Protein AF-A0A7L4Y3K7-F1 (afdb_monomer_lite)

Foldseek 3Di:
DDDCVQPPDFLLVVLLVLLVVLCVLLVNDQLQCLQVDLVVDDAQDHDHSVRVVCSNNSVDQDDLSRLLSSQQSSVVSHPPPPHSVVSSVVSSVSSVRVVCVVVVVVPVPPDQQDLVNLVVVCVVVVHLVSVLVSQLEDQLVSVVVNLVVCVVVVNVVSNVVNLLSCLARHDLLRLLVNLVVLVVDPVNVPSLLSSLLNNLQHDFLVSLLVSLVNCVVVVNLVSNLSNLVSNLVHPDLLRNLVNCVSCVVVVHDNLVPQPNLPDDARPLVSLLSSCLNCVVVVNLVVNLSSLLRRCVALDPSLQVSLVSCVVSVNNVSSVSSVCSRCVVHVNNVVVVVVVVVCVVDVDDQDQFFAAQVRHGDDPVNVVVPPDSPPTFGWRDDPNDTHGPVPDDPVD

pLDDT: mean 79.01, std 18.11, range [35.62, 98.19]

Structure (mmCIF, N/CA/C/O backbone):
data_AF-A0A7L4Y3K7-F1
#
_entry.id   AF-A0A7L4Y3K7-F1
#
loop_
_atom_site.group_PDB
_atom_site.id
_atom_site.type_symbol
_atom_site.label_atom_id
_atom_site.label_alt_id
_atom_site.label_comp_id
_atom_site.label_asym_id
_atom_site.label_entity_id
_atom_site.label_seq_id
_atom_site.pdbx_PDB_ins_code
_atom_site.Cartn_x
_atom_site.Cartn_y
_atom_site.Cartn_z
_atom_site.occupancy
_atom_site.B_iso_or_equiv
_atom_site.auth_seq_id
_atom_site.auth_comp_id
_atom_site.auth_asym_id
_atom_site.auth_atom_id
_atom_site.pdbx_PDB_model_num
ATOM 1 N N . MET A 1 1 ? -6.572 -22.574 -21.846 1.00 89.06 1 MET A N 1
ATOM 2 C CA . MET A 1 1 ? -6.464 -21.105 -21.940 1.00 89.06 1 MET A CA 1
ATOM 3 C C . MET A 1 1 ? -7.714 -20.479 -21.321 1.00 89.06 1 MET A C 1
ATOM 5 O O . MET A 1 1 ? -8.786 -21.013 -21.591 1.00 89.06 1 MET A O 1
ATOM 9 N N . PRO A 1 2 ? -7.595 -19.434 -20.481 1.00 91.19 2 PRO A N 1
ATOM 10 C CA . PRO A 1 2 ? -8.735 -18.700 -19.909 1.00 91.19 2 PRO A CA 1
ATOM 11 C C . PRO A 1 2 ? -9.598 -17.976 -20.960 1.00 91.19 2 PRO A C 1
ATOM 13 O O . PRO A 1 2 ? -9.111 -17.641 -22.042 1.00 91.19 2 PRO A O 1
ATOM 16 N N . GLY A 1 3 ? -10.871 -17.717 -20.633 1.00 91.38 3 GLY A N 1
ATOM 17 C CA . GLY A 1 3 ? -11.801 -16.936 -21.467 1.00 91.38 3 GLY A CA 1
ATOM 18 C C . GLY A 1 3 ? -11.438 -15.446 -21.568 1.00 91.38 3 GLY A C 1
ATOM 19 O O . GLY A 1 3 ? -10.516 -14.982 -20.898 1.00 91.38 3 GLY A O 1
ATOM 20 N N . GLU A 1 4 ? -12.122 -14.691 -22.435 1.00 89.44 4 GLU A N 1
ATOM 21 C CA . GLU A 1 4 ? -11.940 -13.224 -22.572 1.00 89.44 4 GLU A CA 1
ATOM 22 C C . GLU A 1 4 ? -12.352 -12.460 -21.321 1.00 89.44 4 GLU A C 1
ATOM 24 O O . GLU A 1 4 ? -11.652 -11.533 -20.926 1.00 89.44 4 GLU A O 1
ATOM 29 N N . ASP A 1 5 ? -13.386 -12.935 -20.630 1.00 85.44 5 ASP A N 1
ATOM 30 C CA . ASP A 1 5 ? -13.881 -12.321 -19.395 1.00 85.44 5 ASP A CA 1
ATOM 31 C C . ASP A 1 5 ? -12.846 -12.353 -18.256 1.00 85.44 5 ASP A C 1
ATOM 33 O O . ASP A 1 5 ? -12.848 -11.494 -17.381 1.00 85.44 5 ASP A O 1
ATOM 37 N N . ALA A 1 6 ? -11.943 -13.343 -18.263 1.00 82.44 6 ALA A N 1
ATOM 38 C CA . ALA A 1 6 ? -10.906 -13.505 -17.243 1.00 82.44 6 ALA A CA 1
ATOM 39 C C . ALA A 1 6 ? -9.603 -12.765 -17.584 1.00 82.44 6 ALA A C 1
ATOM 41 O O . ALA A 1 6 ? -8.881 -12.334 -16.688 1.00 82.44 6 ALA A O 1
ATOM 42 N N . VAL A 1 7 ? -9.281 -12.646 -18.875 1.00 89.88 7 VAL A N 1
ATOM 43 C CA . VAL A 1 7 ? -8.089 -11.944 -19.367 1.00 89.88 7 VAL A CA 1
ATOM 44 C C . VAL A 1 7 ? -8.507 -11.151 -20.606 1.00 89.88 7 VAL A C 1
ATOM 46 O O . VAL A 1 7 ? -8.525 -11.730 -21.696 1.00 89.88 7 VAL A O 1
ATOM 49 N N . PRO A 1 8 ? -8.855 -9.859 -20.470 1.00 86.69 8 PRO A N 1
ATOM 50 C CA . PRO A 1 8 ? -9.325 -9.046 -21.587 1.00 86.69 8 PRO A CA 1
ATOM 51 C C . PRO A 1 8 ? -8.323 -8.992 -22.752 1.00 86.69 8 PRO A C 1
ATOM 53 O O . PRO A 1 8 ? -7.130 -9.247 -22.555 1.00 86.69 8 PRO A O 1
ATOM 56 N N . PRO A 1 9 ? -8.771 -8.652 -23.972 1.00 91.12 9 PRO A N 1
ATOM 57 C CA . PRO A 1 9 ? -7.881 -8.436 -25.108 1.00 91.12 9 PRO A CA 1
ATOM 58 C C . PRO A 1 9 ? -6.755 -7.442 -24.785 1.00 91.12 9 PRO A C 1
ATOM 60 O O . PRO A 1 9 ? -6.995 -6.383 -24.213 1.00 91.12 9 PRO A O 1
ATOM 63 N N . GLY A 1 10 ? -5.521 -7.787 -25.156 1.00 92.19 10 GLY A N 1
ATOM 64 C CA . GLY A 1 10 ? -4.347 -6.939 -24.962 1.00 92.19 10 GLY A CA 1
ATOM 65 C C . GLY A 1 10 ? -3.042 -7.737 -24.860 1.00 92.19 10 GLY A C 1
ATOM 66 O O . GLY A 1 10 ? -3.068 -8.971 -24.911 1.00 92.19 10 GLY A O 1
ATOM 67 N N . PRO A 1 11 ? -1.895 -7.064 -24.657 1.00 91.50 11 PRO A N 1
ATOM 68 C CA . PRO A 1 11 ? -0.583 -7.719 -24.677 1.00 91.50 11 PRO A CA 1
ATOM 69 C C . PRO A 1 11 ? -0.396 -8.813 -23.612 1.00 91.50 11 PRO A C 1
ATOM 71 O O . PRO A 1 11 ? 0.302 -9.796 -23.849 1.00 91.50 11 PRO A O 1
ATOM 74 N N . HIS A 1 12 ? -1.078 -8.722 -22.461 1.00 92.50 12 HIS A N 1
ATOM 75 C CA . HIS A 1 12 ? -1.100 -9.814 -21.477 1.00 92.50 12 HIS A CA 1
ATOM 76 C C . HIS A 1 12 ? -1.794 -11.074 -22.028 1.00 92.50 12 HIS A C 1
ATOM 78 O O . HIS A 1 12 ? -1.291 -12.187 -21.854 1.00 92.50 12 HIS A O 1
ATOM 84 N N . ARG A 1 13 ? -2.914 -10.917 -22.744 1.00 95.25 13 ARG A N 1
ATOM 85 C CA . ARG A 1 13 ? -3.612 -12.032 -23.398 1.00 95.25 13 ARG A CA 1
ATOM 86 C C . ARG A 1 13 ? -2.778 -12.627 -24.529 1.00 95.25 13 ARG A C 1
ATOM 88 O O . ARG A 1 13 ? -2.760 -13.847 -24.666 1.00 95.25 13 ARG A O 1
ATOM 95 N N . GLU A 1 14 ? -2.068 -11.794 -25.292 1.00 96.50 14 GLU A N 1
ATOM 96 C CA . GLU A 1 14 ? -1.118 -12.240 -26.325 1.00 96.50 14 GLU A CA 1
ATOM 97 C C . GLU A 1 14 ? 0.005 -13.092 -25.723 1.00 96.50 14 GLU A C 1
ATOM 99 O O . GLU A 1 14 ? 0.247 -14.209 -26.186 1.00 96.50 14 GLU A O 1
ATOM 104 N N . LEU A 1 15 ? 0.635 -12.619 -24.640 1.00 96.75 15 LEU A N 1
ATOM 105 C CA . LEU A 1 15 ? 1.665 -13.376 -23.927 1.00 96.75 15 LEU A CA 1
ATOM 106 C C . LEU A 1 15 ? 1.131 -14.733 -23.459 1.00 96.75 15 LEU A C 1
ATOM 108 O O . LEU A 1 15 ? 1.768 -15.769 -23.660 1.00 96.75 15 LEU A O 1
ATOM 112 N N . LEU A 1 16 ? -0.053 -14.729 -22.844 1.00 97.44 16 LEU A N 1
ATOM 113 C CA . LEU A 1 16 ? -0.672 -15.942 -22.330 1.00 97.44 16 LEU A CA 1
ATOM 114 C C . LEU A 1 16 ? -1.020 -16.920 -23.460 1.00 97.44 16 LEU A C 1
ATOM 116 O O . LEU A 1 16 ? -0.805 -18.124 -23.314 1.00 97.44 16 LEU A O 1
ATOM 120 N N . ALA A 1 17 ? -1.513 -16.424 -24.596 1.00 97.50 17 ALA A N 1
ATOM 121 C CA . ALA A 1 17 ? -1.801 -17.239 -25.773 1.00 97.50 17 ALA A CA 1
ATOM 122 C C . ALA A 1 17 ? -0.540 -17.944 -26.298 1.00 97.50 17 ALA A C 1
ATOM 124 O O . ALA A 1 17 ? -0.575 -19.147 -26.581 1.00 97.50 17 ALA A O 1
ATOM 125 N N . GLU A 1 18 ? 0.583 -17.229 -26.362 1.00 97.69 18 GLU A N 1
ATOM 126 C CA . GLU A 1 18 ? 1.864 -17.777 -26.807 1.00 97.69 18 GLU A CA 1
ATOM 127 C C . GLU A 1 18 ? 2.462 -18.777 -25.813 1.00 97.69 18 GLU A C 1
ATOM 129 O O . GLU A 1 18 ? 2.957 -19.834 -26.214 1.00 97.69 18 GLU A O 1
ATOM 134 N N . LEU A 1 19 ? 2.337 -18.520 -24.510 1.00 97.44 19 LEU A N 1
ATOM 135 C CA . LEU A 1 19 ? 2.758 -19.478 -23.490 1.00 97.44 19 LEU A CA 1
ATOM 136 C C . LEU A 1 19 ? 1.919 -20.769 -23.554 1.00 97.44 19 LEU A C 1
ATOM 138 O O . LEU A 1 19 ? 2.464 -21.872 -23.483 1.00 97.44 19 LEU A O 1
ATOM 142 N N . HIS A 1 20 ? 0.603 -20.657 -23.784 1.00 97.75 20 HIS A N 1
ATOM 143 C CA . HIS A 1 20 ? -0.281 -21.811 -24.027 1.00 97.75 20 HIS A CA 1
ATOM 144 C C . HIS A 1 20 ? 0.029 -22.533 -25.344 1.00 97.75 20 HIS A C 1
ATOM 146 O O . HIS A 1 20 ? -0.204 -23.740 -25.452 1.00 97.75 20 HIS A O 1
ATOM 152 N N . ARG A 1 21 ? 0.546 -21.836 -26.362 1.00 97.19 21 ARG A N 1
ATOM 153 C CA . ARG A 1 21 ? 1.031 -22.465 -27.599 1.00 97.19 21 ARG A CA 1
ATOM 154 C C . ARG A 1 21 ? 2.219 -23.379 -27.302 1.00 97.19 21 ARG A C 1
ATOM 156 O O . ARG A 1 21 ? 2.149 -24.555 -27.656 1.00 97.19 21 ARG A O 1
ATOM 163 N N . LEU A 1 22 ? 3.249 -22.882 -26.611 1.00 97.44 22 LEU A N 1
ATOM 164 C CA . LEU A 1 22 ? 4.411 -23.695 -26.227 1.00 97.44 22 LEU A CA 1
ATOM 165 C C . LEU A 1 22 ? 4.019 -24.855 -25.307 1.00 97.44 22 LEU A C 1
ATOM 167 O O . LEU A 1 22 ? 4.423 -25.990 -25.548 1.00 97.44 22 LEU A O 1
ATOM 171 N N . TYR A 1 23 ? 3.160 -24.598 -24.319 1.00 97.69 23 TYR A N 1
ATOM 172 C CA . TYR A 1 23 ? 2.656 -25.631 -23.413 1.00 97.69 23 TYR A CA 1
ATOM 173 C C . TYR A 1 23 ? 1.961 -26.785 -24.155 1.00 97.69 23 TYR A C 1
ATOM 175 O O . TYR A 1 23 ? 2.154 -27.950 -23.815 1.00 97.69 23 TYR A O 1
ATOM 183 N N . ARG A 1 24 ? 1.179 -26.480 -25.202 1.00 96.75 24 ARG A N 1
ATOM 184 C CA . ARG A 1 24 ? 0.536 -27.505 -26.042 1.00 96.75 24 ARG A CA 1
ATOM 185 C C . ARG A 1 24 ? 1.537 -28.276 -26.899 1.00 96.75 24 ARG A C 1
ATOM 187 O O . ARG A 1 24 ? 1.408 -29.492 -27.010 1.00 96.75 24 ARG A O 1
ATOM 194 N N . LEU A 1 25 ? 2.522 -27.590 -27.482 1.00 96.50 25 LEU A N 1
ATOM 195 C CA . LEU A 1 25 ? 3.582 -28.230 -28.272 1.00 96.50 25 LEU A CA 1
ATOM 196 C C . LEU A 1 25 ? 4.457 -29.167 -27.429 1.00 96.50 25 LEU A C 1
ATOM 198 O O . LEU A 1 25 ? 4.952 -30.160 -27.950 1.00 96.50 25 LEU A O 1
ATOM 202 N N . ALA A 1 26 ? 4.593 -28.882 -26.134 1.00 97.00 26 ALA A N 1
ATOM 203 C CA . ALA A 1 26 ? 5.320 -29.697 -25.165 1.00 97.00 26 ALA A CA 1
ATOM 204 C C . ALA A 1 26 ? 4.577 -30.973 -24.711 1.00 97.00 26 ALA A C 1
ATOM 206 O O . ALA A 1 26 ? 5.083 -31.697 -23.855 1.00 97.00 26 ALA A O 1
ATOM 207 N N . GLY A 1 27 ? 3.372 -31.260 -25.221 1.00 97.00 27 GLY A N 1
ATOM 208 C CA . GLY A 1 27 ? 2.618 -32.452 -24.816 1.00 97.00 27 GLY A CA 1
ATOM 209 C C . GLY A 1 27 ? 1.970 -32.308 -23.428 1.00 97.00 27 GLY A C 1
ATOM 210 O O . GLY A 1 27 ? 2.150 -33.173 -22.577 1.00 97.00 27 GLY A O 1
ATOM 211 N N . PRO A 1 28 ? 1.172 -31.246 -23.226 1.00 94.94 28 PRO A N 1
ATOM 212 C CA . PRO A 1 28 ? 0.789 -30.617 -21.943 1.00 94.94 28 PRO A CA 1
ATOM 213 C C . PRO A 1 28 ? 1.253 -31.349 -20.665 1.00 94.94 28 PRO A C 1
ATOM 215 O O . PRO A 1 28 ? 0.481 -32.105 -20.064 1.00 94.94 28 PRO A O 1
ATOM 218 N N . PRO A 1 29 ? 2.499 -31.126 -20.201 1.00 96.62 29 PRO A N 1
ATOM 219 C CA . PRO A 1 29 ? 2.995 -31.764 -18.987 1.00 96.62 29 PRO A CA 1
ATOM 220 C C . PRO A 1 29 ? 2.159 -31.359 -17.764 1.00 96.62 29 PRO A C 1
ATOM 222 O O . PRO A 1 29 ? 1.677 -30.229 -17.649 1.00 96.62 29 PRO A O 1
ATOM 225 N N . GLY A 1 30 ? 1.983 -32.281 -16.816 1.00 97.88 30 GLY A N 1
ATOM 226 C CA . GLY A 1 30 ? 1.272 -31.989 -15.571 1.00 97.88 30 GLY A CA 1
ATOM 227 C C . GLY A 1 30 ? 2.024 -30.963 -14.716 1.00 97.88 30 GLY A C 1
ATOM 228 O O . GLY A 1 30 ? 3.240 -31.045 -14.583 1.00 97.88 30 GLY A O 1
ATOM 229 N N . LEU A 1 31 ? 1.311 -30.036 -14.066 1.00 98.06 31 LEU A N 1
ATOM 230 C CA . LEU A 1 31 ? 1.916 -28.916 -13.316 1.00 98.06 31 LEU A CA 1
ATOM 231 C C . LEU A 1 31 ? 2.951 -29.338 -12.259 1.00 98.06 31 LEU A C 1
ATOM 233 O O . LEU A 1 31 ? 3.912 -28.619 -12.003 1.00 98.06 31 LEU A O 1
ATOM 237 N N . ARG A 1 32 ? 2.746 -30.505 -11.633 1.00 97.88 32 ARG A N 1
ATOM 238 C CA . ARG A 1 32 ? 3.695 -31.080 -10.671 1.00 97.88 32 ARG A CA 1
ATOM 239 C C . ARG A 1 32 ? 5.016 -31.455 -11.347 1.00 97.88 32 ARG A C 1
ATOM 241 O O . ARG A 1 32 ? 6.063 -31.074 -10.845 1.00 97.88 32 ARG A O 1
ATOM 248 N N . LYS A 1 33 ? 4.938 -32.116 -12.505 1.00 98.00 33 LYS A N 1
ATOM 249 C CA . LYS A 1 33 ? 6.094 -32.510 -13.313 1.00 98.00 33 LYS A CA 1
ATOM 250 C C . LYS A 1 33 ? 6.893 -31.289 -13.772 1.00 98.00 33 LYS A C 1
ATOM 252 O O . LYS A 1 33 ? 8.103 -31.284 -13.620 1.00 98.00 33 LYS A O 1
ATOM 257 N N . ILE A 1 34 ? 6.208 -30.235 -14.232 1.00 98.19 34 ILE A N 1
ATOM 258 C CA . ILE A 1 34 ? 6.846 -28.960 -14.615 1.00 98.19 34 ILE A CA 1
ATOM 259 C C . ILE A 1 34 ? 7.694 -28.416 -13.461 1.00 98.19 34 ILE A C 1
ATOM 261 O O . ILE A 1 34 ? 8.857 -28.080 -13.639 1.00 98.19 34 ILE A O 1
ATOM 265 N N . SER A 1 35 ? 7.106 -28.346 -12.266 1.00 97.81 35 SER A N 1
ATOM 266 C CA . SER A 1 35 ? 7.776 -27.822 -11.076 1.00 97.81 35 SER A CA 1
ATOM 267 C C . SER A 1 35 ? 8.977 -28.676 -10.655 1.00 97.81 35 SER A C 1
ATOM 269 O O . SER A 1 35 ? 10.043 -28.125 -10.397 1.00 97.81 35 SER A O 1
ATOM 271 N N . GLU A 1 36 ? 8.819 -30.003 -10.626 1.00 98.06 36 GLU A N 1
ATOM 272 C CA . GLU A 1 36 ? 9.880 -30.948 -10.250 1.00 98.06 36 GLU A CA 1
ATOM 273 C C . GLU A 1 36 ? 11.053 -30.916 -11.245 1.00 98.06 36 GLU A C 1
ATOM 275 O O . GLU A 1 36 ? 12.207 -30.861 -10.828 1.00 98.06 36 GLU A O 1
ATOM 280 N N . GLU A 1 37 ? 10.779 -30.885 -12.552 1.00 98.19 37 GLU A N 1
ATOM 281 C CA . GLU A 1 37 ? 11.822 -30.865 -13.586 1.00 98.19 37 GLU A CA 1
ATOM 282 C C . GLU A 1 37 ? 12.531 -29.509 -13.686 1.00 98.19 37 GLU A C 1
ATOM 284 O O . GLU A 1 37 ? 13.744 -29.479 -13.872 1.00 98.19 37 GLU A O 1
ATOM 289 N N . ILE A 1 38 ? 11.820 -28.390 -13.497 1.00 97.94 38 ILE A N 1
ATOM 290 C CA . ILE A 1 38 ? 12.456 -27.066 -13.410 1.00 97.94 38 ILE A CA 1
ATOM 291 C C . ILE A 1 38 ? 13.352 -26.975 -12.172 1.00 97.94 38 ILE A C 1
ATOM 293 O O . ILE A 1 38 ? 14.436 -26.409 -12.238 1.00 97.94 38 ILE A O 1
ATOM 297 N N . GLN A 1 39 ? 12.920 -27.538 -11.043 1.00 97.12 39 GLN A N 1
ATOM 298 C CA . GLN A 1 39 ? 13.713 -27.528 -9.815 1.00 97.12 39 GLN A CA 1
ATOM 299 C C . GLN A 1 39 ? 14.948 -28.439 -9.900 1.00 97.12 39 GLN A C 1
ATOM 301 O O . GLN A 1 39 ? 15.960 -28.145 -9.268 1.00 97.12 39 GLN A O 1
ATOM 306 N N . ALA A 1 40 ? 14.861 -29.541 -10.647 1.00 97.38 40 ALA A N 1
ATOM 307 C CA . ALA A 1 40 ? 15.974 -30.465 -10.859 1.00 97.38 40 ALA A CA 1
ATOM 308 C C . ALA A 1 40 ? 16.926 -30.037 -11.994 1.00 97.38 40 ALA A C 1
ATOM 310 O O . ALA A 1 40 ? 18.041 -30.553 -12.071 1.00 97.38 40 ALA A O 1
ATOM 311 N N . GLY A 1 41 ? 16.483 -29.151 -12.889 1.00 96.25 41 GLY A N 1
ATOM 312 C CA . GLY A 1 41 ? 17.242 -28.692 -14.050 1.00 96.25 41 GLY A CA 1
ATOM 313 C C . GLY A 1 41 ? 18.084 -27.440 -13.800 1.00 96.25 41 GLY A C 1
ATOM 314 O O . GLY A 1 41 ? 17.957 -26.765 -12.781 1.00 96.25 41 GLY A O 1
ATOM 315 N N . ASP A 1 42 ? 18.930 -27.113 -14.777 1.00 96.38 42 ASP A N 1
ATOM 316 C CA . ASP A 1 42 ? 19.730 -25.885 -14.798 1.00 96.38 42 ASP A CA 1
ATOM 317 C C . ASP A 1 42 ? 18.936 -24.757 -15.478 1.00 96.38 42 ASP A C 1
ATOM 319 O O . ASP A 1 42 ? 19.058 -24.505 -16.680 1.00 96.38 42 ASP A O 1
ATOM 323 N N . PHE A 1 43 ? 18.027 -24.144 -14.716 1.00 96.69 43 PHE A N 1
ATOM 324 C CA . PHE A 1 43 ? 17.187 -23.034 -15.168 1.00 96.69 43 PHE A CA 1
ATOM 325 C C . PHE A 1 43 ? 17.429 -21.771 -14.340 1.00 96.69 43 PHE A C 1
ATOM 327 O O . PHE A 1 43 ? 17.780 -21.820 -13.163 1.00 96.69 43 PHE A O 1
ATOM 334 N N . ASN A 1 44 ? 17.158 -20.614 -14.946 1.00 89.69 44 ASN A N 1
ATOM 335 C CA . ASN A 1 44 ? 17.410 -19.306 -14.339 1.00 89.69 44 ASN A CA 1
ATOM 336 C C . ASN A 1 44 ? 16.461 -18.954 -13.174 1.00 89.69 44 ASN A C 1
ATOM 338 O O . ASN A 1 44 ? 16.729 -18.012 -12.428 1.00 89.69 44 ASN A O 1
ATOM 342 N N . ALA A 1 45 ? 15.339 -19.665 -13.017 1.00 93.31 45 ALA A N 1
ATOM 343 C CA . ALA A 1 45 ? 14.393 -19.474 -11.921 1.00 93.31 45 ALA A CA 1
ATOM 344 C C . ALA A 1 45 ? 13.760 -20.798 -11.477 1.00 93.31 45 ALA A C 1
ATOM 346 O O . ALA A 1 45 ? 13.541 -21.703 -12.275 1.00 93.31 45 ALA A O 1
ATOM 347 N N . THR A 1 46 ? 13.380 -20.882 -10.202 1.00 96.25 46 THR A N 1
ATOM 348 C CA . THR A 1 46 ? 12.557 -21.982 -9.685 1.00 96.25 46 THR A CA 1
ATOM 349 C C . THR A 1 46 ? 11.080 -21.594 -9.704 1.00 96.25 46 THR A C 1
ATOM 351 O O . THR A 1 46 ? 10.715 -20.445 -9.445 1.00 96.25 46 THR A O 1
ATOM 354 N N . LEU A 1 47 ? 10.204 -22.553 -10.019 1.00 96.31 47 LEU A N 1
ATOM 355 C CA . LEU A 1 47 ? 8.757 -22.346 -10.008 1.00 96.31 47 LEU A CA 1
ATOM 356 C C . LEU A 1 47 ? 8.059 -23.494 -9.282 1.00 96.31 47 LEU A C 1
ATOM 358 O O . LEU A 1 47 ? 8.196 -24.659 -9.652 1.00 96.31 47 LEU A O 1
ATOM 362 N N . ASN A 1 48 ? 7.261 -23.161 -8.265 1.00 95.62 48 ASN A N 1
ATOM 363 C CA . ASN A 1 48 ? 6.389 -24.138 -7.619 1.00 95.62 48 ASN A CA 1
ATOM 364 C C . ASN A 1 48 ? 5.107 -24.373 -8.444 1.00 95.62 48 ASN A C 1
ATOM 366 O O . ASN A 1 48 ? 4.668 -23.512 -9.211 1.00 95.62 48 ASN A O 1
ATOM 370 N N . LYS A 1 49 ? 4.458 -25.525 -8.241 1.00 97.50 49 LYS A N 1
ATOM 371 C CA . LYS A 1 49 ? 3.212 -25.921 -8.928 1.00 97.50 49 LYS A CA 1
ATOM 372 C C . LYS A 1 49 ? 2.117 -24.837 -8.912 1.00 97.50 49 LYS A C 1
ATOM 374 O O . LYS A 1 49 ? 1.432 -24.646 -9.918 1.00 97.50 49 LYS A O 1
ATOM 379 N N . ASN A 1 50 ? 1.927 -24.145 -7.786 1.00 93.94 50 ASN A N 1
ATOM 380 C CA . ASN A 1 50 ? 0.864 -23.143 -7.631 1.00 93.94 50 ASN A CA 1
ATOM 381 C C . ASN A 1 50 ? 1.148 -21.883 -8.457 1.00 93.94 50 ASN A C 1
ATOM 383 O O . ASN A 1 50 ? 0.235 -21.341 -9.080 1.00 93.94 50 ASN A O 1
ATOM 387 N N . LEU A 1 51 ? 2.407 -21.446 -8.502 1.00 93.06 51 LEU A N 1
ATOM 388 C CA . LEU A 1 51 ? 2.839 -20.317 -9.317 1.00 93.06 51 LEU A CA 1
ATOM 389 C C . LEU A 1 51 ? 2.677 -20.622 -10.810 1.00 93.06 51 LEU A C 1
ATOM 391 O O . LEU A 1 51 ? 2.096 -19.812 -11.528 1.00 93.06 51 LEU A O 1
ATOM 395 N N . VAL A 1 52 ? 3.094 -21.813 -11.258 1.00 97.75 52 VAL A N 1
ATOM 396 C CA . VAL A 1 52 ? 2.887 -22.252 -12.652 1.00 97.75 52 VAL A CA 1
ATOM 397 C C . VAL A 1 52 ? 1.395 -22.238 -13.005 1.00 97.75 52 VAL A C 1
ATOM 399 O O . VAL A 1 52 ? 1.016 -21.709 -14.047 1.00 97.75 52 VAL A O 1
ATOM 402 N N . SER A 1 53 ? 0.535 -22.750 -12.114 1.00 96.75 53 SER A N 1
ATOM 403 C CA . SER A 1 53 ? -0.924 -22.708 -12.289 1.00 96.75 53 SER A CA 1
ATOM 404 C C . SER A 1 53 ? -1.448 -21.278 -12.456 1.00 96.75 53 SER A C 1
ATOM 406 O O . SER A 1 53 ? -2.186 -20.989 -13.395 1.00 96.75 53 SER A O 1
ATOM 408 N N . ARG A 1 54 ? -1.047 -20.358 -11.568 1.00 92.00 54 ARG A N 1
ATOM 409 C CA . ARG A 1 54 ? -1.467 -18.948 -11.620 1.00 92.00 54 ARG A CA 1
ATOM 410 C C . ARG A 1 54 ? -1.044 -18.258 -12.913 1.00 92.00 54 ARG A C 1
ATOM 412 O O . ARG A 1 54 ? -1.861 -17.548 -13.492 1.00 92.00 54 ARG A O 1
ATOM 419 N N . ILE A 1 55 ? 0.192 -18.488 -13.360 1.00 96.19 55 ILE A N 1
ATOM 420 C CA . ILE A 1 55 ? 0.719 -17.932 -14.613 1.00 96.19 55 ILE A CA 1
ATOM 421 C C . ILE A 1 55 ? -0.092 -18.459 -15.800 1.00 96.19 55 ILE A C 1
ATOM 423 O O . ILE A 1 55 ? -0.616 -17.675 -16.587 1.00 96.19 55 ILE A O 1
ATOM 427 N N . LEU A 1 56 ? -0.270 -19.780 -15.905 1.00 96.75 56 LEU A N 1
ATOM 428 C CA . LEU A 1 56 ? -1.017 -20.383 -17.014 1.00 96.75 56 LEU A CA 1
ATOM 429 C C . LEU A 1 56 ? -2.512 -20.028 -16.993 1.00 96.75 56 LEU A C 1
ATOM 431 O O . LEU A 1 56 ? -3.162 -20.073 -18.034 1.00 96.75 56 LEU A O 1
ATOM 435 N N . ASN A 1 57 ? -3.072 -19.642 -15.851 1.00 95.25 57 ASN A N 1
ATOM 436 C CA . ASN A 1 57 ? -4.449 -19.157 -15.764 1.00 95.25 57 ASN A CA 1
ATOM 437 C C . ASN A 1 57 ? -4.574 -17.632 -15.912 1.00 95.25 57 ASN A C 1
ATOM 439 O O . ASN A 1 57 ? -5.679 -17.110 -15.804 1.00 95.25 57 ASN A O 1
ATOM 443 N N . GLY A 1 58 ? -3.478 -16.911 -16.173 1.00 92.31 58 GLY A N 1
ATOM 444 C CA . GLY A 1 58 ? -3.501 -15.457 -16.359 1.00 92.31 58 GLY A CA 1
ATOM 445 C C . GLY A 1 58 ? -3.785 -14.660 -15.083 1.00 92.31 58 GLY A C 1
ATOM 446 O O . GLY A 1 58 ? -4.035 -13.463 -15.155 1.00 92.31 58 GLY A O 1
ATOM 447 N N . HIS A 1 59 ? -3.733 -15.288 -13.904 1.00 87.44 59 HIS A N 1
ATOM 448 C CA . HIS A 1 59 ? -3.920 -14.597 -12.623 1.00 87.44 59 HIS A CA 1
ATOM 449 C C . HIS A 1 59 ? -2.693 -13.782 -12.209 1.00 87.44 59 HIS A C 1
ATOM 451 O O . HIS A 1 59 ? -2.737 -13.017 -11.248 1.00 87.44 59 HIS A O 1
ATOM 457 N N . THR A 1 60 ? -1.539 -14.016 -12.832 1.00 87.62 60 THR A N 1
ATOM 458 C CA . THR A 1 60 ? -0.281 -13.354 -12.478 1.00 87.62 60 THR A CA 1
ATOM 459 C C . THR A 1 60 ? 0.631 -13.307 -13.684 1.00 87.62 60 THR A C 1
ATOM 461 O O . THR A 1 60 ? 0.841 -14.332 -14.332 1.00 87.62 60 THR A O 1
ATOM 464 N N . LEU A 1 61 ? 1.215 -12.138 -13.936 1.00 89.56 61 LEU A N 1
ATOM 465 C CA . LEU A 1 61 ? 2.260 -11.986 -14.935 1.00 89.56 61 LEU A CA 1
ATOM 466 C C . LEU A 1 61 ? 3.575 -12.582 -14.388 1.00 89.56 61 LEU A C 1
ATOM 468 O O . LEU A 1 61 ? 3.964 -12.233 -13.271 1.00 89.56 61 LEU A O 1
ATOM 472 N N . PRO A 1 62 ? 4.260 -13.480 -15.118 1.00 92.50 62 PRO A N 1
ATOM 473 C CA . PRO A 1 62 ? 5.551 -14.008 -14.677 1.00 92.50 62 PRO A CA 1
ATOM 474 C C . PRO A 1 62 ? 6.618 -12.903 -14.648 1.00 92.50 62 PRO A C 1
ATOM 476 O O . PRO A 1 62 ? 6.493 -11.901 -15.348 1.00 92.50 62 PRO A O 1
ATOM 479 N N . THR A 1 63 ? 7.699 -13.086 -13.890 1.00 89.25 63 THR A N 1
ATOM 480 C CA . THR A 1 63 ? 8.925 -12.284 -14.068 1.00 89.25 63 THR A CA 1
ATOM 481 C C . THR A 1 63 ? 9.659 -12.693 -15.352 1.00 89.25 63 THR A C 1
ATOM 483 O O . THR A 1 63 ? 9.421 -13.781 -15.878 1.00 89.25 63 THR A O 1
ATOM 486 N N . ALA A 1 64 ? 10.594 -11.872 -15.847 1.00 87.94 64 ALA A N 1
ATOM 487 C CA . ALA A 1 64 ? 11.388 -12.209 -17.036 1.00 87.94 64 ALA A CA 1
ATOM 488 C C . ALA A 1 64 ? 12.131 -13.554 -16.893 1.00 87.94 64 ALA A C 1
ATOM 490 O O . ALA A 1 64 ? 12.095 -14.379 -17.800 1.00 87.94 64 ALA A O 1
ATOM 491 N N . LEU A 1 65 ? 12.729 -13.825 -15.724 1.00 88.31 65 LEU A N 1
ATOM 492 C CA . LEU A 1 65 ? 13.432 -15.089 -15.457 1.00 88.31 65 LEU A CA 1
ATOM 493 C C . LEU A 1 65 ? 12.477 -16.291 -15.380 1.00 88.31 65 LEU A C 1
ATOM 495 O O . LEU A 1 65 ? 12.812 -17.384 -15.837 1.00 88.31 65 LEU A O 1
ATOM 499 N N . GLN A 1 66 ? 11.276 -16.097 -14.823 1.00 94.88 66 GLN A N 1
ATOM 500 C CA . GLN A 1 66 ? 10.232 -17.128 -14.787 1.00 94.88 66 GLN A CA 1
ATOM 501 C C . GLN A 1 66 ? 9.715 -17.445 -16.193 1.00 94.88 66 GLN A C 1
ATOM 503 O O . GLN A 1 66 ? 9.492 -18.611 -16.517 1.00 94.88 66 GLN A O 1
ATOM 508 N N . LEU A 1 67 ? 9.544 -16.418 -17.028 1.00 97.12 67 LEU A N 1
ATOM 509 C CA . LEU A 1 67 ? 9.116 -16.567 -18.412 1.00 97.12 67 LEU A CA 1
ATOM 510 C C . LEU A 1 67 ? 10.177 -17.275 -19.260 1.00 97.12 67 LEU A C 1
ATOM 512 O O . LEU A 1 67 ? 9.833 -18.229 -19.953 1.00 97.12 67 LEU A O 1
ATOM 516 N N . ASP A 1 68 ? 11.445 -16.862 -19.166 1.00 96.00 68 ASP A N 1
ATOM 517 C CA . ASP A 1 68 ? 12.576 -17.524 -19.835 1.00 96.00 68 ASP A CA 1
ATOM 518 C C . ASP A 1 68 ? 12.661 -19.001 -19.432 1.00 96.00 68 ASP A C 1
ATOM 520 O O . ASP A 1 68 ? 12.723 -19.879 -20.291 1.00 96.00 68 ASP A O 1
ATOM 524 N N . THR A 1 69 ? 12.556 -19.288 -18.133 1.00 97.12 69 THR A N 1
ATOM 525 C CA . THR A 1 69 ? 12.564 -20.662 -17.617 1.00 97.12 69 THR A CA 1
ATOM 526 C C . THR A 1 69 ? 11.432 -21.501 -18.213 1.00 97.12 69 THR A C 1
ATOM 528 O O . THR A 1 69 ? 11.682 -22.588 -18.734 1.00 97.12 69 THR A O 1
ATOM 531 N N . LEU A 1 70 ? 10.191 -21.001 -18.183 1.00 98.19 70 LEU A N 1
ATOM 532 C CA . LEU A 1 70 ? 9.041 -21.709 -18.754 1.00 98.19 70 LEU A CA 1
ATOM 533 C C . LEU A 1 70 ? 9.180 -21.898 -20.271 1.00 98.19 70 LEU A C 1
ATOM 535 O O . LEU A 1 70 ? 8.878 -22.977 -20.781 1.00 98.19 70 LEU A O 1
ATOM 539 N N . ALA A 1 71 ? 9.662 -20.880 -20.988 1.00 97.56 71 ALA A N 1
ATOM 540 C CA . ALA A 1 71 ? 9.888 -20.940 -22.428 1.00 97.56 71 ALA A CA 1
ATOM 541 C C . ALA A 1 71 ? 10.913 -22.023 -22.784 1.00 97.56 71 ALA A C 1
ATOM 543 O O . ALA A 1 71 ? 10.628 -22.892 -23.612 1.00 97.56 71 ALA A O 1
ATOM 544 N N . ARG A 1 72 ? 12.074 -22.018 -22.118 1.00 97.62 72 ARG A N 1
ATOM 545 C CA . ARG A 1 72 ? 13.143 -23.005 -22.323 1.00 97.62 72 ARG A CA 1
ATOM 546 C C . ARG A 1 72 ? 12.668 -24.414 -21.998 1.00 97.62 72 ARG A C 1
ATOM 548 O O . ARG A 1 72 ? 12.858 -25.312 -22.815 1.00 97.62 72 ARG A O 1
ATOM 555 N N . TYR A 1 73 ? 12.006 -24.588 -20.855 1.00 98.06 73 TYR A N 1
ATOM 556 C CA . TYR A 1 73 ? 11.456 -25.875 -20.437 1.00 98.06 73 TYR A CA 1
ATOM 557 C C . TYR A 1 73 ? 10.461 -26.432 -21.469 1.00 98.06 73 TYR A C 1
ATOM 559 O O . TYR A 1 73 ? 10.602 -27.569 -21.918 1.00 98.06 73 TYR A O 1
ATOM 567 N N . PHE A 1 74 ? 9.491 -25.631 -21.926 1.00 98.06 74 PHE A N 1
ATOM 568 C CA . PHE A 1 74 ? 8.537 -26.096 -22.940 1.00 98.06 74 PHE A CA 1
ATOM 569 C C . PHE A 1 74 ? 9.193 -26.365 -24.297 1.00 98.06 74 PHE A C 1
ATOM 571 O O . PHE A 1 74 ? 8.799 -27.309 -24.979 1.00 98.06 74 PHE A O 1
ATOM 578 N N . CYS A 1 75 ? 10.210 -25.592 -24.684 1.00 97.50 75 CYS A N 1
ATOM 579 C CA . CYS A 1 75 ? 10.940 -25.828 -25.930 1.00 97.50 75 CYS A CA 1
ATOM 580 C C . CYS A 1 75 ? 11.763 -27.120 -25.893 1.00 97.50 75 CYS A C 1
ATOM 582 O O . CYS A 1 75 ? 11.782 -27.840 -26.887 1.00 97.50 75 CYS A O 1
ATOM 584 N N . GLN A 1 76 ? 12.377 -27.459 -24.754 1.00 96.75 76 GLN A N 1
ATOM 585 C CA . GLN A 1 76 ? 13.088 -28.734 -24.582 1.00 96.75 76 GLN A CA 1
ATOM 586 C C . GLN A 1 76 ? 12.171 -29.948 -24.798 1.00 96.75 76 GLN A C 1
ATOM 588 O O . GLN A 1 76 ? 12.615 -30.973 -25.311 1.00 96.75 76 GLN A O 1
ATOM 593 N N . LEU A 1 77 ? 10.888 -29.826 -24.448 1.00 97.19 77 LEU A N 1
ATOM 594 C CA . LEU A 1 77 ? 9.882 -30.872 -24.647 1.00 97.19 77 LEU A CA 1
ATOM 595 C C . LEU A 1 77 ? 9.223 -30.847 -26.037 1.00 97.19 77 LEU A C 1
ATOM 597 O O . LEU A 1 77 ? 8.528 -31.799 -26.389 1.00 97.19 77 LEU A O 1
ATOM 601 N N . ALA A 1 78 ? 9.413 -29.782 -26.820 1.00 95.75 78 ALA A N 1
ATOM 602 C CA . ALA A 1 78 ? 8.762 -29.567 -28.109 1.00 95.75 78 ALA A CA 1
ATOM 603 C C . ALA A 1 78 ? 9.763 -29.752 -29.275 1.00 95.75 78 ALA A C 1
ATOM 605 O O . ALA A 1 78 ? 10.519 -28.822 -29.574 1.00 95.75 78 ALA A O 1
ATOM 606 N N . PRO A 1 79 ? 9.728 -30.886 -30.014 1.00 85.75 79 PRO A N 1
ATOM 607 C CA . PRO A 1 79 ? 10.729 -31.244 -31.036 1.00 85.75 79 PRO A CA 1
ATOM 608 C C . PRO A 1 79 ? 10.847 -30.274 -32.222 1.00 85.75 79 PRO A C 1
ATOM 610 O O . PRO A 1 79 ? 11.797 -30.348 -32.996 1.00 85.75 79 PRO A O 1
ATOM 613 N N . HIS A 1 80 ? 9.860 -29.394 -32.398 1.00 88.00 80 HIS A N 1
ATOM 614 C CA . HIS A 1 80 ? 9.754 -28.458 -33.522 1.00 88.00 80 HIS A CA 1
ATOM 615 C C . HIS A 1 80 ? 9.582 -27.002 -33.068 1.00 88.00 80 HIS A C 1
ATOM 617 O O . HIS A 1 80 ? 9.079 -26.169 -33.822 1.00 88.00 80 HIS A O 1
ATOM 623 N N . SER A 1 81 ? 9.952 -26.685 -31.825 1.00 84.19 81 SER A N 1
ATOM 624 C CA . SER A 1 81 ? 10.060 -25.288 -31.393 1.00 84.19 81 SER A CA 1
ATOM 625 C C . SER A 1 81 ? 11.259 -24.622 -32.080 1.00 84.19 81 SER A C 1
ATOM 627 O O . SER A 1 81 ? 12.222 -25.298 -32.437 1.00 84.19 81 SER A O 1
ATOM 629 N N . GLY A 1 82 ? 11.231 -23.301 -32.278 1.00 86.19 82 GLY A N 1
ATOM 630 C CA . GLY A 1 82 ? 12.310 -22.546 -32.940 1.00 86.19 82 GLY A CA 1
ATOM 631 C C . GLY A 1 82 ? 13.645 -22.497 -32.176 1.00 86.19 82 GLY A C 1
ATOM 632 O O . GLY A 1 82 ? 14.479 -21.646 -32.470 1.00 86.19 82 GLY A O 1
ATOM 633 N N . GLY A 1 83 ? 13.840 -23.380 -31.195 1.00 93.75 83 GLY A N 1
ATOM 634 C CA . GLY A 1 83 ? 14.931 -23.364 -30.231 1.00 93.75 83 GLY A CA 1
ATOM 635 C C . GLY A 1 83 ? 14.569 -22.590 -28.951 1.00 93.75 83 GLY A C 1
ATOM 636 O O . GLY A 1 83 ? 13.814 -21.613 -29.008 1.00 93.75 83 GLY A O 1
ATOM 637 N N . PRO A 1 84 ? 15.101 -23.007 -27.788 1.00 93.38 84 PRO A N 1
ATOM 638 C CA . PRO A 1 84 ? 14.763 -22.413 -26.496 1.00 93.38 84 PRO A CA 1
ATOM 639 C C . PRO A 1 84 ? 15.157 -20.931 -26.383 1.00 93.38 84 PRO A C 1
ATOM 641 O O . PRO A 1 84 ? 14.390 -20.137 -25.838 1.00 93.38 84 PRO A O 1
ATOM 644 N N . GLU A 1 85 ? 16.305 -20.527 -26.931 1.00 92.38 85 GLU A N 1
ATOM 645 C CA . GLU A 1 85 ? 16.776 -19.135 -26.895 1.00 92.38 85 GLU A CA 1
ATOM 646 C C . GLU A 1 85 ? 15.898 -18.205 -27.740 1.00 92.38 85 GLU A C 1
ATOM 648 O O . GLU A 1 85 ? 15.524 -17.123 -27.287 1.00 92.38 85 GLU A O 1
ATOM 653 N N . ALA A 1 86 ? 15.551 -18.623 -28.961 1.00 93.94 86 ALA A N 1
ATOM 654 C CA . ALA A 1 86 ? 14.763 -17.807 -29.881 1.00 93.94 86 ALA A CA 1
ATOM 655 C C . ALA A 1 86 ? 13.337 -17.581 -29.358 1.00 93.94 86 ALA A C 1
ATOM 657 O O . ALA A 1 86 ? 12.820 -16.465 -29.417 1.00 93.94 86 ALA A O 1
ATOM 658 N N . GLU A 1 87 ? 12.713 -18.622 -28.800 1.00 95.19 87 GLU A N 1
ATOM 659 C CA . GLU A 1 87 ? 11.380 -18.513 -28.200 1.00 95.19 87 GLU A CA 1
ATOM 660 C C . GLU A 1 87 ? 11.394 -17.696 -26.906 1.00 95.19 87 GLU A C 1
ATOM 662 O O . GLU A 1 87 ? 10.476 -16.904 -26.686 1.00 95.19 87 GLU A O 1
ATOM 667 N N . SER A 1 88 ? 12.443 -17.819 -26.085 1.00 93.25 88 SER A N 1
ATOM 668 C CA . SER A 1 88 ? 12.605 -16.984 -24.890 1.00 93.25 88 SER A CA 1
ATOM 669 C C . SER A 1 88 ? 12.725 -15.496 -25.241 1.00 93.25 88 SER A C 1
ATOM 671 O O . SER A 1 88 ? 11.987 -14.671 -24.695 1.00 93.25 88 SER A O 1
ATOM 673 N N . LEU A 1 89 ? 13.578 -15.141 -26.212 1.00 89.00 89 LEU A N 1
ATOM 674 C CA . LEU A 1 89 ? 13.725 -13.756 -26.676 1.00 89.00 89 LEU A CA 1
ATOM 675 C C . LEU A 1 89 ? 12.406 -13.200 -27.227 1.00 89.00 89 LEU A C 1
ATOM 677 O O . LEU A 1 89 ? 12.006 -12.087 -26.883 1.00 89.00 89 LEU A O 1
ATOM 681 N N . ARG A 1 90 ? 11.696 -13.994 -28.034 1.00 95.81 90 ARG A N 1
ATOM 682 C CA . ARG A 1 90 ? 10.404 -13.601 -28.608 1.00 95.81 90 ARG A CA 1
ATOM 683 C C . ARG A 1 90 ? 9.335 -13.382 -27.535 1.00 95.81 90 ARG A C 1
ATOM 685 O O . ARG A 1 90 ? 8.607 -12.396 -27.596 1.00 95.81 90 ARG A O 1
ATOM 692 N N . LEU A 1 91 ? 9.228 -14.279 -26.553 1.00 93.31 91 LEU A N 1
ATOM 693 C CA . LEU A 1 91 ? 8.282 -14.124 -25.444 1.00 93.31 91 LEU A CA 1
ATOM 694 C C . LEU A 1 91 ? 8.646 -12.946 -24.537 1.00 93.31 91 LEU A C 1
ATOM 696 O O . LEU A 1 91 ? 7.747 -12.272 -24.041 1.00 93.31 91 LEU A O 1
ATOM 700 N N . THR A 1 92 ? 9.938 -12.667 -24.362 1.00 91.38 92 THR A N 1
ATOM 701 C CA . THR A 1 92 ? 10.415 -11.510 -23.595 1.00 91.38 92 THR A CA 1
ATOM 702 C C . THR A 1 92 ? 9.957 -10.191 -24.224 1.00 91.38 92 THR A C 1
ATOM 704 O O . THR A 1 92 ? 9.507 -9.309 -23.498 1.00 91.38 92 THR A O 1
ATOM 707 N N . ASP A 1 93 ? 9.973 -10.065 -25.556 1.00 90.06 93 ASP A N 1
ATOM 708 C CA . ASP A 1 93 ? 9.424 -8.888 -26.255 1.00 90.06 93 ASP A CA 1
ATOM 709 C C . ASP A 1 93 ? 7.923 -8.687 -25.975 1.00 90.06 93 ASP A C 1
ATOM 711 O O . ASP A 1 93 ? 7.479 -7.595 -25.614 1.00 90.06 93 ASP A O 1
ATOM 715 N N . ILE A 1 94 ? 7.132 -9.761 -26.075 1.00 93.62 94 ILE A N 1
ATOM 716 C CA . ILE A 1 94 ? 5.686 -9.712 -25.802 1.00 93.62 94 ILE A CA 1
ATOM 717 C C . ILE A 1 94 ? 5.435 -9.371 -24.327 1.00 93.62 94 ILE A C 1
ATOM 719 O O . ILE A 1 94 ? 4.527 -8.606 -24.002 1.00 93.62 94 ILE A O 1
ATOM 723 N N . TRP A 1 95 ? 6.258 -9.902 -23.426 1.00 93.38 95 TRP A N 1
ATOM 724 C CA . TRP A 1 95 ? 6.186 -9.610 -22.000 1.00 93.38 95 TRP A CA 1
ATOM 725 C C . TRP A 1 95 ? 6.538 -8.162 -21.667 1.00 93.38 95 TRP A C 1
ATOM 727 O O . TRP A 1 95 ? 5.838 -7.561 -20.853 1.00 93.38 95 TRP A O 1
ATOM 737 N N . LEU A 1 96 ? 7.542 -7.570 -22.322 1.00 86.00 96 LEU A N 1
ATOM 738 C CA . LEU A 1 96 ? 7.853 -6.144 -22.176 1.00 86.00 96 LEU A CA 1
ATOM 739 C C . LEU A 1 96 ? 6.648 -5.289 -22.582 1.00 86.00 96 LEU A C 1
ATOM 741 O O . LEU A 1 96 ? 6.251 -4.394 -21.837 1.00 86.00 96 LEU A O 1
ATOM 745 N N . ARG A 1 97 ? 5.989 -5.631 -23.697 1.00 87.94 97 ARG A N 1
ATOM 746 C CA . ARG A 1 97 ? 4.736 -4.979 -24.110 1.00 87.94 97 ARG A CA 1
ATOM 747 C C . ARG A 1 97 ? 3.601 -5.207 -23.109 1.00 87.94 97 ARG A C 1
ATOM 749 O O . ARG A 1 97 ? 2.836 -4.286 -22.846 1.00 87.94 97 ARG A O 1
ATOM 756 N N . ALA A 1 98 ? 3.499 -6.392 -22.508 1.00 85.94 98 ALA A N 1
ATOM 757 C CA . ALA A 1 98 ? 2.518 -6.696 -21.462 1.00 85.94 98 ALA A CA 1
ATOM 758 C C . ALA A 1 98 ? 2.765 -5.947 -20.148 1.00 85.94 98 ALA A C 1
ATOM 760 O O . ALA A 1 98 ? 1.796 -5.571 -19.495 1.00 85.94 98 ALA A O 1
ATOM 761 N N . GLN A 1 99 ? 4.021 -5.685 -19.781 1.00 83.00 99 GLN A N 1
ATOM 762 C CA . GLN A 1 99 ? 4.356 -4.817 -18.649 1.00 83.00 99 GLN A CA 1
ATOM 763 C C . GLN A 1 99 ? 4.073 -3.343 -18.939 1.00 83.00 99 GLN A C 1
ATOM 765 O O . GLN A 1 99 ? 3.661 -2.608 -18.046 1.00 83.00 99 GLN A O 1
ATOM 770 N N . GLN A 1 100 ? 4.275 -2.917 -20.185 1.00 75.44 100 GLN A N 1
ATOM 771 C CA . GLN A 1 100 ? 4.048 -1.538 -20.610 1.00 75.44 100 GLN A CA 1
ATOM 772 C C . GLN A 1 100 ? 2.576 -1.240 -20.911 1.00 75.44 100 GLN A C 1
ATOM 774 O O . GLN A 1 100 ? 2.170 -0.093 -20.825 1.00 75.44 100 GLN A O 1
ATOM 779 N N . ALA A 1 101 ? 1.742 -2.232 -21.229 1.00 72.12 101 ALA A N 1
ATOM 780 C CA . ALA A 1 101 ? 0.335 -2.008 -21.571 1.00 72.12 101 ALA A CA 1
ATOM 781 C C . ALA A 1 101 ? -0.518 -1.398 -20.435 1.00 72.12 101 ALA A C 1
ATOM 783 O O . ALA A 1 101 ? -1.311 -0.501 -20.728 1.00 72.12 101 ALA A O 1
ATOM 784 N N . PRO A 1 102 ? -0.356 -1.795 -19.154 1.00 55.91 102 PRO A N 1
ATOM 785 C CA . PRO A 1 102 ? -0.943 -1.069 -18.031 1.00 55.91 102 PRO A CA 1
ATOM 786 C C . PRO A 1 102 ? -0.493 0.396 -17.983 1.00 55.91 102 PRO A C 1
ATOM 788 O O . PRO A 1 102 ? -1.301 1.262 -17.679 1.00 55.91 102 PRO A O 1
ATOM 791 N N . LEU A 1 103 ? 0.764 0.683 -18.343 1.00 44.16 103 LEU A N 1
ATOM 792 C CA . LEU A 1 103 ? 1.305 2.044 -18.402 1.00 44.16 103 LEU A CA 1
ATOM 793 C C . LEU A 1 103 ? 0.763 2.821 -19.612 1.00 44.16 103 LEU A C 1
ATOM 795 O O . LEU A 1 103 ? 0.417 3.980 -19.463 1.00 44.16 103 LEU A O 1
ATOM 799 N N . ALA A 1 104 ? 0.574 2.186 -20.769 1.00 43.34 104 ALA A N 1
ATOM 800 C CA . ALA A 1 104 ? 0.058 2.819 -21.987 1.00 43.34 104 ALA A CA 1
ATOM 801 C C . ALA A 1 104 ? -1.439 3.187 -21.898 1.00 43.34 104 ALA A C 1
ATOM 803 O O . ALA A 1 104 ? -1.870 4.191 -22.461 1.00 43.34 104 ALA A O 1
ATOM 804 N N . LEU A 1 105 ? -2.239 2.404 -21.160 1.00 47.44 105 LEU A N 1
ATOM 805 C CA . LEU A 1 105 ? -3.627 2.758 -20.811 1.00 47.44 105 LEU A CA 1
ATOM 806 C C . LEU A 1 105 ? -3.695 3.881 -19.759 1.00 47.44 105 LEU A C 1
ATOM 808 O O . LEU A 1 105 ? -4.690 4.603 -19.693 1.00 47.44 105 LEU A O 1
ATOM 812 N N . LEU A 1 106 ? -2.632 4.056 -18.970 1.00 40.09 106 LEU A N 1
ATOM 813 C CA . LEU A 1 106 ? -2.458 5.182 -18.049 1.00 40.09 106 LEU A CA 1
ATOM 814 C C . LEU A 1 106 ? -1.828 6.413 -18.737 1.00 40.09 106 LEU A C 1
ATOM 816 O O . LEU A 1 106 ? -2.069 7.528 -18.296 1.00 40.09 106 LEU A O 1
ATOM 820 N N . GLU A 1 107 ? -1.103 6.255 -19.850 1.00 41.19 107 GLU A N 1
ATOM 821 C CA . GLU A 1 107 ? -0.454 7.331 -20.629 1.00 41.19 107 GLU A CA 1
ATOM 822 C C . GLU A 1 107 ? -1.414 8.156 -21.503 1.00 41.19 107 GLU A C 1
ATOM 824 O O . GLU A 1 107 ? -1.025 9.190 -22.046 1.00 41.19 107 GLU A O 1
ATOM 829 N N . THR A 1 108 ? -2.695 7.781 -21.595 1.00 47.03 108 THR A N 1
ATOM 830 C CA . THR A 1 108 ? -3.739 8.729 -22.029 1.00 47.03 108 THR A CA 1
ATOM 831 C C . THR A 1 108 ? -4.088 9.776 -20.959 1.00 47.03 108 THR A C 1
ATOM 833 O O . THR A 1 108 ? -4.891 10.671 -21.223 1.00 47.03 108 THR A O 1
ATOM 836 N N . LEU A 1 109 ? -3.456 9.720 -19.779 1.00 43.06 109 LEU A N 1
ATOM 837 C CA . LEU A 1 109 ? -3.364 10.824 -18.822 1.00 43.06 109 LEU A CA 1
ATOM 838 C C . LEU A 1 109 ? -1.995 11.517 -18.985 1.00 43.06 109 LEU A C 1
ATOM 840 O O . LEU A 1 109 ? -0.993 10.852 -19.243 1.00 43.06 109 LEU A O 1
ATOM 844 N N . PRO A 1 110 ? -1.930 12.857 -18.894 1.00 48.06 110 PRO A N 1
ATOM 845 C CA . PRO A 1 110 ? -0.761 13.635 -19.299 1.00 48.06 110 PRO A CA 1
ATOM 846 C C . PRO A 1 110 ? 0.508 13.222 -18.536 1.00 48.06 110 PRO A C 1
ATOM 848 O O . PRO A 1 110 ? 0.475 13.030 -17.325 1.00 48.06 110 PRO A O 1
ATOM 851 N N . ALA A 1 111 ? 1.612 13.110 -19.286 1.00 52.50 111 ALA A N 1
ATOM 852 C CA . ALA A 1 111 ? 2.955 12.676 -18.892 1.00 52.50 111 ALA A CA 1
ATOM 853 C C . ALA A 1 111 ? 3.285 12.816 -17.393 1.00 52.50 111 ALA A C 1
ATOM 855 O O . ALA A 1 111 ? 3.416 13.925 -16.869 1.00 52.50 111 ALA A O 1
ATOM 856 N N . ALA A 1 112 ? 3.502 11.675 -16.733 1.00 59.25 112 ALA A N 1
ATOM 857 C CA . ALA A 1 112 ? 4.008 11.607 -15.371 1.00 59.25 112 ALA A CA 1
ATOM 858 C C . ALA A 1 112 ? 5.300 12.432 -15.248 1.00 59.25 112 ALA A C 1
ATOM 860 O O . ALA A 1 112 ? 6.342 12.093 -15.815 1.00 59.25 112 ALA A O 1
ATOM 861 N N . THR A 1 113 ? 5.230 13.535 -14.504 1.00 74.81 113 THR A N 1
ATOM 862 C CA . THR A 1 113 ? 6.401 14.330 -14.125 1.00 74.81 113 THR A CA 1
ATOM 863 C C . THR A 1 113 ? 7.448 13.384 -13.526 1.00 74.81 113 THR A C 1
ATOM 865 O O . THR A 1 113 ? 7.155 12.653 -12.584 1.00 74.81 113 THR A O 1
ATOM 868 N N . SER A 1 114 ? 8.668 13.343 -14.074 1.00 90.00 114 SER A N 1
ATOM 869 C CA . SER A 1 114 ? 9.733 12.500 -13.501 1.00 90.00 114 SER A CA 1
ATOM 870 C C . SER A 1 114 ? 10.075 12.941 -12.068 1.00 90.00 114 SER A C 1
ATOM 872 O O . SER A 1 114 ? 9.970 14.126 -11.756 1.00 90.00 114 SER A O 1
ATOM 874 N N . VAL A 1 115 ? 10.534 12.030 -11.198 1.00 93.62 115 VAL A N 1
ATOM 875 C CA . VAL A 1 115 ? 10.966 12.369 -9.822 1.00 93.62 115 VAL A CA 1
ATOM 876 C C . VAL A 1 115 ? 12.020 13.474 -9.834 1.00 93.62 115 VAL A C 1
ATOM 878 O O . VAL A 1 115 ? 11.885 14.455 -9.108 1.00 93.62 115 VAL A O 1
ATOM 881 N N . ASP A 1 116 ? 13.000 13.403 -10.735 1.00 92.56 116 ASP A N 1
ATOM 882 C CA . ASP A 1 116 ? 14.015 14.452 -10.888 1.00 92.56 116 ASP A CA 1
ATOM 883 C C . ASP A 1 116 ? 13.437 15.800 -11.327 1.00 92.56 116 ASP A C 1
ATOM 885 O O . ASP A 1 116 ? 13.929 16.859 -10.928 1.00 92.56 116 ASP A O 1
ATOM 889 N N . GLN A 1 117 ? 12.399 15.804 -12.163 1.00 91.69 117 GLN A N 1
ATOM 890 C CA . GLN A 1 117 ? 11.700 17.035 -12.522 1.00 91.69 117 GLN A CA 1
ATOM 891 C C . GLN A 1 117 ? 10.889 17.574 -11.339 1.00 91.69 117 GLN A C 1
ATOM 893 O O . GLN A 1 117 ? 10.983 18.767 -11.052 1.00 91.69 117 GLN A O 1
ATOM 898 N N . ALA A 1 118 ? 10.169 16.719 -10.609 1.00 94.12 118 ALA A N 1
ATOM 899 C CA . ALA A 1 118 ? 9.410 17.111 -9.423 1.00 94.12 118 ALA A CA 1
ATOM 900 C C . ALA A 1 118 ? 10.324 17.685 -8.328 1.00 94.12 118 ALA A C 1
ATOM 902 O O . ALA A 1 118 ? 9.993 18.716 -7.741 1.00 94.12 118 ALA A O 1
ATOM 903 N N . LEU A 1 119 ? 11.500 17.082 -8.116 1.00 94.38 119 LEU A N 1
ATOM 904 C CA . LEU A 1 119 ? 12.534 17.561 -7.193 1.00 94.38 119 LEU A CA 1
ATOM 905 C C . LEU A 1 119 ? 13.136 18.894 -7.644 1.00 94.38 119 LEU A C 1
ATOM 907 O O . LEU A 1 119 ? 13.319 19.785 -6.815 1.00 94.38 119 LEU A O 1
ATOM 911 N N . ARG A 1 120 ? 13.411 19.069 -8.946 1.00 92.31 120 ARG A N 1
ATOM 912 C CA . ARG A 1 120 ? 13.872 20.358 -9.497 1.00 92.31 120 ARG A CA 1
ATOM 913 C C . ARG A 1 120 ? 12.835 21.461 -9.292 1.00 92.31 120 ARG A C 1
ATOM 915 O O . ARG A 1 120 ? 13.202 22.544 -8.843 1.00 92.31 120 ARG A O 1
ATOM 922 N N . ILE A 1 121 ? 11.557 21.181 -9.558 1.00 88.56 121 ILE A N 1
ATOM 923 C CA . ILE A 1 121 ? 10.454 22.129 -9.334 1.00 88.56 121 ILE A CA 1
ATOM 924 C C . ILE A 1 121 ? 10.334 22.465 -7.844 1.00 88.56 121 ILE A C 1
ATOM 926 O O . ILE A 1 121 ? 10.263 23.642 -7.490 1.00 88.56 121 ILE A O 1
ATOM 930 N N . ALA A 1 122 ? 10.379 21.463 -6.963 1.00 93.94 122 ALA A N 1
ATOM 931 C CA . ALA A 1 122 ? 10.292 21.670 -5.520 1.00 93.94 122 ALA A CA 1
ATOM 932 C C . ALA A 1 122 ? 11.460 22.508 -4.982 1.00 93.94 122 ALA A C 1
ATOM 934 O O . ALA A 1 122 ? 11.256 23.416 -4.178 1.00 93.94 122 ALA A O 1
ATOM 935 N N . SER A 1 123 ? 12.674 22.268 -5.489 1.00 94.38 123 SER A N 1
ATOM 936 C CA . SER A 1 123 ? 13.855 23.076 -5.171 1.00 94.38 123 SER A CA 1
ATOM 937 C C . SER A 1 123 ? 13.718 24.519 -5.643 1.00 94.38 123 SER A C 1
ATOM 939 O O . SER A 1 123 ? 14.052 25.435 -4.898 1.00 94.38 123 SER A O 1
ATOM 941 N N . ALA A 1 124 ? 13.269 24.722 -6.886 1.00 89.81 124 ALA A N 1
ATOM 942 C CA . ALA A 1 124 ? 13.188 26.041 -7.509 1.00 89.81 124 ALA A CA 1
ATOM 943 C C . ALA A 1 124 ? 12.087 26.907 -6.885 1.00 89.81 124 ALA A C 1
ATOM 945 O O . ALA A 1 124 ? 12.247 28.117 -6.754 1.00 89.81 124 ALA A O 1
ATOM 946 N N . THR A 1 125 ? 10.976 26.285 -6.491 1.00 93.38 125 THR A N 1
ATOM 947 C CA . THR A 1 125 ? 9.818 26.974 -5.903 1.00 93.38 125 THR A CA 1
ATOM 948 C C . THR A 1 125 ? 9.861 27.042 -4.378 1.00 93.38 125 THR A C 1
ATOM 950 O O . THR A 1 125 ? 9.102 27.803 -3.784 1.00 93.38 125 THR A O 1
ATOM 953 N N . GLY A 1 126 ? 10.698 26.229 -3.725 1.00 93.62 126 GLY A N 1
ATOM 954 C CA . GLY A 1 126 ? 10.666 26.045 -2.274 1.00 93.62 126 GLY A CA 1
ATOM 955 C C . GLY A 1 126 ? 9.391 25.354 -1.767 1.00 93.62 126 GLY A C 1
ATOM 956 O O . GLY A 1 126 ? 9.134 25.374 -0.564 1.00 93.62 126 GLY A O 1
ATOM 957 N N . SER A 1 127 ? 8.589 24.758 -2.659 1.00 95.75 127 SER A N 1
ATOM 958 C CA . SER A 1 127 ? 7.284 24.170 -2.346 1.00 95.75 127 SER A CA 1
ATOM 959 C C . SER A 1 127 ? 7.254 22.656 -2.593 1.00 95.75 127 SER A C 1
ATOM 961 O O . SER A 1 127 ? 7.734 22.194 -3.626 1.00 95.75 127 SER A O 1
ATOM 963 N N . PRO A 1 128 ? 6.657 21.850 -1.696 1.00 96.44 128 PRO A N 1
ATOM 964 C CA . PRO A 1 128 ? 6.529 20.406 -1.877 1.00 96.44 128 PRO A CA 1
ATOM 965 C C . PRO A 1 128 ? 5.410 19.997 -2.850 1.00 96.44 128 PRO A C 1
ATOM 967 O O . PRO A 1 128 ? 5.231 18.802 -3.060 1.00 96.44 128 PRO A O 1
ATOM 970 N N . SER A 1 129 ? 4.642 20.932 -3.425 1.00 93.06 129 SER A N 1
ATOM 971 C CA . SER A 1 129 ? 3.429 20.616 -4.201 1.00 93.06 129 SER A CA 1
ATOM 972 C C . SER A 1 129 ? 3.659 19.614 -5.336 1.00 93.06 129 SER A C 1
ATOM 974 O O . SER A 1 129 ? 2.912 18.647 -5.431 1.00 93.06 129 SER A O 1
ATOM 976 N N . SER A 1 130 ? 4.725 19.776 -6.127 1.00 92.94 130 SER A N 1
ATOM 977 C CA . SER A 1 130 ? 5.060 18.847 -7.220 1.00 92.94 130 SER A CA 1
ATOM 978 C C . SER A 1 130 ? 5.380 17.432 -6.724 1.00 92.94 130 SER A C 1
ATOM 980 O O . SER A 1 130 ? 5.097 16.453 -7.407 1.00 92.94 130 SER A O 1
ATOM 982 N N . LEU A 1 131 ? 5.959 17.314 -5.525 1.00 95.88 131 LEU A N 1
ATOM 983 C CA . LEU A 1 131 ? 6.274 16.031 -4.891 1.00 95.88 131 LEU A CA 1
ATOM 984 C C . LEU A 1 131 ? 5.032 15.375 -4.278 1.00 95.88 131 LEU A C 1
ATOM 986 O O . LEU A 1 131 ? 4.933 14.155 -4.251 1.00 95.88 131 LEU A O 1
ATOM 990 N N . ARG A 1 132 ? 4.073 16.166 -3.790 1.00 95.44 132 ARG A N 1
ATOM 991 C CA . ARG A 1 132 ? 2.783 15.641 -3.318 1.00 95.44 132 ARG A CA 1
ATOM 992 C C . ARG A 1 132 ? 1.945 15.128 -4.484 1.00 95.44 132 ARG A C 1
ATOM 994 O O . ARG A 1 132 ? 1.377 14.049 -4.393 1.00 95.44 132 ARG A O 1
ATOM 1001 N N . GLU A 1 133 ? 1.909 15.885 -5.578 1.00 93.12 133 GLU A N 1
ATOM 1002 C CA . GLU A 1 133 ? 1.156 15.544 -6.786 1.00 93.12 133 GLU A CA 1
ATOM 1003 C C . GLU A 1 133 ? 1.659 14.246 -7.424 1.00 93.12 133 GLU A C 1
ATOM 1005 O O . GLU A 1 133 ? 0.858 13.351 -7.685 1.00 93.12 133 GLU A O 1
ATOM 1010 N N . ILE A 1 134 ? 2.981 14.100 -7.592 1.00 93.25 134 ILE A N 1
ATOM 1011 C CA . ILE A 1 134 ? 3.553 12.853 -8.118 1.00 93.25 134 ILE A CA 1
ATOM 1012 C C . ILE A 1 134 ? 3.277 11.672 -7.181 1.00 93.25 134 ILE A C 1
ATOM 1014 O O . ILE A 1 134 ? 2.978 10.587 -7.662 1.00 93.25 134 ILE A O 1
ATOM 1018 N N . CYS A 1 135 ? 3.330 11.869 -5.859 1.00 94.31 135 CYS A N 1
ATOM 1019 C CA . CYS A 1 135 ? 3.098 10.796 -4.896 1.00 94.31 135 CYS A CA 1
ATOM 1020 C C . CYS A 1 135 ? 1.624 10.393 -4.767 1.00 94.31 135 CYS A C 1
ATOM 1022 O O . CYS A 1 135 ? 1.365 9.235 -4.470 1.00 94.31 135 CYS A O 1
ATOM 1024 N N . ALA A 1 136 ? 0.666 11.302 -4.972 1.00 92.44 136 ALA A N 1
ATOM 1025 C CA . ALA A 1 136 ? -0.756 11.046 -4.715 1.00 92.44 136 ALA A CA 1
ATOM 1026 C C . ALA A 1 136 ? -1.320 9.866 -5.527 1.00 92.44 136 ALA A C 1
ATOM 1028 O O . ALA A 1 136 ? -2.107 9.088 -5.000 1.00 92.44 136 ALA A O 1
ATOM 1029 N N . ASN A 1 137 ? -0.873 9.719 -6.777 1.00 85.81 137 ASN A N 1
ATOM 1030 C CA . ASN A 1 137 ? -1.321 8.668 -7.699 1.00 85.81 137 ASN A CA 1
ATOM 1031 C C . ASN A 1 137 ? -0.187 7.706 -8.097 1.00 85.81 137 ASN A C 1
ATOM 1033 O O . ASN A 1 137 ? -0.319 6.954 -9.061 1.00 85.81 137 ASN A O 1
ATOM 1037 N N . ALA A 1 138 ? 0.953 7.779 -7.411 1.00 89.88 138 ALA A N 1
ATOM 1038 C CA . ALA A 1 138 ? 2.107 6.941 -7.697 1.00 89.88 138 ALA A CA 1
ATOM 1039 C C . ALA A 1 138 ? 1.906 5.512 -7.189 1.00 89.88 138 ALA A C 1
ATOM 1041 O O . ALA A 1 138 ? 1.244 5.275 -6.179 1.00 89.88 138 ALA A O 1
ATOM 1042 N N . ASP A 1 139 ? 2.575 4.558 -7.833 1.00 91.06 139 ASP A N 1
ATOM 1043 C CA . ASP A 1 139 ? 2.797 3.264 -7.207 1.00 91.06 139 ASP A CA 1
ATOM 1044 C C . ASP A 1 139 ? 3.696 3.419 -5.956 1.00 91.06 139 ASP A C 1
ATOM 1046 O O . ASP A 1 139 ? 4.480 4.371 -5.843 1.00 91.06 139 ASP A O 1
ATOM 1050 N N . PRO A 1 140 ? 3.630 2.488 -4.992 1.00 91.00 140 PRO A N 1
ATOM 1051 C CA . PRO A 1 140 ? 4.411 2.612 -3.768 1.00 91.00 140 PRO A CA 1
ATOM 1052 C C . PRO A 1 140 ? 5.931 2.667 -3.962 1.00 91.00 140 PRO A C 1
ATOM 1054 O O . PRO A 1 140 ? 6.595 3.344 -3.178 1.00 91.00 140 PRO A O 1
ATOM 1057 N N . HIS A 1 141 ? 6.502 2.019 -4.987 1.00 90.19 141 HIS A N 1
ATOM 1058 C CA . HIS A 1 141 ? 7.950 2.095 -5.222 1.00 90.19 141 HIS A CA 1
ATOM 1059 C C . HIS A 1 141 ? 8.360 3.509 -5.616 1.00 90.19 141 HIS A C 1
ATOM 1061 O O . HIS A 1 141 ? 9.370 4.018 -5.132 1.00 90.19 141 HIS A O 1
ATOM 1067 N N . ARG A 1 142 ? 7.539 4.182 -6.424 1.00 93.56 142 ARG A N 1
ATOM 1068 C CA . ARG A 1 142 ? 7.762 5.577 -6.801 1.00 93.56 142 ARG A CA 1
ATOM 1069 C C . ARG A 1 142 ? 7.663 6.531 -5.606 1.00 93.56 142 ARG A C 1
ATOM 1071 O O . ARG A 1 142 ? 8.435 7.487 -5.529 1.00 93.56 142 ARG A O 1
ATOM 1078 N N . VAL A 1 143 ? 6.789 6.256 -4.633 1.00 95.06 143 VAL A N 1
ATOM 1079 C CA . VAL A 1 143 ? 6.759 7.000 -3.357 1.00 95.06 143 VAL A CA 1
ATOM 1080 C C . VAL A 1 143 ? 8.061 6.802 -2.573 1.00 95.06 143 VAL A C 1
ATOM 1082 O O . VAL A 1 143 ? 8.631 7.779 -2.084 1.00 95.06 143 VAL A O 1
ATOM 1085 N N . ILE A 1 144 ? 8.562 5.566 -2.475 1.00 94.81 144 ILE A N 1
ATOM 1086 C CA . ILE A 1 144 ? 9.844 5.274 -1.813 1.00 94.81 144 ILE A CA 1
ATOM 1087 C C . ILE A 1 144 ? 11.006 5.975 -2.525 1.00 94.81 144 ILE A C 1
ATOM 1089 O O . ILE A 1 144 ? 11.829 6.591 -1.854 1.00 94.81 144 ILE A O 1
ATOM 1093 N N . GLU A 1 145 ? 11.028 5.976 -3.860 1.00 95.00 145 GLU A N 1
ATOM 1094 C CA . GLU A 1 145 ? 12.034 6.689 -4.659 1.00 95.00 145 GLU A CA 1
ATOM 1095 C C . GLU A 1 145 ? 12.059 8.190 -4.329 1.00 95.00 145 GLU A C 1
ATOM 1097 O O . GLU A 1 145 ? 13.131 8.765 -4.124 1.00 95.00 145 GLU A O 1
ATOM 1102 N N . VAL A 1 146 ? 10.886 8.829 -4.204 1.00 96.00 146 VAL A N 1
ATOM 1103 C CA . VAL A 1 146 ? 10.785 10.233 -3.770 1.00 96.00 146 VAL A CA 1
ATOM 1104 C C . VAL A 1 146 ? 11.333 10.414 -2.355 1.00 96.00 146 VAL A C 1
ATOM 1106 O O . VAL A 1 146 ? 12.097 11.351 -2.108 1.00 96.00 146 VAL A O 1
ATOM 1109 N N . LEU A 1 147 ? 10.957 9.544 -1.414 1.00 96.44 147 LEU A N 1
ATOM 1110 C CA . LEU A 1 147 ? 11.404 9.643 -0.023 1.00 96.44 147 LEU A CA 1
ATOM 1111 C C . LEU A 1 147 ? 12.922 9.436 0.116 1.00 96.44 147 LEU A C 1
ATOM 1113 O O . LEU A 1 147 ? 13.557 10.189 0.863 1.00 96.44 147 LEU A O 1
ATOM 1117 N N . ASP A 1 148 ? 13.511 8.501 -0.633 1.00 95.69 148 ASP A N 1
ATOM 1118 C CA . ASP A 1 148 ? 14.960 8.260 -0.651 1.00 95.69 148 ASP A CA 1
ATOM 1119 C C . ASP A 1 148 ? 15.673 9.478 -1.241 1.00 95.69 148 ASP A C 1
ATOM 1121 O O . ASP A 1 148 ? 16.581 10.035 -0.621 1.00 95.69 148 ASP A O 1
ATOM 1125 N N . ALA A 1 149 ? 15.182 9.988 -2.371 1.00 95.69 149 ALA A N 1
ATOM 1126 C CA . ALA A 1 149 ? 15.751 11.157 -3.027 1.00 95.69 149 ALA A CA 1
ATOM 1127 C C . ALA A 1 149 ? 15.706 12.428 -2.155 1.00 95.69 149 ALA A C 1
ATOM 1129 O O . ALA A 1 149 ? 16.617 13.262 -2.233 1.00 95.69 149 ALA A O 1
ATOM 1130 N N . LEU A 1 150 ? 14.665 12.589 -1.330 1.00 96.44 150 LEU A N 1
ATOM 1131 C CA . LEU A 1 150 ? 14.547 13.674 -0.349 1.00 96.44 150 LEU A CA 1
ATOM 1132 C C . LEU A 1 150 ? 15.484 13.485 0.844 1.00 96.44 150 LEU A C 1
ATOM 1134 O O . LEU A 1 150 ? 16.062 14.462 1.335 1.00 96.44 150 LEU A O 1
ATOM 1138 N N . LYS A 1 151 ? 15.639 12.245 1.313 1.00 94.19 151 LYS A N 1
ATOM 1139 C CA . LYS A 1 151 ? 16.549 11.909 2.407 1.00 94.19 151 LYS A CA 1
ATOM 1140 C C . LYS A 1 151 ? 18.004 12.137 2.006 1.00 94.19 151 LYS A C 1
ATOM 1142 O O . LYS A 1 151 ? 18.721 12.809 2.745 1.00 94.19 151 LYS A O 1
ATOM 1147 N N . ASP A 1 152 ? 18.404 11.670 0.827 1.00 95.12 152 ASP A N 1
ATOM 1148 C CA . ASP A 1 152 ? 19.767 11.809 0.299 1.00 95.12 152 ASP A CA 1
ATOM 1149 C C . ASP A 1 152 ? 20.158 13.280 0.075 1.00 95.12 152 ASP A C 1
ATOM 1151 O O . ASP A 1 152 ? 21.313 13.660 0.256 1.00 95.12 152 ASP A O 1
ATOM 1155 N N . ARG A 1 153 ? 19.182 14.141 -0.244 1.00 96.19 153 ARG A N 1
ATOM 1156 C CA . ARG A 1 153 ? 19.371 15.600 -0.360 1.00 96.19 153 ARG A CA 1
ATOM 1157 C C . ARG A 1 153 ? 19.334 16.342 0.978 1.00 96.19 153 ARG A C 1
ATOM 1159 O O . ARG A 1 153 ? 19.567 17.550 1.006 1.00 96.19 153 ARG A O 1
ATOM 1166 N N . GLY A 1 154 ? 19.015 15.663 2.081 1.00 96.12 154 GLY A N 1
ATOM 1167 C CA . GLY A 1 154 ? 18.870 16.292 3.392 1.00 96.12 154 GLY A CA 1
ATOM 1168 C C . GLY A 1 154 ? 17.691 17.268 3.462 1.00 96.12 154 GLY A C 1
ATOM 1169 O O . GLY A 1 154 ? 17.821 18.344 4.045 1.00 96.12 154 GLY A O 1
ATOM 1170 N N . TRP A 1 155 ? 16.542 16.926 2.862 1.00 97.25 155 TRP A N 1
ATOM 1171 C CA . TRP A 1 155 ? 15.338 17.775 2.808 1.00 97.25 155 TRP A CA 1
ATOM 1172 C C . TRP A 1 155 ? 14.204 17.276 3.736 1.00 97.25 155 TRP A C 1
ATOM 1174 O O . TRP A 1 155 ? 13.120 16.914 3.267 1.00 97.25 155 TRP A O 1
ATOM 1184 N N . PRO A 1 156 ? 14.375 17.286 5.076 1.00 95.31 156 PRO A N 1
ATOM 1185 C CA . PRO A 1 156 ? 13.420 16.674 6.007 1.00 95.31 156 PRO A CA 1
ATOM 1186 C C . PRO A 1 156 ? 12.052 17.371 6.042 1.00 95.31 156 PRO A C 1
ATOM 1188 O O . PRO A 1 156 ? 11.036 16.720 6.283 1.00 95.31 156 PRO A O 1
ATOM 1191 N N . LYS A 1 157 ? 11.998 18.686 5.779 1.00 96.25 157 LYS A N 1
ATOM 1192 C CA . LYS A 1 157 ? 10.732 19.438 5.706 1.00 96.25 157 LYS A CA 1
ATOM 1193 C C . LYS A 1 157 ? 9.869 18.979 4.527 1.00 96.25 157 LYS A C 1
ATOM 1195 O O . LYS A 1 157 ? 8.669 18.780 4.691 1.00 96.25 157 LYS A O 1
ATOM 1200 N N . PHE A 1 158 ? 10.485 18.753 3.366 1.00 96.75 158 PHE A N 1
ATOM 1201 C CA . PHE A 1 158 ? 9.797 18.214 2.192 1.00 96.75 158 PHE A CA 1
ATOM 1202 C C . PHE A 1 158 ? 9.356 16.770 2.433 1.00 96.75 158 PHE A C 1
ATOM 1204 O O . PHE A 1 158 ? 8.203 16.452 2.169 1.00 96.75 158 PHE A O 1
ATOM 1211 N N . ALA A 1 159 ? 10.219 15.928 3.014 1.00 95.94 159 ALA A N 1
ATOM 1212 C CA . ALA A 1 159 ? 9.866 14.545 3.344 1.00 95.94 159 ALA A CA 1
ATOM 1213 C C . ALA A 1 159 ? 8.666 14.471 4.302 1.00 95.94 159 ALA A C 1
ATOM 1215 O O . ALA A 1 159 ? 7.721 13.733 4.049 1.00 95.94 159 ALA A O 1
ATOM 1216 N N . THR A 1 160 ? 8.664 15.290 5.359 1.00 95.00 160 THR A N 1
ATOM 1217 C CA . THR A 1 160 ? 7.546 15.363 6.318 1.00 95.00 160 THR A CA 1
ATOM 1218 C C . THR A 1 160 ? 6.253 15.772 5.619 1.00 95.00 160 THR A C 1
ATOM 1220 O O . THR A 1 160 ? 5.229 15.124 5.789 1.00 95.00 160 THR A O 1
ATOM 1223 N N . SER A 1 161 ? 6.328 16.790 4.764 1.00 96.00 161 SER A N 1
ATOM 1224 C CA . SER A 1 161 ? 5.202 17.283 3.977 1.00 96.00 161 SER A CA 1
ATOM 1225 C C . SER A 1 161 ? 4.641 16.254 2.981 1.00 96.00 161 SER A C 1
ATOM 1227 O O . SER A 1 161 ? 3.426 16.189 2.793 1.00 96.00 161 SER A O 1
ATOM 1229 N N . VAL A 1 162 ? 5.501 15.447 2.348 1.00 96.00 162 VAL A N 1
ATOM 1230 C CA . VAL A 1 162 ? 5.072 14.336 1.482 1.00 96.00 162 VAL A CA 1
ATOM 1231 C C . VAL A 1 162 ? 4.391 13.255 2.321 1.00 96.00 162 VAL A C 1
ATOM 1233 O O . VAL A 1 162 ? 3.279 12.858 1.991 1.00 96.00 162 VAL A O 1
ATOM 1236 N N . ILE A 1 163 ? 4.990 12.842 3.442 1.00 94.62 163 ILE A N 1
ATOM 1237 C CA . ILE A 1 163 ? 4.415 11.836 4.355 1.00 94.62 163 ILE A CA 1
ATOM 1238 C C . ILE A 1 163 ? 3.031 12.261 4.865 1.00 94.62 163 ILE A C 1
ATOM 1240 O O . ILE A 1 163 ? 2.111 11.445 4.907 1.00 94.62 163 ILE A O 1
ATOM 1244 N N . GLU A 1 164 ? 2.867 13.535 5.220 1.00 93.50 164 GLU A N 1
ATOM 1245 C CA . GLU A 1 164 ? 1.568 14.091 5.607 1.00 93.50 164 GLU A CA 1
ATOM 1246 C C . GLU A 1 164 ? 0.561 14.000 4.455 1.00 93.50 164 GLU A C 1
ATOM 1248 O O . GLU A 1 164 ? -0.541 13.496 4.659 1.00 93.50 164 GLU A O 1
ATOM 1253 N N . SER A 1 165 ? 0.957 14.380 3.234 1.00 95.56 165 SER A N 1
ATOM 1254 C CA . SER A 1 165 ? 0.065 14.306 2.069 1.00 95.56 165 SER A CA 1
ATOM 1255 C C . SER A 1 165 ? -0.346 12.881 1.700 1.00 95.56 165 SER A C 1
ATOM 1257 O O . SER A 1 165 ? -1.489 12.674 1.313 1.00 95.56 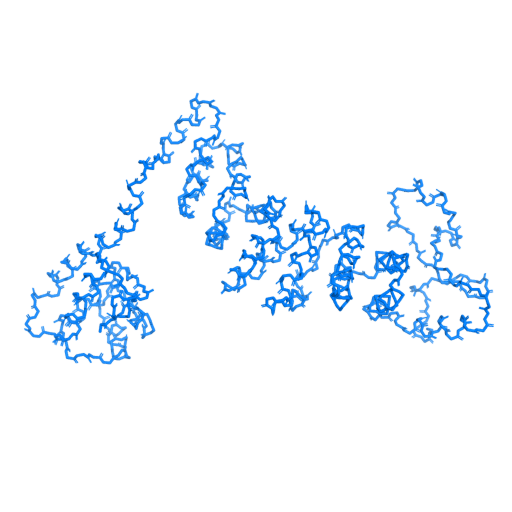165 SER A O 1
ATOM 1259 N N . LEU A 1 166 ? 0.524 11.880 1.896 1.00 94.19 166 LEU A N 1
ATOM 1260 C CA . LEU A 1 166 ? 0.187 10.478 1.616 1.00 94.19 166 LEU A CA 1
ATOM 1261 C C . LEU A 1 166 ? -1.031 10.015 2.424 1.00 94.19 166 LEU A C 1
ATOM 1263 O O . LEU A 1 166 ? -1.827 9.215 1.955 1.00 94.19 166 LEU A O 1
ATOM 1267 N N . SER A 1 167 ? -1.218 10.556 3.623 1.00 92.44 167 SER A N 1
ATOM 1268 C CA . SER A 1 167 ? -2.365 10.211 4.466 1.00 92.44 167 SER A CA 1
ATOM 1269 C C . SER A 1 167 ? -3.682 10.794 3.929 1.00 92.44 167 SER A C 1
ATOM 1271 O O . SER A 1 167 ? -4.756 10.249 4.167 1.00 92.44 167 SER A O 1
ATOM 1273 N N . GLU A 1 168 ? -3.599 11.895 3.181 1.00 92.88 168 GLU A N 1
ATOM 1274 C CA . GLU A 1 168 ? -4.742 12.682 2.705 1.00 92.88 168 GLU A CA 1
ATOM 1275 C C . GLU A 1 168 ? -5.097 12.408 1.244 1.00 92.88 168 GLU A C 1
ATOM 1277 O O . GLU A 1 168 ? -6.266 12.498 0.890 1.00 92.88 168 GLU A O 1
ATOM 1282 N N . THR A 1 169 ? -4.121 12.069 0.396 1.00 92.00 169 THR A N 1
ATOM 1283 C CA . THR A 1 169 ? -4.333 11.974 -1.058 1.00 92.00 169 THR A CA 1
ATOM 1284 C C . THR A 1 169 ? -3.976 10.624 -1.663 1.00 92.00 169 THR A C 1
ATOM 1286 O O . THR A 1 169 ? -4.475 10.326 -2.741 1.00 92.00 169 THR A O 1
ATOM 1289 N N . PHE A 1 170 ? -3.160 9.798 -0.999 1.00 91.00 170 PHE A N 1
ATOM 1290 C CA . PHE A 1 170 ? -2.772 8.495 -1.544 1.00 91.00 170 PHE A CA 1
ATOM 1291 C C . PHE A 1 170 ? -3.969 7.549 -1.626 1.00 91.00 170 PHE A C 1
ATOM 1293 O O . PHE A 1 170 ? -4.802 7.526 -0.714 1.00 91.00 170 PHE A O 1
ATOM 1300 N N . ASP A 1 171 ? -4.047 6.754 -2.691 1.00 90.94 171 ASP A N 1
ATOM 1301 C CA . ASP A 1 171 ? -5.066 5.714 -2.793 1.00 90.94 171 ASP A CA 1
ATOM 1302 C C . ASP A 1 171 ? -4.893 4.697 -1.654 1.00 90.94 171 ASP A C 1
ATOM 1304 O O . ASP A 1 171 ? -3.841 4.068 -1.489 1.00 90.94 171 ASP A O 1
ATOM 1308 N N . PHE A 1 172 ? -5.947 4.527 -0.855 1.00 91.00 172 PHE A N 1
ATOM 1309 C CA . PHE A 1 172 ? -5.918 3.635 0.293 1.00 91.00 172 PHE A CA 1
ATOM 1310 C C . PHE A 1 172 ? -5.708 2.174 -0.111 1.00 91.00 172 PHE A C 1
ATOM 1312 O O . PHE A 1 172 ? -5.163 1.401 0.681 1.00 91.00 172 PHE A O 1
ATOM 1319 N N . THR A 1 173 ? -6.056 1.797 -1.348 1.00 88.12 173 THR A N 1
ATOM 1320 C CA . THR A 1 173 ? -5.809 0.439 -1.852 1.00 88.12 173 THR A CA 1
ATOM 1321 C C . THR A 1 173 ? -4.315 0.115 -1.962 1.00 88.12 173 THR A C 1
ATOM 1323 O O . THR A 1 173 ? -3.918 -1.040 -1.793 1.00 88.12 173 THR A O 1
ATOM 1326 N N . GLY A 1 174 ? -3.467 1.133 -2.153 1.00 87.25 174 GLY A N 1
ATOM 1327 C CA . GLY A 1 174 ? -2.011 1.001 -2.225 1.00 87.25 174 GLY A CA 1
ATOM 1328 C C . GLY A 1 174 ? -1.300 1.021 -0.867 1.00 87.25 174 GLY A C 1
ATOM 1329 O O . GLY A 1 174 ? -0.126 0.645 -0.785 1.00 87.25 174 GLY A O 1
ATOM 1330 N N . ILE A 1 175 ? -1.972 1.437 0.215 1.00 90.31 175 ILE A N 1
ATOM 1331 C CA . ILE A 1 175 ? -1.353 1.601 1.545 1.00 90.31 175 ILE A CA 1
ATOM 1332 C C . ILE A 1 175 ? -0.776 0.294 2.119 1.00 90.31 175 ILE A C 1
ATOM 1334 O O . ILE A 1 175 ? 0.325 0.351 2.673 1.00 90.31 175 ILE A O 1
ATOM 1338 N N . PRO A 1 176 ? -1.411 -0.890 1.994 1.00 89.94 176 PRO A N 1
ATOM 1339 C CA . PRO A 1 176 ? -0.809 -2.139 2.468 1.00 89.94 176 PRO A CA 1
ATOM 1340 C C . PRO A 1 176 ? 0.553 -2.429 1.823 1.00 89.94 176 PRO A C 1
ATOM 1342 O O . PRO A 1 176 ? 1.491 -2.839 2.504 1.00 89.94 176 PRO A O 1
ATOM 1345 N N . HIS A 1 177 ? 0.692 -2.164 0.522 1.00 87.06 177 HIS A N 1
ATOM 1346 C CA . HIS A 1 177 ? 1.959 -2.346 -0.185 1.00 87.06 177 HIS A CA 1
ATOM 1347 C C . HIS A 1 177 ? 2.975 -1.266 0.213 1.00 87.06 177 HIS A C 1
ATOM 1349 O O . HIS A 1 177 ? 4.113 -1.582 0.547 1.00 87.06 177 HIS A O 1
ATOM 1355 N N . LEU A 1 178 ? 2.553 -0.001 0.297 1.00 91.38 178 LEU A N 1
ATOM 1356 C CA . LEU A 1 178 ? 3.409 1.096 0.759 1.00 91.38 178 LEU A CA 1
ATOM 1357 C C . LEU A 1 178 ? 3.954 0.863 2.172 1.00 91.38 178 LEU A C 1
ATOM 1359 O O . LEU A 1 178 ? 5.150 0.998 2.413 1.00 91.38 178 LEU A O 1
ATOM 1363 N N . THR A 1 179 ? 3.100 0.475 3.114 1.00 91.38 179 THR A N 1
ATOM 1364 C CA . THR A 1 179 ? 3.520 0.165 4.487 1.00 91.38 179 THR A CA 1
ATOM 1365 C C . THR A 1 179 ? 4.428 -1.062 4.545 1.00 91.38 179 THR A C 1
ATOM 1367 O O . THR A 1 179 ? 5.248 -1.165 5.460 1.00 91.38 179 THR A O 1
ATOM 1370 N N . ALA A 1 180 ? 4.326 -1.999 3.595 1.00 88.62 180 ALA A N 1
ATOM 1371 C CA . ALA A 1 180 ? 5.252 -3.123 3.473 1.00 88.62 180 ALA A CA 1
ATOM 1372 C C . ALA A 1 180 ? 6.646 -2.673 3.062 1.00 88.62 180 ALA A C 1
ATOM 1374 O O . ALA A 1 180 ? 7.601 -2.966 3.779 1.00 88.62 180 ALA A O 1
ATOM 1375 N N . GLU A 1 181 ? 6.732 -1.899 1.988 1.00 89.56 181 GLU A N 1
ATOM 1376 C CA . GLU A 1 181 ? 7.987 -1.338 1.490 1.00 89.56 181 GLU A CA 1
ATOM 1377 C C . GLU A 1 181 ? 8.667 -0.455 2.550 1.00 89.56 181 GLU A C 1
ATOM 1379 O O . GLU A 1 181 ? 9.853 -0.615 2.846 1.00 89.56 181 GLU A O 1
ATOM 1384 N N . ILE A 1 182 ? 7.897 0.417 3.216 1.00 90.25 182 ILE A N 1
ATOM 1385 C CA . ILE A 1 182 ? 8.389 1.248 4.326 1.00 90.25 182 ILE A CA 1
ATOM 1386 C C . ILE A 1 182 ? 8.890 0.372 5.483 1.00 90.25 182 ILE A C 1
ATOM 1388 O O . ILE A 1 182 ? 9.946 0.649 6.048 1.00 90.25 182 ILE A O 1
ATOM 1392 N N . GLY A 1 183 ? 8.146 -0.678 5.846 1.00 86.75 183 GLY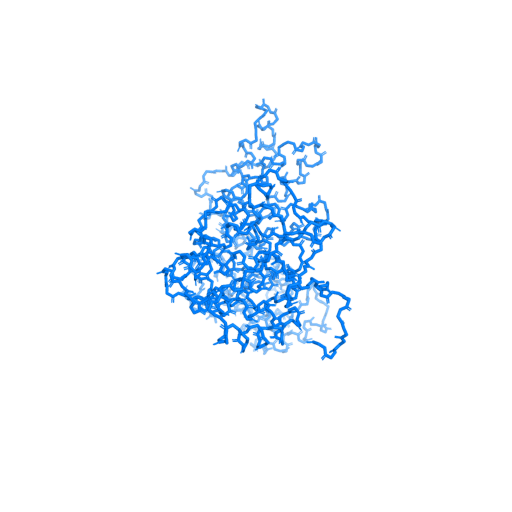 A N 1
ATOM 1393 C CA . GLY A 1 183 ? 8.483 -1.564 6.962 1.00 86.75 183 GLY A CA 1
ATOM 1394 C C . GLY A 1 183 ? 9.751 -2.393 6.737 1.00 86.75 183 GLY A C 1
ATOM 1395 O O . GLY A 1 183 ? 10.465 -2.682 7.694 1.00 86.75 183 GLY A O 1
ATOM 1396 N N . MET A 1 184 ? 10.066 -2.733 5.484 1.00 86.44 184 MET A N 1
ATOM 1397 C CA . MET A 1 184 ? 11.303 -3.439 5.130 1.00 86.44 184 MET A CA 1
ATOM 1398 C C . MET A 1 184 ? 12.545 -2.543 5.216 1.00 86.44 184 MET A C 1
ATOM 1400 O O . MET A 1 184 ? 13.666 -3.045 5.312 1.00 86.44 184 MET A O 1
ATOM 1404 N N . ASN A 1 185 ? 12.367 -1.220 5.211 1.00 87.25 185 ASN A N 1
ATOM 1405 C CA . ASN A 1 185 ? 13.463 -0.266 5.179 1.00 87.25 185 ASN A CA 1
ATOM 1406 C C . ASN A 1 185 ? 13.570 0.515 6.499 1.00 87.25 185 ASN A C 1
ATOM 1408 O O . ASN A 1 185 ? 12.857 1.488 6.753 1.00 87.25 185 ASN A O 1
ATOM 1412 N N . SER A 1 186 ? 14.550 0.139 7.326 1.00 87.94 186 SER A N 1
ATOM 1413 C CA . SER A 1 186 ? 14.820 0.769 8.630 1.00 87.94 186 SER A CA 1
ATOM 1414 C C . SER A 1 186 ? 15.077 2.281 8.550 1.00 87.94 186 SER A C 1
ATOM 1416 O O . SER A 1 186 ? 14.922 2.989 9.547 1.00 87.94 186 SER A O 1
ATOM 1418 N N . ARG A 1 187 ? 15.403 2.812 7.360 1.00 87.75 187 ARG A N 1
ATOM 1419 C CA . ARG A 1 187 ? 15.545 4.254 7.098 1.00 87.75 187 ARG A CA 1
ATOM 1420 C C . ARG A 1 187 ? 14.274 5.054 7.374 1.00 87.75 187 ARG A C 1
ATOM 1422 O O . ARG A 1 187 ? 14.403 6.271 7.545 1.00 87.75 187 ARG A O 1
ATOM 1429 N N . TYR A 1 188 ? 13.117 4.397 7.399 1.00 88.69 188 TYR A N 1
ATOM 1430 C CA . TYR A 1 188 ? 11.794 4.996 7.551 1.00 88.69 188 TYR A CA 1
ATOM 1431 C C . TYR A 1 188 ? 11.081 4.560 8.836 1.00 88.69 188 TYR A C 1
ATOM 1433 O O . TYR A 1 188 ? 9.850 4.575 8.900 1.00 88.69 188 TYR A O 1
ATOM 1441 N N . SER A 1 189 ? 11.835 4.207 9.885 1.00 86.88 189 SER A N 1
ATOM 1442 C CA . SER A 1 189 ? 11.257 3.891 11.197 1.00 86.88 189 SER A CA 1
ATOM 1443 C C . SER A 1 189 ? 10.303 5.003 11.657 1.00 86.88 189 SER A C 1
ATOM 1445 O O . SER A 1 189 ? 10.696 6.174 11.709 1.00 86.88 189 SER A O 1
ATOM 1447 N N . GLY A 1 190 ? 9.058 4.665 11.991 1.00 90.38 190 GLY A N 1
ATOM 1448 C CA . GLY A 1 190 ? 8.053 5.642 12.416 1.00 90.38 190 GLY A CA 1
ATOM 1449 C C . GLY A 1 190 ? 7.245 6.282 11.281 1.00 90.38 190 GLY A C 1
ATOM 1450 O O . GLY A 1 190 ? 6.242 6.941 11.561 1.00 90.38 190 GLY A O 1
ATOM 1451 N N . VAL A 1 191 ? 7.651 6.152 10.010 1.00 92.75 191 VAL A N 1
ATOM 1452 C CA . VAL A 1 191 ? 6.882 6.702 8.875 1.00 92.75 191 VAL A CA 1
ATOM 1453 C C . VAL A 1 191 ? 5.605 5.900 8.670 1.00 92.75 191 VAL A C 1
ATOM 1455 O O . VAL A 1 191 ? 4.541 6.492 8.513 1.00 92.75 191 VAL A O 1
ATOM 1458 N N . LYS A 1 192 ? 5.699 4.569 8.750 1.00 93.75 192 LYS A N 1
ATOM 1459 C CA . LYS A 1 192 ? 4.561 3.647 8.663 1.00 93.75 192 LYS A CA 1
ATOM 1460 C C . LYS A 1 192 ? 3.468 4.033 9.658 1.00 93.75 192 LYS A C 1
ATOM 1462 O O . LYS A 1 192 ? 2.315 4.227 9.281 1.00 93.75 192 LYS A O 1
ATOM 1467 N N . GLU A 1 193 ? 3.855 4.223 10.916 1.00 93.50 193 GLU A N 1
ATOM 1468 C CA . GLU A 1 193 ? 2.938 4.565 11.996 1.00 93.50 193 GLU A CA 1
ATOM 1469 C C . GLU A 1 193 ? 2.309 5.940 11.788 1.00 93.50 193 GLU A C 1
ATOM 1471 O O . GLU A 1 193 ? 1.117 6.110 12.043 1.00 93.50 193 GLU A O 1
ATOM 1476 N N . LYS A 1 194 ? 3.084 6.913 11.292 1.00 93.62 194 LYS A N 1
ATOM 1477 C CA . LYS A 1 194 ? 2.570 8.246 10.957 1.00 93.62 194 LYS A CA 1
ATOM 1478 C C . LYS A 1 194 ? 1.545 8.191 9.832 1.00 93.62 194 LYS A C 1
ATOM 1480 O O . LYS A 1 194 ? 0.486 8.778 10.010 1.00 93.62 194 LYS A O 1
ATOM 1485 N N . VAL A 1 195 ? 1.838 7.494 8.730 1.00 94.44 195 VAL A N 1
ATOM 1486 C CA . VAL A 1 195 ? 0.921 7.375 7.582 1.00 94.44 195 VAL A CA 1
ATOM 1487 C C . VAL A 1 195 ? -0.391 6.734 8.021 1.00 94.44 195 VAL A C 1
ATOM 1489 O O . VAL A 1 195 ? -1.447 7.308 7.795 1.00 94.44 195 VAL A O 1
ATOM 1492 N N . LEU A 1 196 ? -0.336 5.602 8.725 1.00 94.88 196 LEU A N 1
ATOM 1493 C CA . LEU A 1 196 ? -1.541 4.907 9.188 1.00 94.88 196 LEU A CA 1
ATOM 1494 C C . LEU A 1 196 ? -2.336 5.737 10.204 1.00 94.88 196 LEU A C 1
ATOM 1496 O O . LEU A 1 196 ? -3.546 5.889 10.058 1.00 94.88 196 LEU A O 1
ATOM 1500 N N . SER A 1 197 ? -1.665 6.325 11.201 1.00 90.94 197 SER A N 1
ATOM 1501 C CA . SER A 1 197 ? -2.354 7.115 12.231 1.00 90.94 197 SER A CA 1
ATOM 1502 C C . SER A 1 197 ? -2.999 8.370 11.647 1.00 90.94 197 SER A C 1
ATOM 1504 O O . SER A 1 197 ? -4.089 8.762 12.056 1.00 90.94 197 SER A O 1
ATOM 1506 N N . ARG A 1 198 ? -2.327 9.017 10.687 1.00 92.00 198 ARG A N 1
ATOM 1507 C CA . ARG A 1 198 ? -2.837 10.216 10.018 1.00 92.00 198 ARG A CA 1
ATOM 1508 C C . ARG A 1 198 ? -3.898 9.896 8.980 1.00 92.00 198 ARG A C 1
ATOM 1510 O O . ARG A 1 198 ? -4.801 10.705 8.827 1.00 92.00 198 ARG A O 1
ATOM 1517 N N . PHE A 1 199 ? -3.809 8.754 8.304 1.00 93.88 199 PHE A N 1
ATOM 1518 C CA . PHE A 1 199 ? -4.854 8.297 7.396 1.00 93.88 199 PHE A CA 1
ATOM 1519 C C . PHE A 1 199 ? -6.167 8.176 8.165 1.00 93.88 199 PHE A C 1
ATOM 1521 O O . PHE A 1 199 ? -7.134 8.844 7.819 1.00 93.88 199 PHE A O 1
ATOM 1528 N N . ALA A 1 200 ? -6.155 7.451 9.287 1.00 90.75 200 ALA A N 1
ATOM 1529 C CA . ALA A 1 200 ? -7.317 7.360 10.164 1.00 90.75 200 ALA A CA 1
ATOM 1530 C C . ALA A 1 200 ? -7.789 8.731 10.679 1.00 90.75 200 ALA A C 1
ATOM 1532 O O . ALA A 1 200 ? -8.977 8.995 10.735 1.00 90.75 200 ALA A O 1
ATOM 1533 N N . ALA A 1 201 ? -6.870 9.643 11.003 1.00 88.81 201 ALA A N 1
ATOM 1534 C CA . ALA A 1 201 ? -7.214 10.989 11.467 1.00 88.81 201 ALA A CA 1
ATOM 1535 C C . ALA A 1 201 ? -7.866 11.902 10.412 1.00 88.81 201 ALA A C 1
ATOM 1537 O O . ALA A 1 201 ? -8.428 12.936 10.769 1.00 88.81 201 ALA A O 1
ATOM 1538 N N . LYS A 1 202 ? -7.662 11.623 9.121 1.00 90.31 202 LYS A N 1
ATOM 1539 C CA . LYS A 1 202 ? -7.970 12.555 8.022 1.00 90.31 202 LYS A CA 1
ATOM 1540 C C . LYS A 1 202 ? -8.997 12.026 7.036 1.00 90.31 202 LYS A C 1
ATOM 1542 O O . LYS A 1 202 ? -9.574 12.821 6.298 1.00 90.31 202 LYS A O 1
ATOM 1547 N N . ARG A 1 203 ? -9.171 10.711 6.979 1.00 92.06 203 ARG A N 1
ATOM 1548 C CA . ARG A 1 203 ? -10.066 10.027 6.052 1.00 92.06 203 ARG A CA 1
ATOM 1549 C C . ARG A 1 203 ? -11.353 9.634 6.748 1.00 92.06 203 ARG A C 1
ATOM 1551 O O . ARG A 1 203 ? -11.418 9.558 7.974 1.00 92.06 203 ARG A O 1
ATOM 1558 N N . SER A 1 204 ? -12.370 9.369 5.940 1.00 90.19 204 SER A N 1
ATOM 1559 C CA . SER A 1 204 ? -13.669 8.935 6.445 1.00 90.19 204 SER A CA 1
ATOM 1560 C C . SER A 1 204 ? -13.570 7.595 7.190 1.00 90.19 204 SER A C 1
ATOM 1562 O O . SER A 1 204 ? -12.667 6.783 6.944 1.00 90.19 204 SER A O 1
ATOM 1564 N N . ALA A 1 205 ? -14.537 7.326 8.073 1.00 87.25 205 ALA A N 1
ATOM 1565 C CA . ALA A 1 205 ? -14.681 6.018 8.714 1.00 87.25 205 ALA A CA 1
ATOM 1566 C C . ALA A 1 205 ? -14.753 4.886 7.670 1.00 87.25 205 ALA A C 1
ATOM 1568 O O . ALA A 1 205 ? -14.035 3.897 7.792 1.00 87.25 205 ALA A O 1
ATOM 1569 N N . SER A 1 206 ? -15.511 5.078 6.583 1.00 87.31 206 SER A N 1
ATOM 1570 C CA . SER A 1 206 ? -15.659 4.083 5.510 1.00 87.31 206 SER A CA 1
ATOM 1571 C C . SER A 1 206 ? -14.334 3.738 4.816 1.00 87.31 206 SER A C 1
ATOM 1573 O O . SER A 1 206 ? -14.013 2.561 4.639 1.00 87.31 206 SER A O 1
ATOM 1575 N N . GLU A 1 207 ? -13.515 4.739 4.472 1.00 91.25 207 GLU A N 1
ATOM 1576 C CA . GLU A 1 207 ? -12.177 4.503 3.905 1.00 91.25 207 GLU A CA 1
ATOM 1577 C C . GLU A 1 207 ? -11.257 3.795 4.907 1.00 91.25 207 GLU A C 1
ATOM 1579 O O . GLU A 1 207 ? -10.497 2.900 4.531 1.00 91.25 207 GLU A O 1
ATOM 1584 N N . SER A 1 208 ? -11.349 4.153 6.191 1.00 91.38 208 SER A N 1
ATOM 1585 C CA . SER A 1 208 ? -10.582 3.507 7.261 1.00 91.38 208 SER A CA 1
ATOM 1586 C C . SER A 1 208 ? -10.968 2.035 7.430 1.00 91.38 208 SER A C 1
ATOM 1588 O O . SER A 1 208 ? -10.084 1.188 7.553 1.00 91.38 208 SER A O 1
ATOM 1590 N N . VAL A 1 209 ? -12.258 1.694 7.352 1.00 87.69 209 VAL A N 1
ATOM 1591 C CA . VAL A 1 209 ? -12.741 0.299 7.338 1.00 87.69 209 VAL A CA 1
ATOM 1592 C C . VAL A 1 209 ? -12.240 -0.431 6.093 1.00 87.69 209 VAL A C 1
ATOM 1594 O O . VAL A 1 209 ? -11.762 -1.565 6.187 1.00 87.69 209 VAL A O 1
ATOM 1597 N N . GLY A 1 210 ? -12.315 0.212 4.924 1.00 87.94 210 GLY A N 1
ATOM 1598 C CA . GLY A 1 210 ? -11.796 -0.331 3.668 1.00 87.94 210 GLY A CA 1
ATOM 1599 C C . GLY A 1 210 ? -10.316 -0.695 3.777 1.00 87.94 210 GLY A C 1
ATOM 1600 O O . GLY A 1 210 ? -9.922 -1.817 3.449 1.00 87.94 210 GLY A O 1
ATOM 1601 N N . LEU A 1 211 ? -9.504 0.210 4.323 1.00 92.56 211 LEU A N 1
ATOM 1602 C CA . LEU A 1 211 ? -8.091 -0.038 4.579 1.00 92.56 211 LEU A CA 1
ATOM 1603 C C . LEU A 1 211 ? -7.870 -1.129 5.638 1.00 92.56 211 LEU A C 1
ATOM 1605 O O . LEU A 1 211 ? -7.027 -2.003 5.441 1.00 92.56 211 LEU A O 1
ATOM 1609 N N . ALA A 1 212 ? -8.634 -1.125 6.732 1.00 88.94 212 ALA A N 1
ATOM 1610 C CA . ALA A 1 212 ? -8.553 -2.153 7.767 1.00 88.94 212 ALA A CA 1
ATOM 1611 C C . ALA A 1 212 ? -8.770 -3.562 7.192 1.00 88.94 212 ALA A C 1
ATOM 1613 O O . ALA A 1 212 ? -7.977 -4.467 7.467 1.00 88.94 212 ALA A O 1
ATOM 1614 N N . ARG A 1 213 ? -9.780 -3.730 6.324 1.00 84.00 213 ARG A N 1
ATOM 1615 C CA . ARG A 1 213 ? -10.047 -4.988 5.604 1.00 84.00 213 ARG A CA 1
ATOM 1616 C C . ARG A 1 213 ? -8.844 -5.425 4.771 1.00 84.00 213 ARG A C 1
ATOM 1618 O O . ARG A 1 213 ? -8.455 -6.590 4.828 1.00 84.00 213 ARG A O 1
ATOM 1625 N N . LEU A 1 214 ? -8.239 -4.501 4.022 1.00 84.00 214 LEU A N 1
ATOM 1626 C CA . LEU A 1 214 ? -7.071 -4.801 3.191 1.00 84.00 214 LEU A CA 1
ATOM 1627 C C . LEU A 1 214 ? -5.848 -5.202 4.025 1.00 84.00 214 LEU A C 1
ATOM 1629 O O . LEU A 1 214 ? -5.148 -6.149 3.666 1.00 84.00 214 LEU A O 1
ATOM 1633 N N . LEU A 1 215 ? -5.601 -4.523 5.149 1.00 86.25 215 LEU A N 1
ATOM 1634 C CA . LEU A 1 215 ? -4.497 -4.852 6.054 1.00 86.25 215 LEU A CA 1
ATOM 1635 C C . LEU A 1 215 ? -4.680 -6.245 6.670 1.00 86.25 215 LEU A C 1
ATOM 1637 O O . LEU A 1 215 ? -3.745 -7.046 6.655 1.00 86.25 215 LEU A O 1
ATOM 1641 N N . ILE A 1 216 ? -5.885 -6.574 7.139 1.00 79.31 216 ILE A N 1
ATOM 1642 C CA . ILE A 1 216 ? -6.192 -7.904 7.685 1.00 79.31 216 ILE A CA 1
ATOM 1643 C C . ILE A 1 216 ? -6.053 -8.982 6.604 1.00 79.31 216 ILE A C 1
ATOM 1645 O O . ILE A 1 216 ? -5.391 -9.993 6.839 1.00 79.31 216 ILE A O 1
ATOM 1649 N N . ALA A 1 217 ? -6.593 -8.751 5.403 1.00 73.12 217 ALA A N 1
ATOM 1650 C CA . ALA A 1 217 ? -6.471 -9.681 4.277 1.00 73.12 217 ALA A CA 1
ATOM 1651 C C . ALA A 1 217 ? -5.006 -9.929 3.869 1.00 73.12 217 ALA A C 1
ATOM 1653 O O . ALA A 1 217 ? -4.655 -11.031 3.451 1.00 73.12 217 ALA A O 1
ATOM 1654 N N . ALA A 1 218 ? -4.140 -8.926 4.032 1.00 75.44 218 ALA A N 1
ATOM 1655 C CA . ALA A 1 218 ? -2.702 -9.033 3.804 1.00 75.44 218 ALA A CA 1
ATOM 1656 C C . ALA A 1 218 ? -1.921 -9.648 4.989 1.00 75.44 218 ALA A C 1
ATOM 1658 O O . ALA A 1 218 ? -0.696 -9.754 4.915 1.00 75.44 218 ALA A O 1
ATOM 1659 N N . GLY A 1 219 ? -2.586 -10.032 6.088 1.00 79.19 219 GLY A N 1
ATOM 1660 C CA . GLY A 1 219 ? -1.943 -10.555 7.302 1.00 79.19 219 GLY A CA 1
ATOM 1661 C C . GLY A 1 219 ? -1.184 -9.497 8.116 1.00 79.19 219 GLY A C 1
ATOM 1662 O O . GLY A 1 219 ? -0.288 -9.832 8.887 1.00 79.19 219 GLY A O 1
ATOM 1663 N N . ARG A 1 220 ? -1.511 -8.212 7.938 1.00 84.88 220 ARG A N 1
ATOM 1664 C CA . ARG A 1 220 ? -0.808 -7.046 8.505 1.00 84.88 220 ARG A CA 1
ATOM 1665 C C . ARG A 1 220 ? -1.462 -6.566 9.802 1.00 84.88 220 ARG A C 1
ATOM 1667 O O . ARG A 1 220 ? -1.921 -5.429 9.898 1.00 84.88 220 ARG A O 1
ATOM 1674 N N . ILE A 1 221 ? -1.512 -7.441 10.802 1.00 84.88 221 ILE A N 1
ATOM 1675 C CA . ILE A 1 221 ? -2.234 -7.190 12.059 1.00 84.88 221 ILE A CA 1
ATOM 1676 C C . ILE A 1 221 ? -1.697 -5.959 12.809 1.00 84.88 221 ILE A C 1
ATOM 1678 O O . ILE A 1 221 ? -2.477 -5.078 13.161 1.00 84.88 221 ILE A O 1
ATOM 1682 N N . GLU A 1 222 ? -0.379 -5.813 12.962 1.00 86.00 222 GLU A N 1
ATOM 1683 C CA . GLU A 1 222 ? 0.214 -4.649 13.647 1.00 86.00 222 GLU A CA 1
ATOM 1684 C C . GLU A 1 222 ? -0.132 -3.301 12.982 1.00 86.00 222 GLU A C 1
ATOM 1686 O O . GLU A 1 222 ? -0.287 -2.269 13.650 1.00 86.00 222 GLU A O 1
ATOM 1691 N N . ASP A 1 223 ? -0.269 -3.297 11.655 1.00 91.00 223 ASP A N 1
ATOM 1692 C CA . ASP A 1 223 ? -0.614 -2.099 10.891 1.00 91.00 223 ASP A CA 1
ATOM 1693 C C . ASP A 1 223 ? -2.095 -1.768 11.048 1.00 91.00 223 ASP A C 1
ATOM 1695 O O . ASP A 1 223 ? -2.446 -0.607 11.261 1.00 91.00 223 ASP A O 1
ATOM 1699 N N . PHE A 1 224 ? -2.959 -2.788 11.028 1.00 90.00 224 PHE A N 1
ATOM 1700 C CA . PHE A 1 224 ? -4.371 -2.640 11.376 1.00 90.00 224 PHE A CA 1
ATOM 1701 C C . PHE A 1 224 ? -4.538 -2.046 12.782 1.00 90.00 224 PHE A C 1
ATOM 1703 O O . PHE A 1 224 ? -5.333 -1.124 12.981 1.00 90.00 224 PHE A O 1
ATOM 1710 N N . LEU A 1 225 ? -3.751 -2.5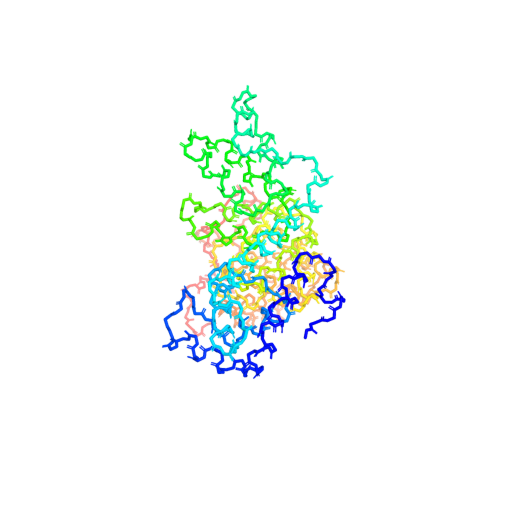11 13.755 1.00 86.44 225 LEU A N 1
ATOM 1711 C CA . LEU A 1 225 ? -3.780 -1.968 15.111 1.00 86.44 225 LEU A CA 1
ATOM 1712 C C . LEU A 1 225 ? -3.332 -0.513 15.156 1.00 86.44 225 LEU A C 1
ATOM 1714 O O . LEU A 1 225 ? -3.922 0.300 15.866 1.00 86.44 225 LEU A O 1
ATOM 1718 N N . THR A 1 226 ? -2.299 -0.168 14.395 1.00 89.81 226 THR A N 1
ATOM 1719 C CA . THR A 1 226 ? -1.842 1.218 14.290 1.00 89.81 226 THR A CA 1
ATOM 1720 C C . THR A 1 226 ? -2.893 2.127 13.657 1.00 89.81 226 THR A C 1
ATOM 1722 O O . THR A 1 226 ? -3.146 3.206 14.191 1.00 89.81 226 THR A O 1
ATOM 1725 N N . LEU A 1 227 ? -3.543 1.681 12.579 1.00 92.06 227 LEU A N 1
ATOM 1726 C CA . LEU A 1 227 ? -4.652 2.396 11.946 1.00 92.06 227 LEU A CA 1
ATOM 1727 C C . LEU A 1 227 ? -5.785 2.637 12.948 1.00 92.06 227 LEU A C 1
ATOM 1729 O O . LEU A 1 227 ? -6.199 3.772 13.162 1.00 92.06 227 LEU A O 1
ATOM 1733 N N . THR A 1 228 ? -6.202 1.569 13.625 1.00 87.25 228 THR A N 1
ATOM 1734 C CA . THR A 1 228 ? -7.276 1.594 14.618 1.00 87.25 228 THR A CA 1
ATOM 1735 C C . THR A 1 228 ? -6.971 2.584 15.744 1.00 87.25 228 THR A C 1
ATOM 1737 O O . THR A 1 228 ? -7.803 3.419 16.081 1.00 87.25 228 THR A O 1
ATOM 1740 N N . ARG A 1 229 ? -5.746 2.572 16.291 1.00 84.31 229 ARG A N 1
ATOM 1741 C CA . ARG A 1 229 ? -5.306 3.558 17.299 1.00 84.31 229 ARG A CA 1
ATOM 1742 C C . ARG A 1 229 ? -5.339 4.993 16.769 1.00 84.31 229 ARG A C 1
ATOM 1744 O O . ARG A 1 229 ? -5.635 5.908 17.533 1.00 84.31 229 ARG A O 1
ATOM 1751 N N . GLY A 1 230 ? -5.010 5.183 15.493 1.00 85.75 230 GLY A N 1
ATOM 1752 C CA . GLY A 1 230 ? -5.107 6.470 14.811 1.00 85.75 230 GLY A CA 1
ATOM 1753 C C . GLY A 1 230 ? -6.525 7.033 14.819 1.00 85.75 230 GLY A C 1
ATOM 1754 O O . GLY A 1 230 ? -6.690 8.209 15.137 1.00 85.75 230 GLY A O 1
ATOM 1755 N N . SER A 1 231 ? -7.525 6.183 14.555 1.00 84.88 231 SER A N 1
ATOM 1756 C CA . SER A 1 231 ? -8.945 6.564 14.565 1.00 84.88 231 SER A CA 1
ATOM 1757 C C . SER A 1 231 ? -9.346 7.104 15.934 1.00 84.88 231 SER A C 1
ATOM 1759 O O . SER A 1 231 ? -9.785 8.243 16.043 1.00 84.88 231 SER A O 1
ATOM 1761 N N . PHE A 1 232 ? -9.037 6.372 17.007 1.00 78.75 232 PHE A N 1
ATOM 1762 C CA . PHE A 1 232 ? -9.359 6.796 18.377 1.00 78.75 232 PHE A CA 1
ATOM 1763 C C . PHE A 1 232 ? -8.670 8.084 18.836 1.00 78.75 232 PHE A C 1
ATOM 1765 O O . PHE A 1 232 ? -9.172 8.776 19.719 1.00 78.75 232 PHE A O 1
ATOM 1772 N N . GLY A 1 233 ? -7.476 8.373 18.317 1.00 76.94 233 GLY A N 1
ATOM 1773 C CA . GLY A 1 233 ? -6.708 9.543 18.736 1.00 76.94 233 GLY A CA 1
ATOM 1774 C C . GLY A 1 233 ? -7.165 10.848 18.088 1.00 76.94 233 GLY A C 1
ATOM 1775 O O . GLY A 1 233 ? -6.792 11.920 18.572 1.00 76.94 233 GLY A O 1
ATOM 1776 N N . HIS A 1 234 ? -7.900 10.770 16.976 1.00 73.44 234 HIS A N 1
ATOM 1777 C CA . HIS A 1 234 ? -8.058 11.909 16.077 1.00 73.44 234 HIS A CA 1
ATOM 1778 C C . HIS A 1 234 ? -9.431 12.059 15.419 1.00 73.44 234 HIS A C 1
ATOM 1780 O O . HIS A 1 234 ? -9.719 13.167 14.968 1.00 73.44 234 HIS A O 1
ATOM 1786 N N . GLN A 1 235 ? -10.243 11.005 15.338 1.00 73.38 235 GLN A N 1
ATOM 1787 C CA . GLN A 1 235 ? -11.581 11.097 14.757 1.00 73.38 235 GLN A CA 1
ATOM 1788 C C . GLN A 1 235 ? -12.602 11.599 15.775 1.00 73.38 235 GLN A C 1
ATOM 1790 O O . GLN A 1 235 ? -12.410 11.513 16.992 1.00 73.38 235 GLN A O 1
ATOM 1795 N N . ASP A 1 236 ? -13.704 12.121 15.244 1.00 82.81 236 ASP A N 1
ATOM 1796 C CA . ASP A 1 236 ? -14.901 12.366 16.033 1.00 82.81 236 ASP A CA 1
ATOM 1797 C C . ASP A 1 236 ? -15.375 11.037 16.669 1.00 82.81 236 ASP A C 1
ATOM 1799 O O . ASP A 1 236 ? -15.264 9.976 16.037 1.00 82.81 236 ASP A O 1
ATOM 1803 N N . PRO A 1 237 ? -15.871 11.043 17.918 1.00 80.19 237 PRO A N 1
ATOM 1804 C CA . PRO A 1 237 ? -16.377 9.832 18.556 1.00 80.19 237 PRO A CA 1
ATOM 1805 C C . PRO A 1 237 ? -17.441 9.098 17.732 1.00 80.19 237 PRO A C 1
ATOM 1807 O O . PRO A 1 237 ? -17.434 7.867 17.720 1.00 80.19 237 PRO A O 1
ATOM 1810 N N . SER A 1 238 ? -18.292 9.823 16.998 1.00 79.56 238 SER A N 1
ATOM 1811 C CA . SER A 1 238 ? -19.306 9.223 16.122 1.00 79.56 238 SER A CA 1
ATOM 1812 C C . SER A 1 238 ? -18.682 8.482 14.933 1.00 79.56 238 SER A C 1
ATOM 1814 O O . SER A 1 238 ? -19.058 7.347 14.647 1.00 79.56 238 SER A O 1
ATOM 1816 N N . GLU A 1 239 ? -17.653 9.047 14.290 1.00 82.38 239 GLU A N 1
ATOM 1817 C CA . GLU A 1 239 ? -16.906 8.371 13.218 1.00 82.38 239 GLU A CA 1
ATOM 1818 C C . GLU A 1 239 ? -16.156 7.142 13.738 1.00 82.38 239 GLU A C 1
ATOM 1820 O O . GLU A 1 239 ? -16.093 6.111 13.067 1.00 82.38 239 GLU A O 1
ATOM 1825 N N . THR A 1 240 ? -15.621 7.233 14.954 1.00 82.19 240 THR A N 1
ATOM 1826 C CA . THR A 1 240 ? -14.949 6.113 15.616 1.00 82.19 240 THR A CA 1
ATOM 1827 C C . THR A 1 240 ? -15.933 4.982 15.926 1.00 82.19 240 THR A C 1
ATOM 1829 O O . THR A 1 240 ? -15.619 3.812 15.699 1.00 82.19 240 THR A O 1
ATOM 1832 N N . ALA A 1 241 ? -17.132 5.311 16.415 1.00 80.69 241 ALA A N 1
ATOM 1833 C CA . ALA A 1 241 ? -18.197 4.339 16.642 1.00 80.69 241 ALA A CA 1
ATOM 1834 C C . ALA A 1 241 ? -18.658 3.697 15.326 1.00 80.69 241 ALA A C 1
ATOM 1836 O O . ALA A 1 241 ? -18.728 2.472 15.249 1.00 80.69 241 ALA A O 1
ATOM 1837 N N . ALA A 1 242 ? -18.860 4.493 14.271 1.00 82.19 242 ALA A N 1
ATOM 1838 C CA . ALA A 1 242 ? -19.188 3.992 12.936 1.00 82.19 242 ALA A CA 1
ATOM 1839 C C . ALA A 1 242 ? -18.110 3.035 12.399 1.00 82.19 242 ALA A C 1
ATOM 1841 O O . ALA A 1 242 ? -18.434 1.949 11.928 1.00 82.19 242 ALA A O 1
ATOM 1842 N N . PHE A 1 243 ? -16.826 3.382 12.544 1.00 85.25 243 PHE A N 1
ATOM 1843 C CA . PHE A 1 243 ? -15.707 2.510 12.174 1.00 85.25 243 PHE A CA 1
ATOM 1844 C C . PHE A 1 243 ? -15.760 1.157 12.904 1.00 85.25 243 PHE A C 1
ATOM 1846 O O . PHE A 1 243 ? -15.514 0.114 12.299 1.00 85.25 243 PHE A O 1
ATOM 1853 N N . LEU A 1 244 ? -16.092 1.152 14.197 1.00 82.94 244 LEU A N 1
ATOM 1854 C CA . LEU A 1 244 ? -16.189 -0.076 14.990 1.00 82.94 244 LEU A CA 1
ATOM 1855 C C . LEU A 1 244 ? -17.388 -0.938 14.610 1.00 82.94 244 LEU A C 1
ATOM 1857 O O . LEU A 1 244 ? -17.233 -2.154 14.511 1.00 82.94 244 LEU A O 1
ATOM 1861 N N . ILE A 1 245 ? -18.548 -0.320 14.394 1.00 80.81 245 ILE A N 1
ATOM 1862 C CA . ILE A 1 245 ? -19.758 -1.009 13.934 1.00 80.81 245 ILE A CA 1
ATOM 1863 C C . ILE A 1 245 ? -19.472 -1.670 12.587 1.00 80.81 245 ILE A C 1
ATOM 1865 O O . ILE A 1 245 ? -19.610 -2.884 12.457 1.00 80.81 245 ILE A O 1
ATOM 1869 N N . ASP A 1 246 ? -18.936 -0.910 11.632 1.00 81.12 246 ASP A N 1
ATOM 1870 C CA . ASP A 1 246 ? -18.588 -1.420 10.308 1.00 81.12 246 ASP A CA 1
ATOM 1871 C C . ASP A 1 246 ? -17.559 -2.562 10.373 1.00 81.12 246 ASP A C 1
ATOM 1873 O O . ASP A 1 246 ? -17.653 -3.531 9.612 1.00 81.12 246 ASP A O 1
ATOM 1877 N N . LEU A 1 247 ? -16.562 -2.484 11.265 1.00 81.06 247 LEU A N 1
ATOM 1878 C CA . LEU A 1 247 ? -15.621 -3.588 11.485 1.00 81.06 247 LEU A CA 1
ATOM 1879 C C . LEU A 1 247 ? -16.354 -4.857 11.938 1.00 81.06 247 LEU A C 1
ATOM 1881 O O . LEU A 1 247 ? -16.135 -5.926 11.362 1.00 81.06 247 LEU A O 1
ATOM 1885 N N . VAL A 1 248 ? -17.239 -4.737 12.924 1.00 79.94 248 VAL A N 1
ATOM 1886 C CA . VAL A 1 248 ? -17.987 -5.868 13.488 1.00 79.94 248 VAL A CA 1
ATOM 1887 C C . VAL A 1 248 ? -18.949 -6.466 12.474 1.00 79.94 248 VAL A C 1
ATOM 1889 O O . VAL A 1 248 ? -18.945 -7.686 12.292 1.00 79.94 248 VAL A O 1
ATOM 1892 N N . ASP A 1 249 ? -19.691 -5.631 11.753 1.00 77.50 249 ASP A N 1
ATOM 1893 C CA . ASP A 1 249 ? -20.610 -6.052 10.691 1.00 77.50 249 ASP A CA 1
ATOM 1894 C C . ASP A 1 249 ? -19.874 -6.747 9.540 1.00 77.50 249 ASP A C 1
ATOM 1896 O O . ASP A 1 249 ? -20.414 -7.628 8.867 1.00 77.50 249 ASP A O 1
ATOM 1900 N N . SER A 1 250 ? -18.591 -6.428 9.352 1.00 73.38 250 SER A N 1
ATOM 1901 C CA . SER A 1 250 ? -17.711 -7.147 8.424 1.00 73.38 250 SER A CA 1
ATOM 1902 C C . SER A 1 250 ? -17.273 -8.528 8.926 1.00 73.38 250 SER A C 1
ATOM 1904 O O . SER A 1 250 ? -16.446 -9.174 8.278 1.00 73.38 250 SER A O 1
ATOM 1906 N N . GLY A 1 251 ? -17.744 -8.968 10.094 1.00 77.31 251 GLY A N 1
ATOM 1907 C CA . GLY A 1 251 ? -17.276 -10.174 10.773 1.00 77.31 251 GLY A CA 1
ATOM 1908 C C . GLY A 1 251 ? -15.877 -10.032 11.376 1.00 77.31 251 GLY A C 1
ATOM 1909 O O . GLY A 1 251 ? -15.265 -11.036 11.745 1.00 77.31 251 GLY A O 1
ATOM 1910 N N . MET A 1 252 ? -15.345 -8.809 11.468 1.00 74.62 252 MET A N 1
ATOM 1911 C CA . MET A 1 252 ? -14.055 -8.552 12.095 1.00 74.62 252 MET A CA 1
ATOM 1912 C C . MET A 1 252 ? -14.302 -8.149 13.539 1.00 74.62 252 MET A C 1
ATOM 1914 O O . MET A 1 252 ? -14.739 -7.045 13.832 1.00 74.62 252 MET A O 1
ATOM 1918 N N . ALA A 1 253 ? -14.001 -9.057 14.456 1.00 69.81 253 ALA A N 1
ATOM 1919 C CA . ALA A 1 253 ? -13.944 -8.756 15.873 1.00 69.81 253 ALA A CA 1
ATOM 1920 C C . ALA A 1 253 ? -12.574 -8.118 16.179 1.00 69.81 253 ALA A C 1
ATOM 1922 O O . ALA A 1 253 ? -11.616 -8.871 16.355 1.00 69.81 253 ALA A O 1
ATOM 1923 N N . PRO A 1 254 ? -12.414 -6.777 16.281 1.00 62.88 254 PRO A N 1
ATOM 1924 C CA . PRO A 1 254 ? -11.117 -6.148 16.599 1.00 62.88 254 PRO A CA 1
ATOM 1925 C C . PRO A 1 254 ? -10.500 -6.677 17.903 1.00 62.88 254 PRO A C 1
ATOM 1927 O O . PRO A 1 254 ? -9.297 -6.593 18.146 1.00 62.88 254 PRO A O 1
ATOM 1930 N N . TRP A 1 255 ? -11.339 -7.276 18.735 1.00 66.06 255 TRP A N 1
ATOM 1931 C CA . TRP A 1 255 ? -11.018 -7.872 20.009 1.00 66.06 255 TRP A CA 1
ATOM 1932 C C . TRP A 1 255 ? -10.407 -9.283 19.915 1.00 66.06 255 TRP A C 1
ATOM 1934 O O . TRP A 1 255 ? -9.885 -9.788 20.908 1.00 66.06 255 TRP A O 1
ATOM 1944 N N . SER A 1 256 ? -10.339 -9.925 18.746 1.00 62.97 256 SER A N 1
ATOM 1945 C CA . SER A 1 256 ? -9.525 -11.145 18.584 1.00 62.97 256 SER A CA 1
ATOM 1946 C C . SER A 1 256 ? -8.015 -10.895 18.762 1.00 62.97 256 SER A C 1
ATOM 1948 O O . SER A 1 256 ? -7.240 -11.844 18.780 1.00 62.97 256 SER A O 1
ATOM 1950 N N . LEU A 1 257 ? -7.598 -9.634 18.931 1.00 56.31 257 LEU A N 1
ATOM 1951 C CA . LEU A 1 257 ? -6.207 -9.177 19.023 1.00 56.31 257 LEU A CA 1
ATOM 1952 C C . LEU A 1 257 ? -5.796 -8.737 20.446 1.00 56.31 257 LEU A C 1
ATOM 1954 O O . LEU A 1 257 ? -5.002 -7.808 20.605 1.00 56.31 257 LEU A O 1
ATOM 1958 N N . LYS A 1 258 ? -6.362 -9.375 21.488 1.00 58.94 258 LYS A N 1
ATOM 1959 C CA . LYS A 1 258 ? -6.199 -9.020 22.923 1.00 58.94 258 LYS A CA 1
ATOM 1960 C C . LYS A 1 258 ? -4.767 -8.689 23.343 1.00 58.94 258 LYS A C 1
ATOM 1962 O O . LYS A 1 258 ? -4.568 -7.750 24.112 1.00 58.94 258 LYS A O 1
ATOM 1967 N N . ASP A 1 259 ? -3.792 -9.452 22.867 1.00 59.75 259 ASP A N 1
ATOM 1968 C CA . ASP A 1 259 ? -2.435 -9.418 23.419 1.00 59.75 259 ASP A CA 1
ATOM 1969 C C . ASP A 1 259 ? -1.591 -8.244 22.890 1.00 59.75 259 ASP A C 1
ATOM 1971 O O . ASP A 1 259 ? -0.644 -7.812 23.549 1.00 59.75 259 ASP A O 1
ATOM 1975 N N . GLU A 1 260 ? -1.975 -7.649 21.757 1.00 57.81 260 GLU A N 1
ATOM 1976 C CA . GLU A 1 260 ? -1.179 -6.634 21.049 1.00 57.81 260 GLU A CA 1
ATOM 1977 C C . GLU A 1 260 ? -1.573 -5.177 21.386 1.00 57.81 260 GLU A C 1
ATOM 1979 O O . GLU A 1 260 ? -0.942 -4.218 20.931 1.00 57.81 260 GLU A O 1
ATOM 1984 N N . TRP A 1 261 ? -2.611 -4.969 22.204 1.00 60.81 261 TRP A N 1
ATOM 1985 C CA . TRP A 1 261 ? -3.147 -3.637 22.540 1.00 60.81 261 TRP A CA 1
ATOM 1986 C C . TRP A 1 261 ? -2.497 -2.946 23.749 1.00 60.81 261 TRP A C 1
ATOM 1988 O O . TRP A 1 261 ? -2.760 -1.769 24.010 1.00 60.81 261 TRP A O 1
ATOM 1998 N N . ASN A 1 262 ? -1.627 -3.633 24.487 1.00 56.41 262 ASN A N 1
ATOM 1999 C CA . ASN A 1 262 ? -1.047 -3.109 25.722 1.00 56.41 262 ASN A CA 1
ATOM 2000 C C . ASN A 1 262 ? -0.028 -1.985 25.441 1.00 56.41 262 ASN A C 1
ATOM 2002 O O . ASN A 1 262 ? 1.114 -2.264 25.089 1.00 56.41 262 ASN A O 1
ATOM 2006 N N . GLY A 1 263 ? -0.391 -0.709 25.640 1.00 57.00 263 GLY A N 1
ATOM 2007 C CA . GLY A 1 263 ? 0.645 0.335 25.717 1.00 57.00 263 GLY A CA 1
ATOM 2008 C C . GLY A 1 263 ? 0.248 1.810 25.656 1.00 57.00 263 GLY A C 1
ATOM 2009 O O . GLY A 1 263 ? 1.069 2.640 26.043 1.00 57.00 263 GLY A O 1
ATOM 2010 N N . ARG A 1 264 ? -0.954 2.194 25.202 1.00 60.94 264 ARG A N 1
ATOM 2011 C CA . ARG A 1 264 ? -1.350 3.619 25.139 1.00 60.94 264 ARG A CA 1
ATOM 2012 C C . ARG A 1 264 ? -2.770 3.849 25.655 1.00 60.94 264 ARG A C 1
ATOM 2014 O O . ARG A 1 264 ? -3.681 3.126 25.273 1.00 60.94 264 ARG A O 1
ATOM 2021 N N . ARG A 1 265 ? -2.932 4.852 26.530 1.00 66.12 265 ARG A N 1
ATOM 2022 C CA . ARG A 1 265 ? -4.223 5.290 27.089 1.00 66.12 265 ARG A CA 1
ATOM 2023 C C . ARG A 1 265 ? -5.020 6.032 26.011 1.00 66.12 265 ARG A C 1
ATOM 2025 O O . ARG A 1 265 ? -4.513 7.000 25.446 1.00 66.12 265 ARG A O 1
ATOM 2032 N N . VAL A 1 266 ? -6.253 5.601 25.760 1.00 67.25 266 VAL A N 1
ATOM 2033 C CA . VAL A 1 266 ? -7.250 6.404 25.037 1.00 67.25 266 VAL A CA 1
ATOM 2034 C C . VAL A 1 266 ? -7.893 7.372 26.048 1.00 67.25 266 VAL A C 1
ATOM 2036 O O . VAL A 1 266 ? -8.107 6.971 27.200 1.00 67.25 266 VAL A O 1
ATOM 2039 N N . PRO A 1 267 ? -8.161 8.646 25.696 1.00 71.88 267 PRO A N 1
ATOM 2040 C CA . PRO A 1 267 ? -8.844 9.570 26.601 1.00 71.88 267 PRO A CA 1
ATOM 2041 C C . PRO A 1 267 ? -10.202 9.011 27.047 1.00 71.88 267 PRO A C 1
ATOM 2043 O O . PRO A 1 267 ? -11.000 8.589 26.213 1.00 71.88 267 PRO A O 1
ATOM 2046 N N . THR A 1 268 ? -10.490 9.032 28.353 1.00 71.12 268 THR A N 1
ATOM 2047 C CA . THR A 1 268 ? -11.725 8.445 28.910 1.00 71.12 268 THR A CA 1
ATOM 2048 C C . THR A 1 268 ? -12.989 9.041 28.297 1.00 71.12 268 THR A C 1
ATOM 2050 O O . THR A 1 268 ? -13.970 8.338 28.091 1.00 71.12 268 THR A O 1
ATOM 2053 N N . THR A 1 269 ? -12.964 10.339 27.996 1.00 71.50 269 THR A N 1
ATOM 2054 C CA . THR A 1 269 ? -14.096 11.060 27.409 1.00 71.50 269 THR A CA 1
ATOM 2055 C C . THR A 1 269 ? -14.429 10.549 26.012 1.00 71.50 269 THR A C 1
ATOM 2057 O O . THR A 1 269 ? -15.596 10.316 25.728 1.00 71.50 269 THR A O 1
ATOM 2060 N N . ALA A 1 270 ? -13.415 10.290 25.180 1.00 73.12 270 ALA A N 1
ATOM 2061 C CA . ALA A 1 270 ? -13.615 9.712 23.854 1.00 73.12 270 ALA A CA 1
ATOM 2062 C C . ALA A 1 270 ? -14.200 8.296 23.956 1.00 73.12 270 ALA A C 1
ATOM 2064 O O . ALA A 1 270 ? -15.104 7.946 23.208 1.00 73.12 270 ALA A O 1
ATOM 2065 N N . LEU A 1 271 ? -13.743 7.500 24.932 1.00 74.81 271 LEU A N 1
ATOM 2066 C CA . LEU A 1 271 ? -14.291 6.163 25.171 1.00 74.81 271 LEU A CA 1
ATOM 2067 C C . LEU A 1 271 ? -15.754 6.183 25.615 1.00 74.81 271 LEU A C 1
ATOM 2069 O O . LEU A 1 271 ? -16.535 5.359 25.150 1.00 74.81 271 LEU A O 1
ATOM 2073 N N . ALA A 1 272 ? -16.125 7.113 26.497 1.00 75.69 272 ALA A N 1
ATOM 2074 C CA . ALA A 1 272 ? -17.507 7.274 26.936 1.00 75.69 272 ALA A CA 1
ATOM 2075 C C . ALA A 1 272 ? -18.421 7.682 25.770 1.00 75.69 272 ALA A C 1
ATOM 2077 O O . ALA A 1 272 ? -19.479 7.088 25.598 1.00 75.69 272 ALA A O 1
ATOM 2078 N N . GLN A 1 273 ? -17.975 8.621 24.931 1.00 79.00 273 GLN A N 1
ATOM 2079 C CA . GLN A 1 273 ? -18.725 9.059 23.751 1.00 79.00 273 GLN A CA 1
ATOM 2080 C C . GLN A 1 273 ? -18.882 7.931 22.720 1.00 79.00 273 GLN A C 1
ATOM 2082 O O . GLN A 1 273 ? -19.978 7.704 22.226 1.00 79.00 273 GLN A O 1
ATOM 2087 N N . VAL A 1 274 ? -17.823 7.158 22.450 1.00 79.06 274 VAL A N 1
ATOM 2088 C CA . VAL A 1 274 ? -17.919 5.972 21.580 1.00 79.06 274 VAL A CA 1
ATOM 2089 C C . VAL A 1 274 ? -18.897 4.947 22.158 1.00 79.06 274 VAL A C 1
ATOM 2091 O O . VAL A 1 274 ? -19.681 4.365 21.417 1.00 79.06 274 VAL A O 1
ATOM 2094 N N . ALA A 1 275 ? -18.882 4.722 23.473 1.00 80.25 275 ALA A N 1
ATOM 2095 C CA . ALA A 1 275 ? -19.810 3.799 24.117 1.00 80.25 275 ALA A CA 1
ATOM 2096 C C . ALA A 1 275 ? -21.276 4.264 24.017 1.00 80.25 275 ALA A C 1
ATOM 2098 O O . ALA A 1 275 ? -22.162 3.437 23.807 1.00 80.25 275 ALA A O 1
ATOM 2099 N N . GLU A 1 276 ? -21.524 5.569 24.137 1.00 78.06 276 GLU A N 1
ATOM 2100 C CA . GLU A 1 276 ? -22.846 6.173 23.948 1.00 78.06 276 GLU A CA 1
ATOM 2101 C C . GLU A 1 276 ? -23.346 5.996 22.507 1.00 78.06 276 GLU A C 1
ATOM 2103 O O . GLU A 1 276 ? -24.463 5.522 22.304 1.00 78.06 276 GLU A O 1
ATOM 2108 N N . GLU A 1 277 ? -22.501 6.269 21.511 1.00 82.06 277 GLU A N 1
ATOM 2109 C CA . GLU A 1 277 ? -22.830 6.087 20.090 1.00 82.06 277 GLU A CA 1
ATOM 2110 C C . GLU A 1 277 ? -23.091 4.612 19.738 1.00 82.06 277 GLU A C 1
ATOM 2112 O O . GLU A 1 277 ? -24.067 4.284 19.059 1.00 82.06 277 GLU A O 1
ATOM 2117 N N . LEU A 1 278 ? -22.282 3.687 20.269 1.00 81.06 278 LEU A N 1
ATOM 2118 C CA . LEU A 1 278 ? -22.512 2.245 20.116 1.00 81.06 278 LEU A CA 1
ATOM 2119 C C . LEU A 1 278 ? -23.856 1.815 20.719 1.00 81.06 278 LEU A C 1
ATOM 2121 O O . LEU A 1 278 ? -24.581 1.025 20.112 1.00 81.06 278 LEU A O 1
ATOM 2125 N N . ALA A 1 279 ? -24.219 2.345 21.890 1.00 79.25 279 ALA A N 1
ATOM 2126 C CA . ALA A 1 279 ? -25.524 2.085 22.489 1.00 79.25 279 ALA A CA 1
ATOM 2127 C C . ALA A 1 279 ? -26.663 2.653 21.635 1.00 79.25 279 ALA A C 1
ATOM 2129 O O . ALA A 1 279 ? -27.669 1.971 21.423 1.00 79.25 279 ALA A O 1
ATOM 2130 N N . HIS A 1 280 ? -26.499 3.881 21.134 1.00 81.81 280 HIS A N 1
ATOM 2131 C CA . HIS A 1 280 ? -27.489 4.563 20.308 1.00 81.81 280 HIS A CA 1
ATOM 2132 C C . HIS A 1 280 ? -27.766 3.806 19.003 1.00 81.81 280 HIS A C 1
ATOM 2134 O O . HIS A 1 280 ? -28.916 3.697 18.578 1.00 81.81 280 HIS A O 1
ATOM 2140 N N . HIS A 1 281 ? -26.730 3.213 18.409 1.00 82.19 281 HIS A N 1
ATOM 2141 C CA . HIS A 1 281 ? -26.844 2.378 17.214 1.00 82.19 281 HIS A CA 1
ATOM 2142 C C . HIS A 1 281 ? -27.241 0.920 17.488 1.00 82.19 281 HIS A C 1
ATOM 2144 O O . HIS A 1 281 ? -27.316 0.128 16.555 1.00 82.19 281 HIS A O 1
ATOM 2150 N N . GLY A 1 282 ? -27.566 0.560 18.734 1.00 83.50 282 GLY A N 1
ATOM 2151 C CA . GLY A 1 282 ? -28.077 -0.773 19.059 1.00 83.50 282 GLY A CA 1
ATOM 2152 C C . GLY A 1 282 ? -27.006 -1.861 19.112 1.00 83.50 282 GLY A C 1
ATOM 2153 O O . GLY A 1 282 ? -27.345 -3.033 18.974 1.00 83.50 282 GLY A O 1
ATOM 2154 N N . HIS A 1 283 ? -25.751 -1.479 19.369 1.00 81.62 283 HIS A N 1
ATOM 2155 C CA . HIS A 1 283 ? -24.606 -2.379 19.527 1.00 81.62 283 HIS A CA 1
ATOM 2156 C C . HIS A 1 283 ? -24.008 -2.367 20.949 1.00 81.62 283 HIS A C 1
ATOM 2158 O O . HIS A 1 283 ? -22.800 -2.164 21.135 1.00 81.62 283 HIS A O 1
ATOM 2164 N N . PRO A 1 284 ? -24.815 -2.553 22.008 1.00 77.44 284 PRO A N 1
ATOM 2165 C CA . PRO A 1 284 ? -24.320 -2.490 23.375 1.00 77.44 284 PRO A CA 1
ATOM 2166 C C . PRO A 1 284 ? -23.307 -3.586 23.740 1.00 77.44 284 PRO A C 1
ATOM 2168 O O . PRO A 1 284 ? -22.477 -3.393 24.630 1.00 77.44 284 PRO A O 1
ATOM 2171 N N . GLU A 1 285 ? -23.341 -4.731 23.063 1.00 78.88 285 GLU A N 1
ATOM 2172 C CA . GLU A 1 285 ? -22.365 -5.815 23.214 1.00 78.88 285 GLU A CA 1
ATOM 2173 C C . GLU A 1 285 ? -20.938 -5.371 22.854 1.00 78.88 285 GLU A C 1
ATOM 2175 O O . GLU A 1 285 ? -19.949 -5.914 23.366 1.00 78.88 285 GLU A O 1
ATOM 2180 N N . LEU A 1 286 ? -20.824 -4.337 22.017 1.00 80.50 286 LEU A N 1
ATOM 2181 C CA . LEU A 1 286 ? -19.547 -3.747 21.644 1.00 80.50 286 LEU A CA 1
ATOM 2182 C C . LEU A 1 286 ? -18.992 -2.841 22.734 1.00 80.50 286 LEU A C 1
ATOM 2184 O O . LEU A 1 286 ? -17.779 -2.682 22.789 1.00 80.50 286 LEU A O 1
ATOM 2188 N N . ILE A 1 287 ? -19.828 -2.316 23.635 1.00 79.69 287 ILE A N 1
ATOM 2189 C CA . ILE A 1 287 ? -19.410 -1.418 24.722 1.00 79.69 287 ILE A CA 1
ATOM 2190 C C . ILE A 1 287 ? -18.527 -2.153 25.723 1.00 79.69 287 ILE A C 1
ATOM 2192 O O . ILE A 1 287 ? -17.440 -1.687 26.051 1.00 79.69 287 ILE A O 1
ATOM 2196 N N . GLU A 1 288 ? -18.954 -3.324 26.197 1.00 73.12 288 GLU A N 1
ATOM 2197 C CA . GLU A 1 288 ? -18.156 -4.090 27.161 1.00 73.12 288 GLU A CA 1
ATOM 2198 C C . GLU A 1 288 ? -16.791 -4.447 26.565 1.00 73.12 288 GLU A C 1
ATOM 2200 O O . GLU A 1 288 ? -15.758 -4.348 27.228 1.00 73.12 288 GLU A O 1
ATOM 2205 N N . THR A 1 289 ? -16.785 -4.784 25.278 1.00 71.38 289 THR A N 1
ATOM 2206 C CA . THR A 1 289 ? -15.580 -5.129 24.533 1.00 71.38 289 THR A CA 1
ATOM 2207 C C . THR A 1 289 ? -14.680 -3.915 24.304 1.00 71.38 289 THR A C 1
ATOM 2209 O O . THR A 1 289 ? -13.486 -3.967 24.576 1.00 71.38 289 THR A O 1
ATOM 2212 N N . ALA A 1 290 ? -15.246 -2.794 23.884 1.00 72.50 290 ALA A N 1
ATOM 2213 C CA . ALA A 1 290 ? -14.588 -1.501 23.803 1.00 72.50 290 ALA A CA 1
ATOM 2214 C C . ALA A 1 290 ? -13.878 -1.153 25.121 1.00 72.50 290 ALA A C 1
ATOM 2216 O O . ALA A 1 290 ? -12.654 -1.002 25.178 1.00 72.50 290 ALA A O 1
ATOM 2217 N N . VAL A 1 291 ? -14.634 -1.108 26.218 1.00 72.06 291 VAL A N 1
ATOM 2218 C CA . VAL A 1 291 ? -14.112 -0.684 27.520 1.00 72.06 291 VAL A CA 1
ATOM 2219 C C . VAL A 1 291 ? -13.053 -1.645 28.030 1.00 72.06 291 VAL A C 1
ATOM 2221 O O . VAL A 1 291 ? -11.962 -1.208 28.403 1.00 72.06 291 VAL A O 1
ATOM 2224 N N . LEU A 1 292 ? -13.329 -2.952 27.992 1.00 67.88 292 LEU A N 1
ATOM 2225 C CA . LEU A 1 292 ? -12.377 -3.956 28.444 1.00 67.88 292 LEU A CA 1
ATOM 2226 C C . LEU A 1 292 ? -11.044 -3.822 27.726 1.00 67.88 292 LEU A C 1
ATOM 2228 O O . LEU A 1 292 ? -10.021 -3.962 28.379 1.00 67.88 292 LEU A O 1
ATOM 2232 N N . TYR A 1 293 ? -11.022 -3.567 26.422 1.00 68.38 293 TYR A N 1
ATOM 2233 C CA . TYR A 1 293 ? -9.777 -3.557 25.656 1.00 68.38 293 TYR A CA 1
ATOM 2234 C C . TYR A 1 293 ? -9.010 -2.250 25.801 1.00 68.38 293 TYR A C 1
ATOM 2236 O O . TYR A 1 293 ? -7.778 -2.252 25.736 1.00 68.38 293 TYR A O 1
ATOM 2244 N N . TRP A 1 294 ? -9.718 -1.150 26.039 1.00 68.75 294 TRP A N 1
ATOM 2245 C CA . TRP A 1 294 ? -9.134 0.189 26.026 1.00 68.75 294 TRP A CA 1
ATOM 2246 C C . TRP A 1 294 ? -8.756 0.713 27.403 1.00 68.75 294 TRP A C 1
ATOM 2248 O O . TRP A 1 294 ? -8.003 1.682 27.496 1.00 68.75 294 TRP A O 1
ATOM 2258 N N . THR A 1 295 ? -9.167 0.016 28.464 1.00 69.25 295 THR A N 1
ATOM 2259 C CA . THR A 1 295 ? -8.643 0.203 29.820 1.00 69.25 295 THR A CA 1
ATOM 2260 C C . THR A 1 295 ? -7.687 -0.955 30.161 1.00 69.25 295 THR A C 1
ATOM 2262 O O . THR A 1 295 ? -8.106 -1.962 30.739 1.00 69.25 295 THR A O 1
ATOM 2265 N N . PRO A 1 296 ? -6.390 -0.884 29.779 1.00 57.44 296 PRO A N 1
ATOM 2266 C CA . PRO A 1 296 ? -5.432 -1.984 29.963 1.00 57.44 296 PRO A CA 1
ATOM 2267 C C . PRO A 1 296 ? -5.138 -2.310 31.437 1.00 57.44 296 PRO A C 1
ATOM 2269 O O . PRO A 1 296 ? -4.593 -3.371 31.743 1.00 57.44 296 PRO A O 1
ATOM 2272 N N . ARG A 1 297 ? -5.514 -1.421 32.359 1.00 64.12 297 ARG A N 1
ATOM 2273 C CA . ARG A 1 297 ? -5.534 -1.652 33.805 1.00 64.12 297 ARG A CA 1
ATOM 2274 C C . ARG A 1 297 ? -6.899 -1.260 34.348 1.00 64.12 297 ARG A C 1
ATOM 2276 O O . ARG A 1 297 ? -7.620 -0.495 33.711 1.00 64.12 297 ARG A O 1
ATOM 2283 N N . PHE A 1 298 ? -7.230 -1.791 35.520 1.00 57.06 298 PHE A N 1
ATOM 2284 C CA . PHE A 1 298 ? -8.372 -1.354 36.316 1.00 57.06 298 PHE A CA 1
ATOM 2285 C C . PHE A 1 298 ? -8.121 0.068 36.811 1.00 57.06 298 PHE A C 1
ATOM 2287 O O . PHE A 1 298 ? -7.730 0.296 37.951 1.00 57.06 298 PHE A O 1
ATOM 2294 N N . ASP A 1 299 ? -8.248 1.007 35.887 1.00 64.62 299 ASP A N 1
ATOM 2295 C CA . ASP A 1 299 ? -8.093 2.421 36.129 1.00 64.62 299 ASP A CA 1
ATOM 2296 C C . ASP A 1 299 ? -9.487 3.028 36.282 1.00 64.62 299 ASP A C 1
ATOM 2298 O O . ASP A 1 299 ? -10.479 2.563 35.714 1.00 64.62 299 ASP A O 1
ATOM 2302 N N . PHE A 1 300 ? -9.513 4.127 37.026 1.00 66.38 300 PHE A N 1
ATOM 2303 C CA . PHE A 1 300 ? -10.593 5.099 37.183 1.00 66.38 300 PHE A CA 1
ATOM 2304 C C . PHE A 1 300 ? -11.457 5.321 35.923 1.00 66.38 300 PHE A C 1
ATOM 2306 O O . PHE A 1 3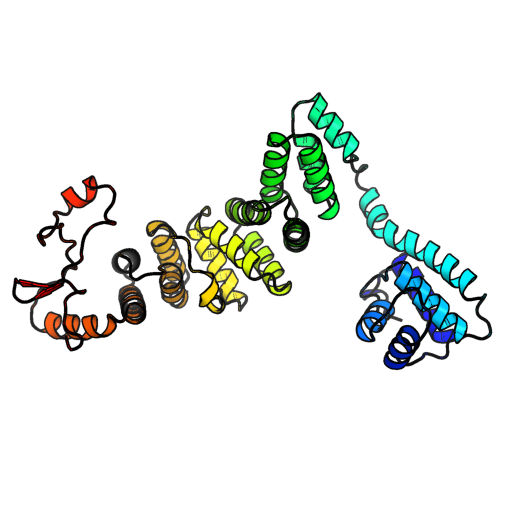00 ? -12.647 5.603 36.029 1.00 66.38 300 PHE A O 1
ATOM 2313 N N . GLN A 1 301 ? -10.884 5.122 34.734 1.00 69.69 301 GLN A N 1
ATOM 2314 C CA . GLN A 1 301 ? -11.564 5.180 33.445 1.00 69.69 301 GLN A CA 1
ATOM 2315 C C . GLN A 1 301 ? -12.762 4.228 33.331 1.00 69.69 301 GLN A C 1
ATOM 2317 O O . GLN A 1 301 ? -13.804 4.657 32.854 1.00 69.69 301 GLN A O 1
ATOM 2322 N N . ALA A 1 302 ? -12.665 2.974 33.785 1.00 74.44 302 ALA A N 1
ATOM 2323 C CA . ALA A 1 302 ? -13.780 2.025 33.672 1.00 74.44 302 ALA A CA 1
ATOM 2324 C C . ALA A 1 302 ? -14.974 2.438 34.551 1.00 74.44 302 ALA A C 1
ATOM 2326 O O . ALA A 1 302 ? -16.126 2.307 34.142 1.00 74.44 302 ALA A O 1
ATOM 2327 N N . VAL A 1 303 ? -14.693 2.994 35.735 1.00 79.19 303 VAL A N 1
ATOM 2328 C CA . VAL A 1 303 ? -15.712 3.558 36.634 1.00 79.19 303 VAL A CA 1
ATOM 2329 C C . VAL A 1 303 ? -16.319 4.821 36.028 1.00 79.19 303 VAL A C 1
ATOM 2331 O O . VAL A 1 303 ? -17.535 4.967 36.026 1.00 79.19 303 VAL A O 1
ATOM 2334 N N . GLN A 1 304 ? -15.498 5.714 35.470 1.00 75.75 304 GLN A N 1
ATOM 2335 C CA . GLN A 1 304 ? -15.990 6.902 34.771 1.00 75.75 304 GLN A CA 1
ATOM 2336 C C . GLN A 1 304 ? -16.876 6.535 33.578 1.00 75.75 304 GLN A C 1
ATOM 2338 O O . GLN A 1 304 ? -17.938 7.122 33.428 1.00 75.75 304 GLN A O 1
ATOM 2343 N N . ILE A 1 305 ? -16.490 5.543 32.772 1.00 75.12 305 ILE A N 1
ATOM 2344 C CA . ILE A 1 305 ? -17.307 5.082 31.644 1.00 75.12 305 ILE A CA 1
ATOM 2345 C C . ILE A 1 305 ? -18.623 4.483 32.148 1.00 75.12 305 ILE A C 1
ATOM 2347 O O . ILE A 1 305 ? -19.673 4.822 31.617 1.00 75.12 305 ILE A O 1
ATOM 2351 N N . ALA A 1 306 ? -18.599 3.662 33.205 1.00 81.44 306 ALA A N 1
ATOM 2352 C CA . ALA A 1 306 ? -19.827 3.150 33.813 1.00 81.44 306 ALA A CA 1
ATOM 2353 C C . ALA A 1 306 ? -20.747 4.283 34.312 1.00 81.44 306 ALA A C 1
ATOM 2355 O O . ALA A 1 306 ? -21.951 4.224 34.087 1.00 81.44 306 ALA A O 1
ATOM 2356 N N . LEU A 1 307 ? -20.191 5.339 34.916 1.00 76.75 307 LEU A N 1
ATOM 2357 C CA . LEU A 1 307 ? -20.957 6.512 35.353 1.00 76.75 307 LEU A CA 1
ATOM 2358 C C . LEU A 1 307 ? -21.549 7.307 34.181 1.00 76.75 307 LEU A C 1
ATOM 2360 O O . LEU A 1 307 ? -22.681 7.771 34.277 1.00 76.75 307 LEU A O 1
ATOM 2364 N N . GLU A 1 308 ? -20.813 7.484 33.081 1.00 74.31 308 GLU A N 1
ATOM 2365 C CA . GLU A 1 308 ? -21.361 8.143 31.886 1.00 74.31 308 GLU A CA 1
ATOM 2366 C C . GLU A 1 308 ? -22.454 7.288 31.223 1.00 74.31 308 GLU A C 1
ATOM 2368 O O . GLU A 1 308 ? -23.499 7.817 30.851 1.00 74.31 308 GLU A O 1
ATOM 2373 N N . LEU A 1 309 ? -22.289 5.960 31.176 1.00 76.50 309 LEU A N 1
ATOM 2374 C CA . LEU A 1 309 ? -23.332 5.036 30.711 1.00 76.50 309 LEU A CA 1
ATOM 2375 C C . LEU A 1 309 ? -24.593 5.107 31.584 1.00 76.50 309 LEU A C 1
ATOM 2377 O O . LEU A 1 309 ? -25.707 5.113 31.065 1.00 76.50 309 LEU A O 1
ATOM 2381 N N . GLU A 1 310 ? -24.436 5.194 32.905 1.00 82.12 310 GLU A N 1
ATOM 2382 C CA . GLU A 1 310 ? -25.550 5.382 33.839 1.00 82.12 310 GLU A CA 1
ATOM 2383 C C . GLU A 1 310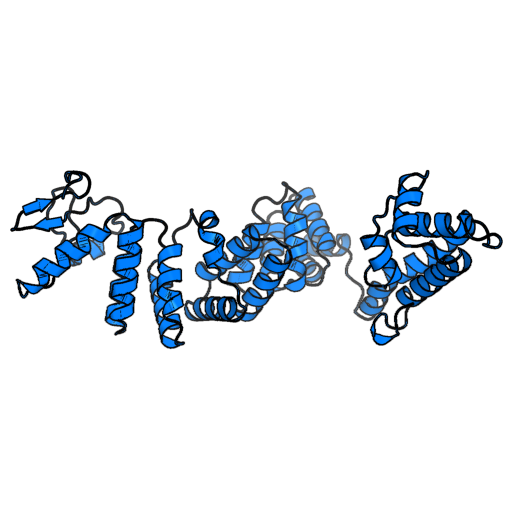 ? -26.273 6.717 33.597 1.00 82.12 310 GLU A C 1
ATOM 2385 O O . GLU A 1 310 ? -27.502 6.740 33.507 1.00 82.12 310 GLU A O 1
ATOM 2390 N N . LYS A 1 311 ? -25.536 7.819 33.391 1.00 74.81 311 LYS A N 1
ATOM 2391 C CA . LYS A 1 311 ? -26.130 9.125 33.037 1.00 74.81 311 LYS A CA 1
ATOM 2392 C C . LYS A 1 311 ? -26.897 9.087 31.715 1.00 74.81 311 LYS A C 1
ATOM 2394 O O . LYS A 1 311 ? -27.920 9.758 31.602 1.00 74.81 311 LYS A O 1
ATOM 2399 N N . ALA A 1 312 ? -26.433 8.294 30.752 1.00 73.50 312 ALA A N 1
ATOM 2400 C CA . ALA A 1 312 ? -27.115 8.061 29.481 1.00 73.50 312 ALA A CA 1
ATOM 2401 C C . ALA A 1 312 ? -28.328 7.107 29.599 1.00 73.50 312 ALA A C 1
ATOM 2403 O O . ALA A 1 312 ? -28.983 6.812 28.601 1.00 73.50 312 ALA A O 1
ATOM 2404 N N . GLY A 1 313 ? -28.654 6.611 30.801 1.00 81.81 313 GLY A N 1
ATOM 2405 C CA . GLY A 1 313 ? -29.783 5.705 31.040 1.00 81.81 313 GLY A CA 1
ATOM 2406 C C . GLY A 1 313 ? -29.500 4.237 30.699 1.00 81.81 313 GLY A C 1
ATOM 2407 O O . GLY A 1 313 ? -30.428 3.432 30.608 1.00 81.81 313 GLY A O 1
ATOM 2408 N N . LEU A 1 314 ? -28.232 3.856 30.526 1.00 81.38 314 LEU A N 1
ATOM 2409 C CA . LEU A 1 314 ? -27.796 2.519 30.110 1.00 81.38 314 LEU A CA 1
ATOM 2410 C C . LEU A 1 314 ? -27.348 1.665 31.309 1.00 81.38 314 LEU A C 1
ATOM 2412 O O . LEU A 1 314 ? -26.262 1.078 31.296 1.00 81.38 314 LEU A O 1
ATOM 2416 N N . GLN A 1 315 ? -28.190 1.566 32.346 1.00 84.75 315 GLN A N 1
ATOM 2417 C CA . GLN A 1 315 ? -27.842 0.937 33.632 1.00 84.75 315 GLN A CA 1
ATOM 2418 C C . GLN A 1 315 ? -27.265 -0.483 33.488 1.00 84.75 315 GLN A C 1
ATOM 2420 O O . GLN A 1 315 ? -26.243 -0.807 34.090 1.00 84.75 315 GLN A O 1
ATOM 2425 N N . SER A 1 316 ? -27.872 -1.329 32.646 1.00 81.50 316 SER A N 1
ATOM 2426 C CA . SER A 1 316 ? -27.417 -2.711 32.428 1.00 81.50 316 SER A CA 1
ATOM 2427 C C . SER A 1 316 ? -25.995 -2.786 31.859 1.00 81.50 316 SER A C 1
ATOM 2429 O O . SER A 1 316 ? -25.239 -3.696 32.201 1.00 81.50 316 SER A O 1
ATOM 2431 N N . HIS A 1 317 ? -25.611 -1.815 31.026 1.00 79.25 317 HIS A N 1
ATOM 2432 C CA . HIS A 1 317 ? -24.290 -1.737 30.401 1.00 79.25 317 HIS A CA 1
ATOM 2433 C C . HIS A 1 317 ? -23.256 -1.125 31.335 1.00 79.25 317 HIS A C 1
ATOM 2435 O O . HIS A 1 317 ? -22.129 -1.619 31.378 1.00 79.25 317 HIS A O 1
ATOM 2441 N N . ALA A 1 318 ? -23.637 -0.122 32.132 1.00 81.38 318 ALA A N 1
ATOM 2442 C CA . ALA A 1 318 ? -22.807 0.383 33.224 1.00 81.38 318 ALA A CA 1
ATOM 2443 C C . ALA A 1 318 ? -22.434 -0.758 34.187 1.00 81.38 318 ALA A C 1
ATOM 2445 O O . ALA A 1 318 ? -21.260 -0.968 34.501 1.00 81.38 318 ALA A O 1
ATOM 2446 N N . ASP A 1 319 ? -23.420 -1.576 34.565 1.00 82.62 319 ASP A N 1
ATOM 2447 C CA . ASP A 1 319 ? -23.226 -2.724 35.445 1.00 82.62 319 ASP A CA 1
ATOM 2448 C C . ASP A 1 319 ? -22.379 -3.842 34.838 1.00 82.62 319 ASP A C 1
ATOM 2450 O O . ASP A 1 319 ? -21.607 -4.481 35.570 1.00 82.62 319 ASP A O 1
ATOM 2454 N N . SER A 1 320 ? -22.544 -4.116 33.538 1.00 80.12 320 SER A N 1
ATOM 2455 C CA . SER A 1 320 ? -21.716 -5.097 32.823 1.00 80.12 320 SER A CA 1
ATOM 2456 C C . SER A 1 320 ? -20.279 -4.604 32.711 1.00 80.12 320 SER A C 1
ATOM 2458 O O . SER A 1 320 ? -19.357 -5.312 33.102 1.00 80.12 320 SER A O 1
ATOM 2460 N N . THR A 1 321 ? -20.091 -3.344 32.311 1.00 76.38 321 THR A N 1
ATOM 2461 C CA . THR A 1 321 ? -18.783 -2.683 32.201 1.00 76.38 321 THR A CA 1
ATOM 2462 C C . THR A 1 321 ? -18.026 -2.724 33.525 1.00 76.38 321 THR A C 1
ATOM 2464 O O . THR A 1 321 ? -16.862 -3.132 33.572 1.00 76.38 321 THR A O 1
ATOM 2467 N N . LEU A 1 322 ? -18.697 -2.381 34.629 1.00 81.56 322 LEU A N 1
ATOM 2468 C CA . LEU A 1 322 ? -18.102 -2.426 35.962 1.00 81.56 322 LEU A CA 1
ATOM 2469 C C . LEU A 1 322 ? -17.726 -3.863 36.361 1.00 81.56 322 LEU A C 1
ATOM 2471 O O . LEU A 1 322 ? -16.628 -4.098 36.862 1.00 81.56 322 LEU A O 1
ATOM 2475 N N . ARG A 1 323 ? -18.605 -4.847 36.106 1.00 79.00 323 ARG A N 1
ATOM 2476 C CA . ARG A 1 323 ? -18.335 -6.275 36.379 1.00 79.00 323 ARG A CA 1
ATOM 2477 C C . ARG A 1 323 ? -17.168 -6.812 35.560 1.00 79.00 323 ARG A C 1
ATOM 2479 O O . ARG A 1 323 ? -16.334 -7.542 36.092 1.00 79.00 323 ARG A O 1
ATOM 2486 N N . ALA A 1 324 ? -17.108 -6.462 34.286 1.00 73.62 324 ALA A N 1
ATOM 2487 C CA . ALA A 1 324 ? -16.064 -6.868 33.363 1.00 73.62 324 ALA A CA 1
ATOM 2488 C C . ALA A 1 324 ? -14.702 -6.318 33.801 1.00 73.62 324 ALA A C 1
ATOM 2490 O O . ALA A 1 324 ? -13.720 -7.061 33.905 1.00 73.62 324 ALA A O 1
ATOM 2491 N N . ALA A 1 325 ? -14.667 -5.034 34.159 1.00 75.06 325 ALA A N 1
ATOM 2492 C CA . ALA A 1 325 ? -13.484 -4.413 34.718 1.00 75.06 325 ALA A CA 1
ATOM 2493 C C . ALA A 1 325 ? -13.070 -5.121 36.029 1.00 75.06 325 ALA A C 1
ATOM 2495 O O . ALA A 1 325 ? -11.906 -5.498 36.177 1.00 75.06 325 ALA A O 1
ATOM 2496 N N . LEU A 1 326 ? -14.012 -5.362 36.954 1.00 74.12 326 LEU A N 1
ATOM 2497 C CA . LEU A 1 326 ? -13.732 -5.975 38.263 1.00 74.12 326 LEU A CA 1
ATOM 2498 C C . LEU A 1 326 ? -13.234 -7.422 38.123 1.00 74.12 326 LEU A C 1
ATOM 2500 O O . LEU A 1 326 ? -12.335 -7.847 38.844 1.00 74.12 326 LEU A O 1
ATOM 2504 N N . ARG A 1 327 ? -13.754 -8.171 37.142 1.00 74.44 327 ARG A N 1
ATOM 2505 C CA . ARG A 1 327 ? -13.229 -9.489 36.740 1.00 74.44 327 ARG A CA 1
ATOM 2506 C C . ARG A 1 327 ? -11.770 -9.405 36.337 1.00 74.44 327 ARG A C 1
ATOM 2508 O O . ARG A 1 327 ? -10.954 -10.178 36.828 1.00 74.44 327 ARG A O 1
ATOM 2515 N N . ARG A 1 328 ? -11.442 -8.467 35.448 1.00 68.81 328 ARG A N 1
ATOM 2516 C CA . ARG A 1 328 ? -10.088 -8.321 34.904 1.00 68.81 328 ARG A CA 1
ATOM 2517 C C . ARG A 1 328 ? -9.068 -7.925 35.975 1.00 68.81 328 ARG A C 1
ATOM 2519 O O . ARG A 1 328 ? -7.904 -8.294 35.864 1.00 68.81 328 ARG A O 1
ATOM 2526 N N . SER A 1 329 ? -9.496 -7.190 36.997 1.00 68.12 329 SER A N 1
ATOM 2527 C CA . SER A 1 329 ? -8.642 -6.746 38.102 1.00 68.12 329 SER A CA 1
ATOM 2528 C C . SER A 1 329 ? -8.485 -7.756 39.233 1.00 68.12 329 SER A C 1
ATOM 2530 O O . SER A 1 329 ? -7.721 -7.500 40.159 1.00 68.12 329 SER A O 1
ATOM 2532 N N . GLY A 1 330 ? -9.201 -8.883 39.172 1.00 72.56 330 GLY A N 1
ATOM 2533 C CA . GLY A 1 330 ? -9.286 -9.835 40.278 1.00 72.56 330 GLY A CA 1
ATOM 2534 C C . GLY A 1 330 ? -10.124 -9.332 41.460 1.00 72.56 330 GLY A C 1
ATOM 2535 O O . GLY A 1 330 ? -10.171 -10.000 42.484 1.00 72.56 330 GLY A O 1
ATOM 2536 N N . LEU A 1 331 ? -10.810 -8.190 41.328 1.00 67.50 331 LEU A N 1
ATOM 2537 C CA . LEU A 1 331 ? -11.635 -7.581 42.378 1.00 67.50 331 LEU A CA 1
ATOM 2538 C C . LEU A 1 331 ? -13.119 -7.963 42.267 1.00 67.50 331 LEU A C 1
ATOM 2540 O O . LEU A 1 331 ? -13.961 -7.343 42.908 1.00 67.50 331 LEU A O 1
ATOM 2544 N N . LEU A 1 332 ? -13.485 -8.954 41.447 1.00 53.88 332 LEU A N 1
ATOM 2545 C CA . LEU A 1 332 ? -14.893 -9.319 41.254 1.00 53.88 332 LEU A CA 1
ATOM 2546 C C . LEU A 1 332 ? -15.580 -9.720 42.566 1.00 53.88 332 LEU A C 1
ATOM 2548 O O . LEU A 1 332 ? -16.729 -9.344 42.781 1.00 53.88 332 LEU A O 1
ATOM 2552 N N . HIS A 1 333 ? -14.853 -10.397 43.457 1.00 51.66 333 HIS A N 1
ATOM 2553 C CA . HIS A 1 333 ? -15.356 -10.772 44.779 1.00 51.66 333 HIS A CA 1
ATOM 2554 C C . HIS A 1 333 ? -15.693 -9.557 45.662 1.00 51.66 333 HIS A C 1
ATOM 2556 O O . HIS A 1 333 ? -16.560 -9.659 46.525 1.00 51.66 333 HIS A O 1
ATOM 2562 N N . ALA A 1 334 ? -15.122 -8.378 45.381 1.00 51.81 334 ALA A N 1
ATOM 2563 C CA . ALA A 1 334 ? -15.472 -7.144 46.078 1.00 51.81 334 ALA A CA 1
ATOM 2564 C C . ALA A 1 334 ? -16.875 -6.624 45.703 1.00 51.81 334 ALA A C 1
ATOM 2566 O O . ALA A 1 334 ? -17.512 -5.984 46.534 1.00 51.81 334 ALA A O 1
ATOM 2567 N N . LYS A 1 335 ? -17.406 -6.902 44.494 1.00 43.38 335 LYS A N 1
ATOM 2568 C CA . LYS A 1 335 ? -18.764 -6.449 44.110 1.00 43.38 335 LYS A CA 1
ATOM 2569 C C . LYS A 1 335 ? -19.851 -7.251 44.806 1.00 43.38 335 LYS A C 1
ATOM 2571 O O . LYS A 1 335 ? -20.799 -6.654 45.295 1.00 43.38 335 LYS A O 1
ATOM 2576 N N . ASP A 1 336 ? -19.709 -8.573 44.869 1.00 44.47 336 ASP A N 1
ATOM 2577 C CA . ASP A 1 336 ? -20.697 -9.431 45.535 1.00 44.47 336 ASP A CA 1
ATOM 2578 C C . ASP A 1 336 ? -20.788 -9.087 47.034 1.00 44.47 336 ASP A C 1
ATOM 2580 O O . ASP A 1 336 ? -21.874 -9.089 47.614 1.00 44.47 336 ASP A O 1
ATOM 2584 N N . TYR A 1 337 ? -19.670 -8.657 47.630 1.00 39.47 337 TYR A N 1
ATOM 2585 C CA . TYR A 1 337 ? -19.633 -8.105 48.983 1.00 39.47 337 TYR A CA 1
ATOM 2586 C C . TYR A 1 337 ? -20.351 -6.745 49.082 1.00 39.47 337 TYR A C 1
ATOM 2588 O O . TYR A 1 337 ? -21.252 -6.587 49.903 1.00 39.47 337 TYR A O 1
ATOM 2596 N N . LEU A 1 338 ? -20.027 -5.790 48.198 1.00 41.31 338 LEU A N 1
ATOM 2597 C CA . LEU A 1 338 ? -20.620 -4.443 48.186 1.00 41.31 338 LEU A CA 1
ATOM 2598 C C . LEU A 1 338 ? -22.123 -4.442 47.852 1.00 41.31 338 LEU A C 1
ATOM 2600 O O . LEU A 1 338 ? -22.866 -3.635 48.400 1.00 41.31 338 LEU A O 1
ATOM 2604 N N . SER A 1 339 ? -22.595 -5.345 46.989 1.00 45.09 339 SER A N 1
ATOM 2605 C CA . SER A 1 339 ? -24.011 -5.458 46.618 1.00 45.09 339 SER A CA 1
ATOM 2606 C C . SER A 1 339 ? -24.856 -6.169 47.681 1.00 45.09 339 SER A C 1
ATOM 2608 O O . SER A 1 339 ? -25.990 -5.757 47.901 1.00 45.09 339 SER A O 1
ATOM 2610 N N . SER A 1 340 ? -24.318 -7.179 48.381 1.00 40.72 340 SER A N 1
ATOM 2611 C CA . SER A 1 340 ? -25.052 -7.868 49.462 1.00 40.72 340 SER A CA 1
ATOM 2612 C C . SER A 1 340 ? -25.225 -7.026 50.737 1.00 40.72 340 SER A C 1
ATOM 2614 O O . SER A 1 340 ? -26.144 -7.271 51.520 1.00 40.72 340 SER A O 1
ATOM 2616 N N . GLU A 1 341 ? -24.366 -6.021 50.936 1.00 38.06 341 GLU A N 1
ATOM 2617 C CA . GLU A 1 341 ? -24.448 -5.070 52.053 1.00 38.06 341 GLU A CA 1
ATOM 2618 C C . GLU A 1 341 ? -25.197 -3.778 51.674 1.00 38.06 341 GLU A C 1
ATOM 2620 O O . GLU A 1 341 ? -25.934 -3.243 52.499 1.00 38.06 341 GLU A O 1
ATOM 2625 N N . ALA A 1 342 ? -25.135 -3.324 50.414 1.00 40.56 342 ALA A N 1
ATOM 2626 C CA . ALA A 1 342 ? -25.938 -2.190 49.934 1.00 40.56 342 ALA A CA 1
ATOM 2627 C C . ALA A 1 342 ? -27.457 -2.470 49.909 1.00 40.56 342 ALA A C 1
ATOM 2629 O O . ALA A 1 342 ? -28.251 -1.537 49.961 1.00 40.56 342 ALA A O 1
ATOM 2630 N N . GLU A 1 343 ? -27.886 -3.737 49.869 1.00 38.62 343 GLU A N 1
ATOM 2631 C CA . GLU A 1 343 ? -29.301 -4.104 50.058 1.00 38.62 343 GLU A CA 1
ATOM 2632 C C . GLU A 1 343 ? -29.762 -4.014 51.528 1.00 38.62 343 GLU A C 1
ATOM 2634 O O . GLU A 1 343 ? -30.967 -4.016 51.788 1.00 38.62 343 GLU A O 1
ATOM 2639 N N . LYS A 1 344 ? -28.838 -3.919 52.498 1.00 41.91 344 LYS A N 1
ATOM 2640 C CA . LYS A 1 344 ? -29.164 -3.844 53.935 1.00 41.91 344 LYS A CA 1
ATOM 2641 C C . LYS A 1 344 ? -29.199 -2.421 54.490 1.00 41.91 344 LYS A C 1
ATOM 2643 O O . LYS A 1 344 ? -29.848 -2.204 55.512 1.00 41.91 344 LYS A O 1
ATOM 2648 N N . GLU A 1 345 ? -28.573 -1.454 53.823 1.00 35.62 345 GLU A N 1
ATOM 2649 C CA . GLU A 1 345 ? -28.620 -0.041 54.208 1.00 35.62 345 GLU A CA 1
ATOM 2650 C C . GLU A 1 345 ? -28.933 0.863 53.011 1.00 35.62 345 GLU A C 1
ATOM 2652 O O . GLU A 1 345 ? -28.281 0.807 51.976 1.00 35.62 345 GLU A O 1
ATOM 2657 N N . ASP A 1 346 ? -29.916 1.748 53.192 1.00 37.66 346 ASP A N 1
ATOM 2658 C CA . ASP A 1 346 ? -30.445 2.719 52.222 1.00 37.66 346 ASP A CA 1
ATOM 2659 C C . ASP A 1 346 ? -29.450 3.853 51.879 1.00 37.66 346 ASP A C 1
ATOM 2661 O O . ASP A 1 346 ? -29.740 5.047 52.007 1.00 37.66 346 ASP A O 1
ATOM 2665 N N . LYS A 1 347 ? -28.216 3.509 51.493 1.00 37.72 347 LYS A N 1
ATOM 2666 C CA . LYS A 1 347 ? -27.174 4.478 51.144 1.00 37.72 347 LYS A CA 1
ATOM 2667 C C . LYS A 1 347 ? -26.346 4.011 49.957 1.00 37.72 347 LYS A C 1
ATOM 2669 O O . LYS A 1 347 ? -25.621 3.026 50.009 1.00 37.72 347 LYS A O 1
ATOM 2674 N N . ARG A 1 348 ? -26.401 4.830 48.904 1.00 37.03 348 ARG A N 1
ATOM 2675 C CA . ARG A 1 348 ? -25.473 4.861 47.768 1.00 37.03 348 ARG A CA 1
ATOM 2676 C C . ARG A 1 348 ? -24.033 4.675 48.256 1.00 37.03 348 ARG A C 1
ATOM 2678 O O . ARG A 1 348 ? -23.457 5.592 48.843 1.00 37.03 348 ARG A O 1
ATOM 2685 N N . THR A 1 349 ? -23.447 3.513 47.999 1.00 40.03 349 THR A N 1
ATOM 2686 C CA . THR A 1 349 ? -22.022 3.279 48.228 1.00 40.03 349 THR A CA 1
ATOM 2687 C C . THR A 1 349 ? -21.239 4.060 47.177 1.00 40.03 349 THR A C 1
ATOM 2689 O O . THR A 1 349 ? -21.141 3.658 46.020 1.00 40.03 349 THR A O 1
ATOM 2692 N N . PHE A 1 350 ? -20.721 5.226 47.556 1.00 43.38 350 PHE A N 1
ATOM 2693 C CA . PHE A 1 350 ? -19.838 6.002 46.696 1.00 43.38 350 PHE A CA 1
ATOM 2694 C C . PHE A 1 350 ? -18.409 5.469 46.822 1.00 43.38 350 PHE A C 1
ATOM 2696 O O . PHE A 1 350 ? -17.876 5.324 47.920 1.00 43.38 350 PHE A O 1
ATOM 2703 N N . LEU A 1 351 ? -17.758 5.219 45.686 1.00 43.66 351 LEU A N 1
ATOM 2704 C CA . LEU A 1 351 ? -16.309 5.047 45.641 1.00 43.66 351 LEU A CA 1
ATOM 2705 C C . LEU A 1 351 ? -15.675 6.424 45.931 1.00 43.66 351 LEU A C 1
ATOM 2707 O O . LEU A 1 351 ? -15.695 7.314 45.076 1.00 43.66 351 LEU A O 1
ATOM 2711 N N . HIS A 1 352 ? -15.172 6.644 47.147 1.00 47.81 352 HIS A N 1
ATOM 2712 C CA . HIS A 1 352 ? -14.502 7.897 47.509 1.00 47.81 352 HIS A CA 1
ATOM 2713 C C . HIS A 1 352 ? -13.024 7.861 47.082 1.00 47.81 352 HIS A C 1
ATOM 2715 O O . HIS A 1 352 ? -12.312 6.893 47.335 1.00 47.81 352 HIS A O 1
ATOM 2721 N N . ILE A 1 353 ? -12.560 8.924 46.410 1.00 44.41 353 ILE A N 1
ATOM 2722 C CA . ILE A 1 353 ? -11.132 9.146 46.140 1.00 44.41 353 ILE A CA 1
ATOM 2723 C C . ILE A 1 353 ? -10.548 9.779 47.399 1.00 44.41 353 ILE A C 1
ATOM 2725 O O . ILE A 1 353 ? -11.055 10.809 47.848 1.00 44.41 353 ILE A O 1
ATOM 2729 N N . MET A 1 354 ? -9.521 9.147 47.955 1.00 52.66 354 MET A N 1
ATOM 2730 C CA . MET A 1 354 ? -8.924 9.527 49.231 1.00 52.66 354 MET A CA 1
ATOM 2731 C C . MET A 1 354 ? -7.614 10.274 49.001 1.00 52.66 354 MET A C 1
ATOM 2733 O O . MET A 1 354 ? -6.925 10.027 48.008 1.00 52.66 354 MET A O 1
ATOM 2737 N N . ASP A 1 355 ? -7.264 11.185 49.903 1.00 54.97 355 ASP A N 1
ATOM 2738 C CA . ASP A 1 355 ? -5.969 11.844 49.882 1.00 54.97 355 ASP A CA 1
ATOM 2739 C C . ASP A 1 355 ? -4.842 10.895 50.357 1.00 54.97 355 ASP A C 1
ATOM 2741 O O . ASP A 1 355 ? -5.056 9.712 50.634 1.00 54.97 355 ASP A O 1
ATOM 2745 N N . ARG A 1 356 ? -3.597 11.385 50.447 1.00 48.19 356 ARG A N 1
ATOM 2746 C CA . ARG A 1 356 ? -2.473 10.567 50.950 1.00 48.19 356 ARG A CA 1
ATOM 2747 C C . ARG A 1 356 ? -2.605 10.195 52.432 1.00 48.19 356 ARG A C 1
ATOM 2749 O O . ARG A 1 356 ? -1.881 9.307 52.875 1.00 48.19 356 ARG A O 1
ATOM 2756 N N . ASN A 1 357 ? -3.488 10.862 53.168 1.00 57.53 357 ASN A N 1
ATOM 2757 C CA . ASN A 1 357 ? -3.754 10.631 54.582 1.00 57.53 357 ASN A CA 1
ATOM 2758 C C . ASN A 1 357 ? -4.970 9.715 54.801 1.00 57.53 357 ASN A C 1
ATOM 2760 O O . ASN A 1 357 ? -5.234 9.339 55.938 1.00 57.53 357 ASN A O 1
ATOM 2764 N N . GLY A 1 358 ? -5.671 9.311 53.735 1.00 49.41 358 GLY A N 1
ATOM 2765 C CA . GLY A 1 358 ? -6.864 8.477 53.840 1.00 49.41 358 GLY A CA 1
ATOM 2766 C C . GLY A 1 358 ? -8.127 9.266 54.181 1.00 49.41 358 GLY A C 1
ATOM 2767 O O . GLY A 1 358 ? -9.065 8.674 54.706 1.00 49.41 358 GLY A O 1
ATOM 2768 N N . GLU A 1 359 ? -8.165 10.564 53.876 1.00 59.41 359 GLU A N 1
ATOM 2769 C CA . GLU A 1 359 ? -9.357 11.404 54.021 1.00 59.41 359 GLU A CA 1
ATOM 2770 C C . GLU A 1 359 ? -10.087 11.561 52.673 1.00 59.41 359 GLU A C 1
ATOM 2772 O O . GLU A 1 359 ? -9.430 11.662 51.631 1.00 59.41 359 GLU A O 1
ATOM 2777 N N . PRO A 1 360 ? -11.434 11.593 52.634 1.00 52.88 360 PRO A N 1
ATOM 2778 C CA . PRO A 1 360 ? -12.182 11.794 51.394 1.00 52.88 360 PRO A CA 1
ATOM 2779 C C . PRO A 1 360 ? -11.887 13.166 50.771 1.00 52.88 360 PRO A C 1
ATOM 2781 O O . PRO A 1 360 ? -12.131 14.195 51.393 1.00 52.88 360 PRO A O 1
ATOM 2784 N N . ILE A 1 361 ? -11.426 13.199 49.516 1.00 51.44 361 ILE A N 1
ATOM 2785 C CA . ILE A 1 361 ? -11.156 14.464 48.809 1.00 51.44 361 ILE A CA 1
ATOM 2786 C C . ILE A 1 361 ? -12.479 15.112 48.383 1.00 51.44 361 ILE A C 1
ATOM 2788 O O . ILE A 1 361 ? -13.291 14.458 47.706 1.00 51.44 361 ILE A O 1
ATOM 2792 N N . ASP A 1 362 ? -12.662 16.395 48.705 1.00 64.31 362 ASP A N 1
ATOM 2793 C CA . ASP A 1 362 ? -13.807 17.220 48.294 1.00 64.31 362 ASP A CA 1
ATOM 2794 C C . ASP A 1 362 ? -13.932 17.276 46.750 1.00 64.31 362 ASP A C 1
ATOM 2796 O O . ASP A 1 362 ? -12.935 17.492 46.052 1.00 64.31 362 ASP A O 1
ATOM 2800 N N . PRO A 1 363 ? -15.133 17.077 46.168 1.00 52.22 363 PRO A N 1
ATOM 2801 C CA . PRO A 1 363 ? -15.383 17.237 44.734 1.00 52.22 363 PRO A CA 1
ATOM 2802 C C . PRO A 1 363 ? -14.852 18.528 44.076 1.00 52.22 363 PRO A C 1
ATOM 2804 O O . PRO A 1 363 ? -14.470 18.467 42.903 1.00 52.22 363 PRO A O 1
ATOM 2807 N N . GLU A 1 364 ? -14.802 19.672 44.770 1.00 50.75 364 GLU A N 1
ATOM 2808 C CA . GLU A 1 364 ? -14.219 20.912 44.221 1.00 50.75 364 GLU A CA 1
ATOM 2809 C C . GLU A 1 364 ? -12.684 20.892 44.215 1.00 50.75 364 GLU A C 1
ATOM 2811 O O . GLU A 1 364 ? -12.068 21.283 43.217 1.00 50.75 364 GLU A O 1
ATOM 2816 N N . GLU A 1 365 ? -12.054 20.340 45.256 1.00 49.28 365 GLU A N 1
ATOM 2817 C CA . GLU A 1 365 ? -10.598 20.140 45.302 1.00 49.28 365 GLU A CA 1
ATOM 2818 C C . GLU A 1 365 ? -10.127 19.179 44.197 1.00 49.28 365 GLU A C 1
ATOM 2820 O O . GLU A 1 365 ? -9.078 19.394 43.581 1.00 49.28 365 GLU A O 1
ATOM 2825 N N . ARG A 1 366 ? -10.951 18.179 43.838 1.00 56.31 366 ARG A N 1
ATOM 2826 C CA . ARG A 1 366 ? -10.701 17.273 42.694 1.00 56.31 366 ARG A CA 1
ATOM 2827 C C . ARG A 1 366 ? -10.616 18.008 41.358 1.00 56.31 366 ARG A C 1
ATOM 2829 O O . ARG A 1 366 ? -9.855 17.597 40.483 1.00 56.31 366 ARG A O 1
ATOM 2836 N N . ARG A 1 367 ? -11.402 19.074 41.183 1.00 49.88 367 ARG A N 1
ATOM 2837 C CA . ARG A 1 367 ? -11.460 19.857 39.937 1.00 49.88 367 ARG A CA 1
ATOM 2838 C C . ARG A 1 367 ? -10.210 20.720 39.751 1.00 49.88 367 ARG A C 1
ATOM 2840 O O . ARG A 1 367 ? -9.816 20.980 38.618 1.00 49.88 367 ARG A O 1
ATOM 2847 N N . LEU A 1 368 ? -9.581 21.122 40.857 1.00 45.56 368 LEU A N 1
ATOM 2848 C CA . LEU A 1 368 ? -8.375 21.953 40.890 1.00 45.56 368 LEU A CA 1
ATOM 2849 C C . LEU A 1 368 ? -7.070 21.137 40.832 1.00 45.56 368 LEU A C 1
ATOM 2851 O O . LEU A 1 368 ? -6.057 21.654 40.365 1.00 45.56 368 LEU A O 1
ATOM 2855 N N . ALA A 1 369 ? -7.077 19.869 41.261 1.00 49.06 369 ALA A N 1
ATOM 2856 C CA . ALA A 1 369 ? -5.853 19.083 41.457 1.00 49.06 369 ALA A CA 1
ATOM 2857 C C . ALA A 1 369 ? -5.133 18.605 40.175 1.00 49.06 369 ALA A C 1
ATOM 2859 O O . ALA A 1 369 ? -3.999 18.144 40.268 1.00 49.06 369 ALA A O 1
ATOM 2860 N N . GLY A 1 370 ? -5.732 18.715 38.983 1.00 37.69 370 GLY A N 1
ATOM 2861 C CA . GLY A 1 370 ? -5.049 18.616 37.678 1.00 37.69 370 GLY A CA 1
ATOM 2862 C C . GLY A 1 370 ? -4.340 17.299 37.295 1.00 37.69 370 GLY A C 1
ATOM 2863 O O . GLY A 1 370 ? -4.023 17.125 36.122 1.00 37.69 370 GLY A O 1
ATOM 2864 N N . ASN A 1 371 ? -4.088 16.362 38.214 1.00 43.91 371 ASN A N 1
ATOM 2865 C CA . ASN A 1 371 ? -3.525 15.037 37.935 1.00 43.91 371 ASN A CA 1
ATOM 2866 C C . ASN A 1 371 ? -3.682 14.109 39.154 1.00 43.91 371 ASN A C 1
ATOM 2868 O O . ASN A 1 371 ? -3.037 14.300 40.183 1.00 43.91 371 ASN A O 1
ATOM 2872 N N . VAL A 1 372 ? -4.533 13.085 39.033 1.00 49.84 372 VAL A N 1
ATOM 2873 C CA . VAL A 1 372 ? -4.965 12.194 40.137 1.00 49.84 372 VAL A CA 1
ATOM 2874 C C . VAL A 1 372 ? -4.131 10.898 40.214 1.00 49.84 372 VAL A C 1
ATOM 2876 O O . VAL A 1 372 ? -4.378 10.050 41.062 1.00 49.84 372 VAL A O 1
ATOM 2879 N N . ASP A 1 373 ? -3.088 10.742 39.391 1.00 42.44 373 ASP A N 1
ATOM 2880 C CA . ASP A 1 373 ? -2.289 9.502 39.276 1.00 42.44 373 ASP A CA 1
ATOM 2881 C C . ASP A 1 373 ? -1.524 9.082 40.569 1.00 42.44 373 ASP A C 1
ATOM 2883 O O . ASP A 1 373 ? -0.846 8.057 40.572 1.00 42.44 373 ASP A O 1
ATOM 2887 N N . ASN A 1 374 ? -1.625 9.825 41.682 1.00 42.97 374 ASN A N 1
ATOM 2888 C CA . ASN A 1 374 ? -0.830 9.628 42.907 1.00 42.97 374 ASN A CA 1
ATOM 2889 C C . ASN A 1 374 ? -1.622 9.319 44.195 1.00 42.97 374 ASN A C 1
ATOM 2891 O O . ASN A 1 374 ? -1.027 9.354 45.279 1.00 42.97 374 ASN A O 1
ATOM 2895 N N . TYR A 1 375 ? -2.922 9.026 44.118 1.00 46.84 375 TYR A N 1
ATOM 2896 C CA . TYR A 1 375 ? -3.735 8.769 45.312 1.00 46.84 375 TYR A CA 1
ATOM 2897 C C . TYR A 1 375 ? -3.993 7.269 45.547 1.00 46.84 375 TYR A C 1
ATOM 2899 O O . TYR A 1 375 ? -4.431 6.576 44.626 1.00 46.84 375 TYR A O 1
ATOM 2907 N N . PRO A 1 376 ? -3.708 6.730 46.752 1.00 45.34 376 PRO A N 1
ATOM 2908 C CA . PRO A 1 376 ? -4.102 5.373 47.105 1.00 45.34 376 PRO A CA 1
ATOM 2909 C C . PRO A 1 376 ? -5.625 5.307 47.283 1.00 45.34 376 PRO A C 1
ATOM 2911 O O . PRO A 1 376 ? -6.221 6.129 47.972 1.00 45.34 376 PRO A O 1
ATOM 2914 N N . PHE A 1 377 ? -6.264 4.318 46.662 1.00 51.25 377 PHE A N 1
ATOM 2915 C CA . PHE A 1 377 ? -7.682 4.042 46.890 1.00 51.25 377 PHE A CA 1
ATOM 2916 C C . PHE A 1 377 ? -7.875 3.428 48.282 1.00 51.25 377 PHE A C 1
ATOM 2918 O O . PHE A 1 377 ? -7.059 2.609 48.705 1.00 51.25 377 PHE A O 1
ATOM 2925 N N . GLY A 1 378 ? -8.953 3.810 48.967 1.00 50.00 378 GLY A N 1
ATOM 2926 C CA . GLY A 1 378 ? -9.419 3.188 50.203 1.00 50.00 378 GLY A CA 1
ATOM 2927 C C . GLY A 1 378 ? -10.856 2.693 50.036 1.00 50.00 378 GLY A C 1
ATOM 2928 O O . GLY A 1 378 ? -11.668 3.372 49.413 1.00 50.00 378 GLY A O 1
ATOM 2929 N N . ILE A 1 379 ? -11.170 1.510 50.556 1.00 50.47 379 ILE A N 1
ATOM 2930 C CA . ILE A 1 379 ? -12.544 1.017 50.715 1.00 50.47 379 ILE A CA 1
ATOM 2931 C C . ILE A 1 379 ? -12.991 1.426 52.119 1.00 50.47 379 ILE A C 1
ATOM 2933 O O . ILE A 1 379 ? -12.256 1.184 53.070 1.00 50.47 379 ILE A O 1
ATOM 2937 N N . ILE A 1 380 ? -14.159 2.054 52.263 1.00 48.03 380 ILE A N 1
ATOM 2938 C CA . ILE A 1 380 ? -14.707 2.411 53.580 1.00 48.03 380 ILE A CA 1
ATOM 2939 C C . ILE A 1 380 ? -15.681 1.315 54.019 1.00 48.03 380 ILE A C 1
ATOM 2941 O O . ILE A 1 380 ? -16.601 0.981 53.273 1.00 48.03 380 ILE A O 1
ATOM 2945 N N . LYS A 1 381 ? -15.484 0.778 55.226 1.00 44.00 381 LYS A N 1
ATOM 2946 C CA . LYS A 1 381 ? -16.358 -0.204 55.882 1.00 44.00 381 LYS A CA 1
ATOM 2947 C C . LYS A 1 381 ? -16.508 0.180 57.355 1.00 44.00 381 LYS A C 1
ATOM 2949 O O . LYS A 1 381 ? -15.508 0.413 58.019 1.00 44.00 381 LYS A O 1
ATOM 2954 N N . ASP A 1 382 ? -17.742 0.282 57.849 1.00 54.97 382 ASP A N 1
ATOM 2955 C CA . ASP A 1 382 ? -18.060 0.617 59.253 1.00 54.97 382 ASP A CA 1
ATOM 2956 C C . ASP A 1 382 ? -17.445 1.938 59.765 1.00 54.97 382 ASP A C 1
ATOM 2958 O O . ASP A 1 382 ? -17.165 2.103 60.949 1.00 54.97 382 ASP A O 1
ATOM 2962 N N . GLY A 1 383 ? -17.228 2.905 58.868 1.00 52.41 383 GLY A N 1
ATOM 2963 C CA . GLY A 1 383 ? -16.552 4.167 59.195 1.00 52.41 383 GLY A CA 1
ATOM 2964 C C . GLY A 1 383 ? -15.025 4.066 59.269 1.00 52.41 383 GLY A C 1
ATOM 2965 O O . GLY A 1 383 ? -14.373 5.064 59.566 1.00 52.41 383 GLY A O 1
ATOM 2966 N N . GLU A 1 384 ? -14.451 2.903 58.956 1.00 38.97 384 GLU A N 1
ATOM 2967 C CA . GLU A 1 384 ? -13.010 2.678 58.872 1.00 38.97 384 GLU A CA 1
ATOM 2968 C C . GLU A 1 384 ? -12.544 2.512 57.418 1.00 38.97 384 GLU A C 1
ATOM 2970 O O . GLU A 1 384 ? -13.251 1.974 56.562 1.00 38.97 384 GLU A O 1
ATOM 2975 N 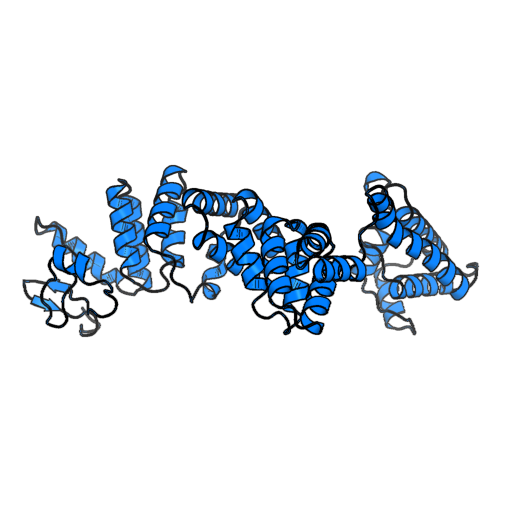N . THR A 1 385 ? -11.332 2.991 57.131 1.00 48.19 385 THR A N 1
ATOM 2976 C CA . THR A 1 385 ? -10.766 3.065 55.776 1.00 48.19 385 THR A CA 1
ATOM 2977 C C . THR A 1 385 ? -9.711 1.979 55.561 1.00 48.19 385 THR A C 1
ATOM 2979 O O . THR A 1 385 ? -8.739 1.885 56.309 1.00 48.19 385 THR A O 1
ATOM 2982 N N . TYR A 1 386 ? -9.851 1.205 54.484 1.00 50.47 386 TYR A N 1
ATOM 2983 C CA . TYR A 1 386 ? -9.007 0.051 54.170 1.00 50.47 386 TYR A CA 1
ATOM 2984 C C . TYR A 1 386 ? -8.271 0.229 52.842 1.00 50.47 386 TYR A C 1
ATOM 2986 O O . TYR A 1 386 ? -8.890 0.463 51.808 1.00 50.47 386 TYR A O 1
ATOM 2994 N N . ASN A 1 387 ? -6.946 0.064 52.833 1.00 57.84 387 ASN A N 1
ATOM 2995 C CA . ASN A 1 387 ? -6.156 0.057 51.599 1.00 57.84 387 ASN A CA 1
ATOM 2996 C C . ASN A 1 387 ? -6.267 -1.320 50.909 1.00 57.84 387 ASN A C 1
ATOM 2998 O O . ASN A 1 387 ? -5.794 -2.303 51.484 1.00 57.84 387 ASN A O 1
ATOM 3002 N N . PRO A 1 388 ? -6.787 -1.417 49.669 1.00 51.00 388 PRO A N 1
ATOM 3003 C CA . PRO A 1 388 ? -6.983 -2.688 48.967 1.00 51.00 388 PRO A CA 1
ATOM 3004 C C . PRO A 1 388 ? -5.703 -3.508 48.779 1.00 51.00 388 PRO A C 1
ATOM 3006 O O . PRO A 1 388 ? -5.766 -4.721 48.623 1.00 51.00 388 PRO A O 1
ATOM 3009 N N . ARG A 1 389 ? -4.526 -2.866 48.785 1.00 45.56 389 ARG A N 1
ATOM 3010 C CA . ARG A 1 389 ? -3.229 -3.555 48.655 1.00 45.56 389 ARG A CA 1
ATOM 3011 C C . ARG A 1 389 ? -2.729 -4.182 49.956 1.00 45.56 389 ARG A C 1
ATOM 3013 O O . ARG A 1 389 ? -1.724 -4.884 49.926 1.00 45.56 389 ARG A O 1
ATOM 3020 N N . LEU A 1 390 ? -3.372 -3.871 51.080 1.00 46.81 390 LEU A N 1
ATOM 3021 C CA . LEU A 1 390 ? -2.996 -4.329 52.419 1.00 46.81 390 LEU A CA 1
ATOM 3022 C C . LEU A 1 390 ? -4.044 -5.265 53.031 1.00 46.81 390 LEU A C 1
ATOM 3024 O O . LEU A 1 390 ? -3.900 -5.656 54.187 1.00 46.81 390 LEU A O 1
ATOM 3028 N N . LEU A 1 391 ? -5.089 -5.616 52.277 1.00 46.69 391 LEU A N 1
ATOM 3029 C CA . LEU A 1 391 ? -6.091 -6.565 52.735 1.00 46.69 391 LEU A CA 1
ATOM 3030 C C . LEU A 1 391 ? -5.534 -8.000 52.699 1.00 46.69 391 LEU A C 1
ATOM 3032 O O . LEU A 1 391 ? -4.793 -8.343 51.770 1.00 46.69 391 LEU A O 1
ATOM 3036 N N . PRO A 1 392 ? -5.855 -8.837 53.702 1.00 44.62 392 PRO A N 1
ATOM 3037 C CA . PRO A 1 392 ? -5.555 -10.264 53.666 1.00 44.62 392 PRO A CA 1
ATOM 3038 C C . PRO A 1 392 ? -6.188 -10.939 52.433 1.00 44.62 392 PRO A C 1
ATOM 3040 O O . PRO A 1 392 ? -7.242 -10.490 51.991 1.00 44.62 392 PRO A O 1
ATOM 3043 N N . PRO A 1 393 ? -5.599 -12.020 51.884 1.00 45.00 393 PRO A N 1
ATOM 3044 C CA . PRO A 1 393 ? -6.128 -12.729 50.705 1.00 45.00 393 PRO A CA 1
ATOM 3045 C C . PRO A 1 393 ? -7.546 -13.306 50.867 1.00 45.00 393 PRO A C 1
ATOM 3047 O O . PRO A 1 393 ? -8.149 -13.750 49.895 1.00 45.00 393 PRO A O 1
ATOM 3050 N N . ASP A 1 394 ? -8.014 -13.384 52.106 1.00 48.50 394 ASP A N 1
ATOM 3051 C CA . ASP A 1 394 ? -9.262 -13.969 52.581 1.00 48.50 394 ASP A CA 1
ATOM 3052 C C . ASP A 1 394 ? -10.347 -12.921 52.919 1.00 48.50 394 ASP A C 1
ATOM 3054 O O . ASP A 1 394 ? -11.420 -13.288 53.402 1.00 48.50 394 ASP A O 1
ATOM 3058 N N . TRP A 1 395 ? -10.080 -11.640 52.633 1.00 47.59 395 TRP A N 1
ATOM 3059 C CA . TRP A 1 395 ? -11.065 -10.552 52.514 1.00 47.59 395 TRP A CA 1
ATOM 3060 C C . TRP A 1 395 ? -11.442 -10.333 51.048 1.00 47.59 395 TRP A C 1
ATOM 3062 O O . TRP A 1 395 ? -12.632 -10.032 50.799 1.00 47.59 395 TRP A O 1
#

Sequence (395 aa):
MPGEDAVPPGPHRELLAELHRLYRLAGPPGLRKISEEIQAGDFNATLNKNLVSRILNGHTLPTALQLDTLARYFCQLAPHSGGPEAESLRLTDIWLRAQQAPLALLETLPAATSVDQALRIASATGSPSSLREICANADPHRVIEVLDALKDRGWPKFATSVIESLSETFDFTGIPHLTAEIGMNSRYSGVKEKVLSRFAAKRSASESVGLARLLIAAGRIEDFLTLTRGSFGHQDPSETAAFLIDLVDSGMAPWSLKDEWNGRRVPTTALAQVAEELAHHGHPELIETAVLYWTPRFDFQAVQIALELEKAGLQSHADSTLRAALRRSGLLHAKDYLSSEAEKEDKRTFLHIMDRNGEPIDPEERRLAGNVDNYPFGIIKDGETYNPRLLPPDW

Radius of gyration: 30.69 Å; chains: 1; bounding box: 50×60×93 Å

Secondary structure (DSSP, 8-state):
---TTTS-SSHHHHHHHHHHHHHHHT----HHHHHHHHHHS--SS---HHHHHHHHTTSSPPPHHHHHHHHHHHHHH-TTSS-HHHHHHHHHHHHHHHHHHHHHHHTTS-----HHHHHHHHHHHS-SHHHHHHHHT--HHHHHHHHHHHHHTT-HHHHHHHHHHHHHHS-GGGHHHHHHHHHH-GGGTTHHHHHHHHHHHHS-HHHHHHHHHHHHHTT-HHHHHHHHHHHHHHS-HHHHHHHHHHHHHTT--GGGGGGG-TT-PPPHHHHHHHHHHHHHTT-HHHHHHHHHHH-SSS-HHHHHHHHHHHHTT-HHHHHHHHHHHHHHTT-HHHHHHHHHHHTTSSS----PPB-TTSPBPPHHHHHHS---TTPPP-EEETTEEE-TTSS-TT-